Protein AF-A0A7S1IQ34-F1 (afdb_monomer_lite)

Radius of gyration: 84.0 Å; chains: 1; bounding box: 164×59×249 Å

Sequence (430 aa):
CLPSKAGFVGRQLGGQEPTAVAGSNTDDSAEMSLSSDTAEVLIQLRETVADKDMELQEQEVIMDKLKETLELRESQIRTLEAQAAKSEARVKEGQESARKTMETMRADYDQRLADLENYVGGSPRSDVPSARLDGQLREQKAEVDRLQETLSKCHAELTAALEWREKYEAAVEEGIAKSQELSALHKVLLMKEEELNEADGARNQLKQQKDELHRLQDLVDRQAAELQEARSAASATQELQQKYEELEHEGTVKMAEVWALQALLQSREKELADTQEQCDRLKLEICQIQEAAEMSNRAQSFAETRSHVLEAELNSVKQRLVDAQTGPLVDAQTGQALQAAEAERDHLAAELHRVQNSHQSQMQESMMWAMDSEKQLSMVREELVETREQLQTYSEAQRVSEAQVKRLEREARALRQRALDLKCPKCSGT

pLDDT: mean 77.47, std 14.47, range [33.38, 95.56]

Secondary structure (DSSP, 8-state):
---------------------------S-------HHHHHHHHHHHHHHHHHHHHHHHHHHHHHHHHHHHHHHHHHHHHHHHHHHHHHHHHHHHHHHHHHHHHHHHHHHHHHHHHHHHHHHT-------GGGHHHHHHHHHHHHHHHHHHHHHHHHHHHHHHHHHHHHHHHHHHHHHHHHHHHHHHHHHHHHHHHHHHHHHHHHHHHHHHHHHHHHHHHHHHHHHHHHHHHHHHHHHHHHHHHHHHHHHHHHHHHHHHHHHHHHHHHHHHHHHHHHHHHHHHHHHHHHHHHHHHHHHHHHHHHHHHHHHHHHHHHHHHHHHHHHHHSS---HHHHHHHHHHHHHHHHHHHHHHHHHHHHHHHHHHHHHHHHHHHHHHHHHHHHHHHHHHHHHHHHHHHHHHHHHHHHHHHHHHHHHHHHHHHS-TTTTT-

Foldseek 3Di:
DDDDDDDDDDDDDDDDDDDDDDDDDPPVPCPPCPPPVLVVVLVVLVVVLVVLVVVLVVLVVVLVVLVVVLVVLVVVLVVLVVVLVVLVVVLVVLVVVLVVLVVVVVVVVVVVVVVVVCVVVPDDDDDDDDVCVVVVVVVVVVVVVVVVVVVVVVVVSVVVSVVSVVVSVVSVVVSVVSVVVSVVSVVVSVVSVVVSVVSVVVSVVSVVVSVVSVVVSVVSVVVSVVVVVVVVVVVVVVVLVVLLVVLVVVLVVLVVVLVVLVVVLVVLVVVLVVLVVLLVVLVVVLVVLVVVLVVLVVVLVVLVVVLVVLVVVLVVLVVVLVVLVPDPDDDPVSVVVNVVSVVVNVVSVVVSVVSVVVSVVSVVVSVVSVVVSVVVSVVSVVVSVVSVVVSVVSVVVSVVSVVVSVVSVVVSVVSVVVSVVSPPPVPVPD

Structure (mmCIF, N/CA/C/O backbone):
data_AF-A0A7S1IQ34-F1
#
_entry.id   AF-A0A7S1IQ34-F1
#
loop_
_atom_site.group_PDB
_atom_site.id
_atom_site.type_symbol
_atom_site.label_atom_id
_atom_site.label_alt_id
_atom_site.label_comp_id
_atom_site.label_asym_id
_atom_site.label_entity_id
_atom_site.label_seq_id
_atom_site.pdbx_PDB_ins_code
_atom_site.Cartn_x
_atom_site.Cartn_y
_atom_site.Cartn_z
_atom_site.occupancy
_atom_site.B_iso_or_equiv
_atom_site.auth_seq_id
_atom_site.auth_comp_id
_atom_site.auth_asym_id
_atom_site.auth_atom_id
_atom_site.pdbx_PDB_model_num
ATOM 1 N N . CYS A 1 1 ? -4.927 -37.389 -20.212 1.00 34.34 1 CYS A N 1
ATOM 2 C CA . CYS A 1 1 ? -5.295 -37.663 -21.617 1.00 34.34 1 CYS A CA 1
ATOM 3 C C . CYS A 1 1 ? -6.601 -36.940 -21.941 1.00 34.34 1 CYS A C 1
ATOM 5 O O . CYS A 1 1 ? -7.520 -37.032 -21.144 1.00 34.34 1 CYS A O 1
ATOM 7 N N . LEU A 1 2 ? -6.588 -36.173 -23.039 1.00 33.38 2 LEU A N 1
ATOM 8 C CA . LEU A 1 2 ? -7.613 -35.287 -23.645 1.00 33.38 2 LEU A CA 1
ATOM 9 C C . LEU A 1 2 ? -9.061 -35.865 -23.708 1.00 33.38 2 LEU A C 1
ATOM 11 O O . LEU A 1 2 ? -9.212 -37.068 -23.524 1.00 33.38 2 LEU A O 1
ATOM 15 N N . PRO A 1 3 ? -10.072 -35.155 -24.271 1.00 58.69 3 PRO A N 1
ATOM 16 C CA . PRO A 1 3 ? -10.633 -33.810 -24.003 1.00 58.69 3 PRO A CA 1
ATOM 17 C C . PRO A 1 3 ? -12.198 -33.831 -24.037 1.00 58.69 3 PRO A C 1
ATOM 19 O O . PRO A 1 3 ? -12.789 -34.835 -24.420 1.00 58.69 3 PRO A O 1
ATOM 22 N N . SER A 1 4 ? -12.913 -32.722 -23.783 1.00 39.97 4 SER A N 1
ATOM 23 C CA . SER A 1 4 ? -14.134 -32.408 -24.571 1.00 39.97 4 SER A CA 1
ATOM 24 C C . SER A 1 4 ? -14.602 -30.950 -24.451 1.00 39.97 4 SER A C 1
ATOM 26 O O . SER A 1 4 ? -14.407 -30.274 -23.449 1.00 39.97 4 SER A O 1
ATOM 28 N N . LYS A 1 5 ? -15.154 -30.486 -25.575 1.00 51.12 5 LYS A N 1
ATOM 29 C CA . LYS A 1 5 ? -15.553 -29.134 -25.977 1.00 51.12 5 LYS A CA 1
ATOM 30 C C . LYS A 1 5 ? -16.831 -28.602 -25.300 1.00 51.12 5 LYS A C 1
ATOM 32 O O . LYS A 1 5 ? -17.751 -29.362 -25.035 1.00 51.12 5 LYS A O 1
ATOM 37 N N . ALA A 1 6 ? -16.915 -27.268 -25.352 1.00 45.22 6 ALA A N 1
ATOM 38 C CA . ALA A 1 6 ? -18.085 -26.427 -25.649 1.00 45.22 6 ALA A CA 1
ATOM 39 C C . ALA A 1 6 ? -19.073 -26.072 -24.523 1.00 45.22 6 ALA A C 1
ATOM 41 O O . ALA A 1 6 ? -19.665 -26.922 -23.873 1.00 45.22 6 ALA A O 1
ATOM 42 N N . GLY A 1 7 ? -19.322 -24.762 -24.416 1.00 36.59 7 GLY A N 1
ATOM 43 C CA . GLY A 1 7 ? -20.381 -24.172 -23.600 1.00 36.59 7 GLY A CA 1
ATOM 44 C C . GLY A 1 7 ? -20.408 -22.646 -23.696 1.00 36.59 7 GLY A C 1
ATOM 45 O O . GLY A 1 7 ? -20.184 -21.957 -22.713 1.00 36.59 7 GLY A O 1
ATOM 46 N N . PHE A 1 8 ? -20.629 -22.124 -24.901 1.00 50.50 8 PHE A N 1
ATOM 47 C CA . PHE A 1 8 ? -20.924 -20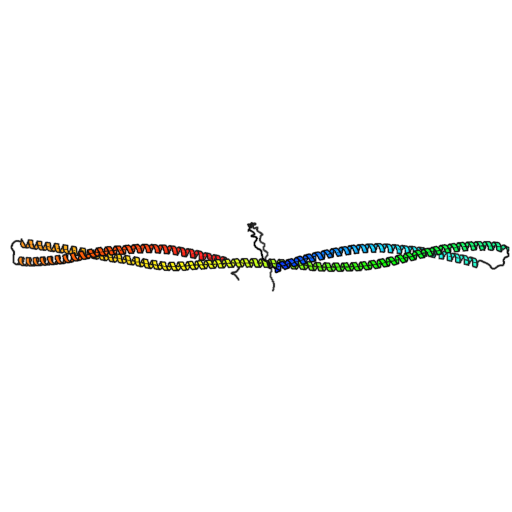.717 -25.183 1.00 50.50 8 PHE A CA 1
ATOM 48 C C . PHE A 1 8 ? -22.261 -20.311 -24.539 1.00 50.50 8 PHE A C 1
ATOM 50 O O . PHE A 1 8 ? -23.279 -20.888 -24.906 1.00 50.50 8 PHE A O 1
ATOM 57 N N . VAL A 1 9 ? -22.280 -19.305 -23.654 1.00 42.84 9 VAL A N 1
ATOM 58 C CA . VAL A 1 9 ? -23.475 -18.492 -23.348 1.00 42.84 9 VAL A CA 1
ATOM 59 C C . VAL A 1 9 ? -23.028 -17.075 -22.984 1.00 42.84 9 VAL A C 1
ATOM 61 O O . VAL A 1 9 ? -22.327 -16.865 -21.998 1.00 42.84 9 VAL A O 1
ATOM 64 N N . GLY A 1 10 ? -23.437 -16.099 -23.795 1.00 45.00 10 GLY A N 1
ATOM 65 C CA . GLY A 1 10 ? -23.259 -14.681 -23.509 1.00 45.00 10 GLY A CA 1
ATOM 66 C C . GLY A 1 10 ? -24.191 -14.181 -22.404 1.00 45.00 10 GLY A C 1
ATOM 67 O O . GLY A 1 10 ? -25.312 -14.667 -22.245 1.00 45.00 10 GLY A O 1
ATOM 68 N N . ARG A 1 11 ? -23.751 -13.148 -21.679 1.00 55.03 11 ARG A N 1
ATOM 69 C CA . ARG A 1 11 ? -24.645 -12.286 -20.903 1.00 55.03 11 ARG A CA 1
ATOM 70 C C . ARG A 1 11 ? -24.119 -10.852 -20.852 1.00 55.03 11 ARG A C 1
ATOM 72 O O . ARG A 1 11 ? -23.067 -10.579 -20.294 1.00 55.03 11 ARG A O 1
ATOM 79 N N . GLN A 1 12 ? -24.892 -10.005 -21.527 1.00 41.06 12 GLN A N 1
ATOM 80 C CA . GLN A 1 12 ? -25.133 -8.572 -21.354 1.00 41.06 12 GLN A CA 1
ATOM 81 C C . GLN A 1 12 ? -24.189 -7.783 -20.433 1.00 41.06 12 GLN A C 1
ATOM 83 O O . GLN A 1 12 ? -24.256 -7.875 -19.210 1.00 41.06 12 GLN A O 1
ATOM 88 N N . LEU A 1 13 ? -23.440 -6.878 -21.070 1.00 43.88 13 LEU A N 1
ATOM 89 C CA . LEU A 1 13 ? -22.986 -5.611 -20.504 1.00 43.88 13 LEU A CA 1
ATOM 90 C C . LEU A 1 13 ? -24.220 -4.764 -20.147 1.00 43.88 13 LEU A C 1
ATOM 92 O O . LEU A 1 13 ? -24.803 -4.102 -21.003 1.00 43.88 13 LEU A O 1
ATOM 96 N N . GLY A 1 14 ? -24.652 -4.850 -18.891 1.00 41.75 14 GLY A N 1
ATOM 97 C CA . GLY A 1 14 ? -25.543 -3.880 -18.262 1.00 41.75 14 GLY A CA 1
ATOM 98 C C . GLY A 1 14 ? -24.691 -2.830 -17.560 1.00 41.75 14 GLY A C 1
ATOM 99 O O . GLY A 1 14 ? -23.840 -3.181 -16.747 1.00 41.75 14 GLY A O 1
ATOM 100 N N . GLY A 1 15 ? -24.890 -1.564 -17.919 1.00 53.34 15 GLY A N 1
ATOM 101 C CA . GLY A 1 15 ? -24.191 -0.433 -17.324 1.00 53.34 15 GLY A CA 1
ATOM 102 C C . GLY A 1 15 ? -24.434 -0.312 -15.820 1.00 53.34 15 GLY A C 1
ATOM 103 O O . GLY A 1 15 ? -25.549 -0.505 -15.338 1.00 53.34 15 GLY A O 1
ATOM 104 N N . GLN A 1 16 ? -23.372 0.050 -15.106 1.00 38.31 16 GLN A N 1
ATOM 105 C CA . GLN A 1 16 ? -23.441 0.713 -13.812 1.00 38.31 16 GLN A CA 1
ATOM 106 C C . GLN A 1 16 ? -22.820 2.103 -13.952 1.00 38.31 16 GLN A C 1
ATOM 108 O O . GLN A 1 16 ? -21.819 2.295 -14.642 1.00 38.31 16 GLN A O 1
ATOM 113 N N . GLU A 1 17 ? -23.508 3.060 -13.345 1.00 37.50 17 GLU A N 1
ATOM 114 C CA . GLU A 1 17 ? -23.240 4.492 -13.315 1.00 37.50 17 GLU A CA 1
ATOM 115 C C . GLU A 1 17 ? -21.901 4.828 -12.632 1.00 37.50 17 GLU A C 1
ATOM 117 O O . GLU A 1 17 ? -21.409 4.051 -11.810 1.00 37.50 17 GLU A O 1
ATOM 122 N N . PRO A 1 18 ? -21.308 5.999 -12.928 1.00 43.62 18 PRO A N 1
ATOM 123 C CA . PRO A 1 18 ? -20.081 6.438 -12.283 1.00 43.62 18 PRO A CA 1
ATOM 124 C C . PRO A 1 18 ? -20.372 6.879 -10.843 1.00 43.62 18 PRO A C 1
ATOM 126 O O . PRO A 1 18 ? -20.932 7.949 -10.604 1.00 43.62 18 PRO A O 1
ATOM 129 N N . THR A 1 19 ? -19.938 6.093 -9.859 1.00 41.91 19 THR A N 1
ATOM 130 C CA . THR A 1 19 ? -19.693 6.618 -8.512 1.00 41.91 19 THR A CA 1
ATOM 131 C C . THR A 1 19 ? -18.572 7.645 -8.599 1.00 41.91 19 THR A C 1
ATOM 133 O O . THR A 1 19 ? -17.402 7.300 -8.761 1.00 41.91 19 THR A O 1
ATOM 136 N N . ALA A 1 20 ? -18.955 8.917 -8.507 1.00 42.78 20 ALA A N 1
ATOM 137 C CA . ALA A 1 20 ? -18.059 10.019 -8.215 1.00 42.78 20 ALA A CA 1
ATOM 138 C C . ALA A 1 20 ? -17.318 9.712 -6.906 1.00 42.78 20 ALA A C 1
ATOM 140 O O . ALA A 1 20 ? -17.902 9.747 -5.822 1.00 42.78 20 ALA A O 1
ATOM 141 N N . VAL A 1 21 ? -16.036 9.370 -7.022 1.00 41.16 21 VAL A N 1
ATOM 142 C CA . VAL A 1 21 ? -15.135 9.271 -5.877 1.00 41.16 21 VAL A CA 1
ATOM 143 C C . VAL A 1 21 ? -14.855 10.695 -5.422 1.00 41.16 21 VAL A C 1
ATOM 145 O O . VAL A 1 21 ? -14.198 11.477 -6.107 1.00 41.16 21 VAL A O 1
ATOM 148 N N . ALA A 1 22 ? -15.454 11.032 -4.282 1.00 36.44 22 ALA A N 1
ATOM 149 C CA . ALA A 1 22 ? -15.176 12.228 -3.517 1.00 36.44 22 ALA A CA 1
ATOM 150 C C . ALA A 1 22 ? -13.667 12.354 -3.272 1.00 36.44 22 ALA A C 1
ATOM 152 O O . ALA A 1 22 ? -12.998 11.371 -2.955 1.00 36.44 22 ALA A O 1
ATOM 153 N N . GLY A 1 23 ? -13.156 13.577 -3.424 1.00 43.62 23 GLY A N 1
ATOM 154 C CA . GLY A 1 23 ? -11.764 13.907 -3.167 1.00 43.62 23 GLY A CA 1
ATOM 155 C C . GLY A 1 23 ? -11.367 13.531 -1.745 1.00 43.62 23 GLY A C 1
ATOM 156 O O . GLY A 1 23 ? -11.850 14.123 -0.780 1.00 43.62 23 GLY A O 1
ATOM 157 N N . SER A 1 24 ? -10.480 12.548 -1.628 1.00 39.53 24 SER A N 1
ATOM 158 C CA . SER A 1 24 ? -9.660 12.370 -0.442 1.00 39.53 24 SER A CA 1
ATOM 159 C C . SER A 1 24 ? -8.414 13.222 -0.621 1.00 39.53 24 SER A C 1
ATOM 161 O O . SER A 1 24 ? -7.683 13.059 -1.599 1.00 39.53 24 SER A O 1
ATOM 163 N N . ASN A 1 25 ? -8.212 14.132 0.324 1.00 40.03 25 ASN A N 1
ATOM 164 C CA . ASN A 1 25 ? -7.005 14.921 0.491 1.00 40.03 25 ASN A CA 1
ATOM 165 C C . ASN A 1 25 ? -5.755 14.065 0.254 1.00 40.03 25 ASN A C 1
ATOM 167 O O . ASN A 1 25 ? -5.515 13.086 0.959 1.00 40.03 25 ASN A O 1
ATOM 171 N N . THR A 1 26 ? -4.966 14.461 -0.737 1.00 41.56 26 THR A N 1
ATOM 172 C CA . THR A 1 26 ? -3.541 14.166 -0.792 1.00 41.56 26 THR A CA 1
ATOM 173 C C . THR A 1 26 ? -2.888 14.965 0.330 1.00 41.56 26 THR A C 1
ATOM 175 O O . THR A 1 26 ? -2.621 16.154 0.173 1.00 41.56 26 THR A O 1
ATOM 178 N N . ASP A 1 27 ? -2.719 14.334 1.489 1.00 38.91 27 ASP A N 1
ATOM 179 C CA . ASP A 1 27 ? -1.724 14.779 2.459 1.00 38.91 27 ASP A CA 1
ATOM 180 C C . ASP A 1 27 ? -0.345 14.438 1.875 1.00 38.91 27 ASP A C 1
ATOM 182 O O . ASP A 1 27 ? -0.007 13.268 1.668 1.00 38.91 27 ASP A O 1
ATOM 186 N N . ASP A 1 28 ? 0.419 15.486 1.571 1.00 43.75 28 ASP A N 1
ATOM 187 C CA . ASP A 1 28 ? 1.773 15.512 0.999 1.00 43.75 28 ASP A CA 1
ATOM 188 C C . ASP A 1 28 ? 2.847 14.946 1.957 1.00 43.75 28 ASP A C 1
ATOM 190 O O . ASP A 1 28 ? 3.873 15.573 2.207 1.00 43.75 28 ASP A O 1
ATOM 194 N N . SER A 1 29 ? 2.639 13.764 2.542 1.00 45.12 29 SER A N 1
ATOM 195 C CA . SER A 1 29 ? 3.597 13.203 3.513 1.00 45.12 29 SER A CA 1
ATOM 196 C C . SER A 1 29 ? 3.865 11.709 3.352 1.00 45.12 29 SER A C 1
ATOM 198 O O . SER A 1 29 ? 4.217 11.005 4.295 1.00 45.12 29 SER A O 1
ATOM 200 N N . ALA A 1 30 ? 3.746 11.216 2.120 1.00 41.50 30 ALA A N 1
ATOM 201 C CA . ALA A 1 30 ? 4.402 9.984 1.712 1.00 41.50 30 ALA A CA 1
ATOM 202 C C . ALA A 1 30 ? 5.710 10.337 0.992 1.00 41.50 30 ALA A C 1
ATOM 204 O O . ALA A 1 30 ? 5.855 10.105 -0.208 1.00 41.50 30 ALA A O 1
ATOM 205 N N . GLU A 1 31 ? 6.684 10.872 1.735 1.00 40.84 31 GLU A N 1
ATOM 206 C CA . GLU A 1 31 ? 8.095 10.701 1.378 1.00 40.84 31 GLU A CA 1
ATOM 207 C C . GLU A 1 31 ? 8.403 9.196 1.461 1.00 40.84 31 GLU A C 1
ATOM 209 O O . GLU A 1 31 ? 8.923 8.668 2.444 1.00 40.84 31 GLU A O 1
ATOM 214 N N . MET A 1 32 ? 7.972 8.458 0.437 1.00 43.91 32 MET A N 1
ATOM 215 C CA . MET A 1 32 ? 8.293 7.054 0.281 1.00 43.91 32 MET A CA 1
ATOM 216 C C . MET A 1 32 ? 9.773 6.967 -0.053 1.00 43.91 32 MET A C 1
ATOM 218 O O . MET A 1 32 ? 10.200 7.269 -1.166 1.00 43.91 32 MET A O 1
ATOM 222 N N . SER A 1 33 ? 10.546 6.496 0.919 1.00 40.94 33 SER A N 1
ATOM 223 C CA . SER A 1 33 ? 11.865 5.933 0.683 1.00 40.94 33 SER A CA 1
ATOM 224 C C . SER A 1 33 ? 11.699 4.683 -0.197 1.00 40.94 33 SER A C 1
ATOM 226 O O . SER A 1 33 ? 11.614 3.542 0.271 1.00 40.94 33 SER A O 1
ATOM 228 N N . LEU A 1 34 ? 11.601 4.902 -1.515 1.00 46.41 34 LEU A N 1
ATOM 229 C CA . LEU A 1 34 ? 12.168 3.975 -2.489 1.00 46.41 34 LEU A CA 1
ATOM 230 C C . LEU A 1 34 ? 13.558 3.646 -1.947 1.00 46.41 34 LEU A C 1
ATOM 232 O O . LEU A 1 34 ? 14.312 4.568 -1.631 1.00 46.41 34 LEU A O 1
ATOM 236 N N . SER A 1 35 ? 13.866 2.364 -1.736 1.00 56.62 35 SER A N 1
ATOM 237 C CA . SER A 1 35 ? 15.204 1.973 -1.285 1.00 56.62 35 SER A CA 1
ATOM 238 C C . SER A 1 35 ? 16.210 2.670 -2.192 1.00 56.62 35 SER A C 1
ATOM 240 O O . SER A 1 35 ? 16.110 2.515 -3.412 1.00 56.62 35 SER A O 1
ATOM 242 N N . SER A 1 36 ? 17.078 3.490 -1.591 1.00 60.78 36 SER A N 1
ATOM 243 C CA . SER A 1 36 ? 18.048 4.377 -2.251 1.00 60.78 36 SER A CA 1
ATOM 244 C C . SER A 1 36 ? 18.669 3.728 -3.495 1.00 60.78 36 SER A C 1
ATOM 246 O O . SER A 1 36 ? 18.716 4.330 -4.562 1.00 60.78 36 SER A O 1
ATOM 248 N N . ASP A 1 37 ? 18.988 2.441 -3.377 1.00 62.81 37 ASP A N 1
ATOM 249 C CA . ASP A 1 37 ? 19.623 1.600 -4.385 1.00 62.81 37 ASP A CA 1
ATOM 250 C C . ASP A 1 37 ? 18.806 1.441 -5.688 1.00 62.81 37 ASP A C 1
ATOM 252 O O . ASP A 1 37 ? 19.359 1.48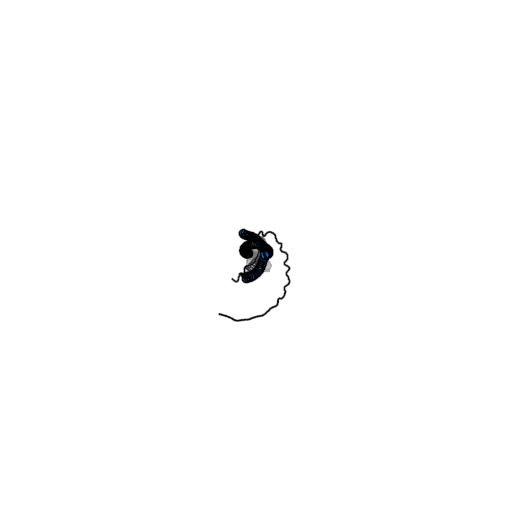8 -6.781 1.00 62.81 37 ASP A O 1
ATOM 256 N N . THR A 1 38 ? 17.478 1.286 -5.622 1.00 71.50 38 THR A N 1
ATOM 257 C CA . THR A 1 38 ? 16.621 1.123 -6.823 1.00 71.50 38 THR A CA 1
ATOM 258 C C . THR A 1 38 ? 16.416 2.428 -7.591 1.00 71.50 38 THR A C 1
ATOM 260 O O . THR A 1 38 ? 16.350 2.420 -8.820 1.00 71.50 38 THR A O 1
ATOM 263 N N . ALA A 1 39 ? 16.324 3.553 -6.878 1.00 71.44 39 ALA A N 1
ATOM 264 C CA . ALA A 1 39 ? 16.211 4.866 -7.505 1.00 71.44 39 ALA A CA 1
ATOM 265 C C . ALA A 1 39 ? 17.535 5.270 -8.173 1.00 71.44 39 ALA A C 1
ATOM 267 O O . ALA A 1 39 ? 17.530 5.796 -9.284 1.00 71.44 39 ALA A O 1
ATOM 268 N N . GLU A 1 40 ? 18.662 4.955 -7.533 1.00 80.00 40 GLU A N 1
ATOM 269 C CA . GLU A 1 40 ? 20.002 5.188 -8.071 1.00 80.00 40 GLU A CA 1
ATOM 270 C C . GLU A 1 40 ? 20.262 4.370 -9.348 1.00 80.00 40 GLU A C 1
ATOM 272 O O . GLU A 1 40 ? 20.740 4.921 -10.339 1.00 80.00 40 GLU A O 1
ATOM 277 N N . VAL A 1 41 ? 19.844 3.098 -9.389 1.00 80.44 41 VAL A N 1
ATOM 278 C CA . VAL A 1 41 ? 19.938 2.256 -10.598 1.00 80.44 41 VAL A CA 1
ATOM 279 C C . VAL A 1 41 ? 19.117 2.822 -11.763 1.00 80.44 41 VAL A C 1
ATOM 281 O O . VAL A 1 41 ? 19.598 2.838 -12.896 1.00 80.44 41 VAL A O 1
ATOM 284 N N . LEU A 1 42 ? 17.901 3.324 -11.515 1.00 77.56 42 LEU A N 1
ATOM 285 C CA . LEU A 1 42 ? 17.074 3.939 -12.563 1.00 77.56 42 LEU A CA 1
ATOM 286 C C . LEU A 1 42 ? 17.684 5.234 -13.111 1.00 77.56 42 LEU A C 1
ATOM 288 O O . LEU A 1 42 ? 17.576 5.500 -14.308 1.00 77.56 42 LEU A O 1
ATOM 292 N N . ILE A 1 43 ? 18.326 6.032 -12.256 1.00 82.62 43 ILE A N 1
ATOM 293 C CA . ILE A 1 43 ? 19.035 7.246 -12.679 1.00 82.62 43 ILE A CA 1
ATOM 294 C C . ILE A 1 43 ? 20.235 6.870 -13.558 1.00 82.62 43 ILE A C 1
ATOM 296 O O . ILE A 1 43 ? 20.335 7.372 -14.675 1.00 82.62 43 ILE A O 1
ATOM 300 N N . GLN A 1 44 ? 21.065 5.916 -13.122 1.00 85.12 44 GLN A N 1
ATOM 301 C CA . GLN A 1 44 ? 22.223 5.445 -13.893 1.00 85.12 44 GLN A CA 1
ATOM 302 C C . GLN A 1 44 ? 21.825 4.853 -15.255 1.00 85.12 44 GLN A C 1
ATOM 304 O O . GLN A 1 44 ? 22.481 5.112 -16.266 1.00 85.12 44 GLN A O 1
ATOM 309 N N . LEU A 1 45 ? 20.727 4.090 -15.315 1.00 81.44 45 LEU A N 1
ATOM 310 C CA . LEU A 1 45 ? 20.184 3.566 -16.574 1.00 81.44 45 LEU A CA 1
ATOM 311 C C . LEU A 1 45 ? 19.760 4.692 -17.524 1.00 81.44 45 LEU A C 1
ATOM 313 O O . LEU A 1 45 ? 20.076 4.630 -18.709 1.00 81.44 45 LEU A O 1
ATOM 317 N N . ARG A 1 46 ? 19.088 5.735 -17.019 1.00 82.69 46 ARG A N 1
ATOM 318 C CA . ARG A 1 46 ? 18.652 6.882 -17.836 1.00 82.69 46 ARG A CA 1
ATOM 319 C C . ARG A 1 46 ? 19.824 7.696 -18.375 1.00 82.69 46 ARG A C 1
ATOM 321 O O . ARG A 1 46 ? 19.790 8.077 -19.541 1.00 82.69 46 ARG A O 1
ATOM 328 N N . GLU A 1 47 ? 20.843 7.935 -17.554 1.00 86.75 47 GLU A N 1
ATOM 329 C CA . GLU A 1 47 ? 22.076 8.607 -17.984 1.00 86.75 47 GLU A CA 1
ATOM 330 C C . GLU A 1 47 ? 22.781 7.793 -19.074 1.00 86.75 47 GLU A C 1
ATOM 332 O O . GLU A 1 47 ? 23.067 8.316 -20.147 1.00 86.75 47 GLU A O 1
ATOM 337 N N . THR A 1 48 ? 22.925 6.480 -18.871 1.00 86.38 48 THR A N 1
ATOM 338 C CA . THR A 1 48 ? 23.551 5.589 -19.862 1.00 86.38 48 THR A CA 1
ATOM 339 C C . THR A 1 48 ? 22.771 5.551 -21.183 1.00 86.38 48 THR A C 1
ATOM 341 O O . THR A 1 48 ? 23.369 5.512 -22.257 1.00 86.38 48 THR A O 1
ATOM 344 N N . VAL A 1 49 ? 21.433 5.563 -21.139 1.00 83.12 49 VAL A N 1
ATOM 345 C CA . VAL A 1 49 ? 20.594 5.632 -22.349 1.00 83.12 49 VAL A CA 1
ATOM 346 C C . VAL A 1 49 ? 20.795 6.961 -23.082 1.00 83.12 49 VAL A C 1
ATOM 348 O O . VAL A 1 49 ? 20.930 6.957 -24.304 1.00 83.12 49 VAL A O 1
ATOM 351 N N . ALA A 1 50 ? 20.858 8.081 -22.357 1.00 82.88 50 ALA A N 1
ATOM 352 C CA . ALA A 1 50 ? 21.104 9.394 -22.951 1.00 82.88 50 ALA A CA 1
ATOM 353 C C . ALA A 1 50 ? 22.491 9.477 -23.616 1.00 82.88 50 ALA A C 1
ATOM 355 O O . ALA A 1 50 ? 22.603 9.991 -24.730 1.00 82.88 50 ALA A O 1
ATOM 356 N N . ASP A 1 51 ? 23.519 8.902 -22.988 1.00 87.69 51 ASP A N 1
ATOM 357 C CA . ASP A 1 51 ? 24.864 8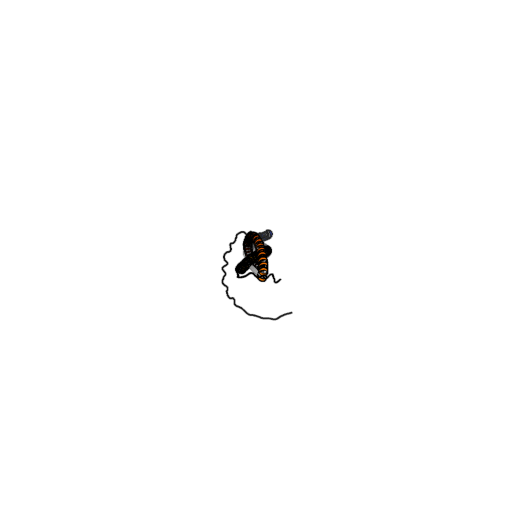.813 -23.565 1.00 87.69 51 ASP A CA 1
ATOM 358 C C . ASP A 1 51 ? 24.860 8.000 -24.871 1.00 87.69 51 ASP A C 1
ATOM 360 O O . ASP A 1 51 ? 25.437 8.415 -25.879 1.00 87.69 51 ASP A O 1
ATOM 364 N N . LYS A 1 52 ? 24.145 6.866 -24.900 1.00 81.62 52 LYS A N 1
ATOM 365 C CA . LYS A 1 52 ? 24.019 6.036 -26.111 1.00 81.62 52 LYS A CA 1
ATOM 366 C C . LYS A 1 52 ? 23.240 6.726 -27.231 1.00 81.62 52 LYS A C 1
ATOM 368 O O . LYS A 1 52 ? 23.539 6.495 -28.404 1.00 81.62 52 LYS A O 1
ATOM 373 N N . ASP A 1 53 ? 22.285 7.587 -26.893 1.00 81.31 53 ASP A N 1
ATOM 374 C CA . ASP A 1 53 ? 21.562 8.409 -27.868 1.00 81.31 53 ASP A CA 1
ATOM 375 C C . ASP A 1 53 ? 22.456 9.454 -28.521 1.00 81.31 53 ASP A C 1
ATOM 377 O O . ASP A 1 53 ? 22.403 9.632 -29.741 1.00 81.31 53 ASP A O 1
ATOM 381 N N . MET A 1 54 ? 23.324 10.090 -27.737 1.00 87.50 54 MET A N 1
ATOM 382 C CA . MET A 1 54 ? 24.331 10.995 -28.278 1.00 87.50 54 MET A CA 1
ATOM 383 C C . MET A 1 54 ? 25.318 10.265 -29.196 1.00 87.50 54 MET A C 1
ATOM 385 O O . MET A 1 54 ? 25.556 10.728 -30.310 1.00 87.50 54 MET A O 1
ATOM 389 N N . GLU A 1 55 ? 25.837 9.103 -28.786 1.00 83.50 55 GLU A N 1
ATOM 390 C CA . GLU A 1 55 ? 26.749 8.303 -29.619 1.00 83.50 55 GLU A CA 1
ATOM 391 C C . GLU A 1 55 ? 26.103 7.887 -30.957 1.00 83.50 55 GLU A C 1
ATOM 393 O O . GLU A 1 55 ? 26.750 7.936 -32.006 1.00 83.50 55 GLU A O 1
ATOM 398 N N . LEU A 1 56 ? 24.817 7.505 -30.949 1.00 81.00 56 LEU A N 1
ATOM 399 C CA . LEU A 1 56 ? 24.069 7.195 -32.174 1.00 81.00 56 LEU A CA 1
ATOM 400 C C . LEU A 1 56 ? 23.952 8.413 -33.090 1.00 81.00 56 LEU A C 1
ATOM 402 O O . LEU A 1 56 ? 24.182 8.293 -34.295 1.00 81.00 56 LEU A O 1
ATOM 406 N N . GLN A 1 57 ? 23.634 9.578 -32.526 1.00 81.75 57 GLN A N 1
ATOM 407 C CA . GLN A 1 57 ? 23.509 10.814 -33.291 1.00 81.75 57 GLN A CA 1
ATOM 408 C C . GLN A 1 57 ? 24.851 11.243 -33.905 1.00 81.75 57 GLN A C 1
ATOM 410 O O . GLN A 1 57 ? 24.902 11.666 -35.060 1.00 81.75 57 GLN A O 1
ATOM 415 N N . GLU A 1 58 ? 25.956 11.100 -33.171 1.00 84.19 58 GLU A N 1
ATOM 416 C CA . GLU A 1 58 ? 27.298 11.372 -33.692 1.00 84.19 58 GLU A CA 1
ATOM 417 C C . GLU A 1 58 ? 27.657 10.447 -34.864 1.00 84.19 58 GLU A C 1
ATOM 419 O O . GLU A 1 58 ? 28.178 10.915 -35.882 1.00 84.19 58 GLU A O 1
ATOM 424 N N . GLN A 1 59 ? 27.329 9.153 -34.767 1.00 79.38 59 GLN A N 1
ATOM 425 C CA . GLN A 1 59 ? 27.547 8.192 -35.853 1.00 79.38 59 GLN A CA 1
ATOM 426 C C . GLN A 1 59 ? 26.697 8.494 -37.092 1.00 79.38 59 GLN A C 1
ATOM 428 O O . GLN A 1 59 ? 27.203 8.406 -38.211 1.00 79.38 59 GLN A O 1
ATOM 433 N N . GLU A 1 60 ? 25.437 8.906 -36.922 1.00 79.81 60 GLU A N 1
ATOM 434 C CA . GLU A 1 60 ? 24.582 9.331 -38.040 1.00 79.81 60 GLU A CA 1
ATOM 435 C C . GLU A 1 60 ? 25.198 10.513 -38.802 1.00 79.81 60 GLU A C 1
ATOM 437 O O . GLU A 1 60 ? 25.305 10.476 -40.029 1.00 79.81 60 GLU A O 1
ATOM 442 N N . VAL A 1 61 ? 25.718 11.511 -38.081 1.00 87.81 61 VAL A N 1
ATOM 443 C CA . VAL A 1 61 ? 26.405 12.661 -38.691 1.00 87.81 61 VAL A CA 1
ATOM 444 C C . VAL A 1 61 ? 27.675 12.241 -39.443 1.00 87.81 61 VAL A C 1
ATOM 446 O O . VAL A 1 61 ? 27.977 12.796 -40.503 1.00 87.81 61 VAL A O 1
ATOM 449 N N . ILE A 1 62 ? 28.448 11.285 -38.916 1.00 84.00 62 ILE A N 1
ATOM 450 C CA . ILE A 1 62 ? 29.648 10.762 -39.593 1.00 84.00 62 ILE A CA 1
ATOM 451 C C . ILE A 1 62 ? 29.260 10.038 -40.883 1.00 84.00 62 ILE A C 1
ATOM 453 O O . ILE A 1 62 ? 29.864 10.285 -41.930 1.00 84.00 62 ILE A O 1
ATOM 457 N N . MET A 1 63 ? 28.242 9.181 -40.825 1.00 78.50 63 MET A N 1
ATOM 458 C CA . MET A 1 63 ? 27.753 8.458 -41.993 1.00 78.50 63 MET A CA 1
ATOM 459 C C . MET A 1 63 ? 27.270 9.395 -43.099 1.00 78.50 63 MET A C 1
ATOM 461 O O . MET A 1 63 ? 27.588 9.170 -44.266 1.00 78.50 63 MET A O 1
ATOM 465 N N . ASP A 1 64 ? 26.526 10.446 -42.755 1.00 84.56 64 ASP A N 1
ATOM 466 C CA . ASP A 1 64 ? 26.032 11.405 -43.743 1.00 84.56 64 ASP A CA 1
ATOM 467 C C . ASP A 1 64 ? 27.191 12.140 -44.429 1.00 84.56 64 ASP A C 1
ATOM 469 O O . ASP A 1 64 ? 27.233 12.218 -45.657 1.00 84.56 64 ASP A O 1
ATOM 473 N N . LYS A 1 65 ? 28.218 12.551 -43.672 1.00 87.38 65 LYS A N 1
ATOM 474 C CA . LYS A 1 65 ? 29.448 13.131 -44.245 1.00 87.38 65 LYS A CA 1
ATOM 475 C C . LYS A 1 65 ? 30.196 12.159 -45.161 1.00 87.38 65 LYS A C 1
ATOM 477 O O . LYS A 1 65 ? 30.766 12.580 -46.173 1.00 87.38 65 LYS A O 1
ATOM 482 N N . LEU A 1 66 ? 30.236 10.871 -44.814 1.00 79.56 66 LEU A N 1
ATOM 483 C CA . LEU A 1 66 ? 30.858 9.845 -45.655 1.00 79.56 66 LEU A CA 1
ATOM 484 C C . LEU A 1 66 ? 30.082 9.656 -46.962 1.00 79.56 66 LEU A C 1
ATOM 486 O O . LEU A 1 66 ? 30.713 9.610 -48.017 1.00 79.56 66 LEU A O 1
ATOM 490 N N . LYS A 1 67 ? 28.743 9.637 -46.920 1.00 84.69 67 LYS A N 1
ATOM 491 C CA . LYS A 1 67 ? 27.891 9.572 -48.121 1.00 84.69 67 LYS A CA 1
ATOM 492 C C . LYS A 1 67 ? 28.087 10.778 -49.027 1.00 84.69 67 LYS A C 1
ATOM 494 O O . LYS A 1 67 ? 28.346 10.596 -50.211 1.00 84.69 67 LYS A O 1
ATOM 499 N N . GLU A 1 68 ? 28.050 11.990 -48.475 1.00 85.81 68 GLU A N 1
ATOM 500 C CA . GLU A 1 68 ? 28.310 13.219 -49.237 1.00 85.81 68 GLU A CA 1
ATOM 501 C C . GLU A 1 68 ? 29.689 13.175 -49.913 1.00 85.81 68 GLU A C 1
ATOM 503 O O . GLU A 1 68 ? 29.850 13.534 -51.082 1.00 85.81 68 GLU A O 1
ATOM 508 N N . THR A 1 69 ? 30.701 12.687 -49.188 1.00 82.94 69 THR A N 1
ATOM 509 C CA . THR A 1 69 ? 32.050 12.516 -49.737 1.00 82.94 69 THR A CA 1
ATOM 510 C C . THR A 1 69 ? 32.063 11.482 -50.863 1.00 82.94 69 THR A C 1
ATOM 512 O O . THR A 1 69 ? 32.717 11.704 -51.882 1.00 82.94 69 THR A O 1
ATOM 515 N N . LEU A 1 70 ? 31.352 10.367 -50.704 1.00 77.31 70 LEU A N 1
ATOM 516 C CA . LEU A 1 70 ? 31.270 9.291 -51.688 1.00 77.31 70 LEU A CA 1
ATOM 517 C C . LEU A 1 70 ? 30.581 9.770 -52.974 1.00 77.31 70 LEU A C 1
ATOM 519 O O . LEU A 1 70 ? 31.154 9.626 -54.053 1.00 77.31 70 LEU A O 1
ATOM 523 N N . GLU A 1 71 ? 29.445 10.461 -52.865 1.00 81.06 71 GLU A N 1
ATOM 524 C CA . GLU A 1 71 ? 28.741 11.077 -53.998 1.00 81.06 71 GLU A CA 1
ATOM 525 C C . GLU A 1 71 ? 29.627 12.083 -54.751 1.00 81.06 71 GLU A C 1
ATOM 527 O O . GLU A 1 71 ? 29.680 12.093 -55.989 1.00 81.06 71 GLU A O 1
ATOM 532 N N . LEU A 1 72 ? 30.388 12.906 -54.017 1.00 86.81 72 LEU A N 1
ATOM 533 C CA . LEU A 1 72 ? 31.340 13.841 -54.615 1.00 86.81 72 LEU A CA 1
ATOM 534 C C . LEU A 1 72 ? 32.431 13.105 -55.408 1.00 86.81 72 LEU A C 1
ATOM 536 O O . LEU A 1 72 ? 32.786 13.531 -56.511 1.00 86.81 72 LEU A O 1
ATOM 540 N N . ARG A 1 73 ? 32.967 12.001 -54.872 1.00 78.94 73 ARG A N 1
ATOM 541 C CA . ARG A 1 73 ? 34.002 11.200 -55.544 1.00 78.94 73 ARG A CA 1
ATOM 542 C C . ARG A 1 73 ? 33.461 10.458 -56.759 1.00 78.94 73 ARG A C 1
ATOM 544 O O . ARG A 1 73 ? 34.116 10.483 -57.799 1.00 78.94 73 ARG A O 1
ATOM 551 N N . GLU A 1 74 ? 32.266 9.883 -56.685 1.00 81.19 74 GLU A N 1
ATOM 552 C CA . GLU A 1 74 ? 31.606 9.282 -57.848 1.00 81.19 74 GLU A CA 1
ATOM 553 C C . GLU A 1 74 ? 31.403 10.290 -58.982 1.00 81.19 74 GLU A C 1
ATOM 555 O O . GLU A 1 74 ? 31.619 9.976 -60.152 1.00 81.19 74 GLU A O 1
ATOM 560 N N . SER A 1 75 ? 30.997 11.517 -58.649 1.00 86.50 75 SER A N 1
ATOM 561 C CA . SER A 1 75 ? 30.828 12.596 -59.626 1.00 86.50 75 SER A CA 1
ATOM 562 C C . SER A 1 75 ? 32.159 12.986 -60.290 1.00 86.50 75 SER A C 1
ATOM 564 O O . SER A 1 75 ? 32.232 13.173 -61.513 1.00 86.50 75 SER A O 1
ATOM 566 N N . GLN A 1 76 ? 33.246 13.039 -59.509 1.00 81.25 76 GLN A N 1
ATOM 567 C CA . GLN A 1 76 ? 34.602 13.260 -60.027 1.00 81.25 76 GLN A CA 1
ATOM 568 C C . GLN A 1 76 ? 35.048 12.131 -60.964 1.00 81.25 76 GLN A C 1
ATOM 570 O O . GLN A 1 76 ? 35.567 12.418 -62.044 1.00 81.25 76 GLN A O 1
ATOM 575 N N . ILE A 1 77 ? 34.796 10.869 -60.598 1.00 78.50 77 ILE A N 1
ATOM 576 C CA . ILE A 1 77 ? 35.108 9.699 -61.433 1.00 78.50 77 ILE A CA 1
ATOM 577 C C . ILE A 1 77 ? 34.343 9.772 -62.754 1.00 78.50 77 ILE A C 1
ATOM 579 O O . ILE A 1 77 ? 34.973 9.725 -63.806 1.00 78.50 77 ILE A O 1
ATOM 583 N N . ARG A 1 78 ? 33.024 10.005 -62.726 1.00 78.56 78 ARG A N 1
ATOM 584 C CA . ARG A 1 78 ? 32.204 10.144 -63.946 1.00 78.56 78 ARG A CA 1
ATOM 585 C C . ARG A 1 78 ? 32.724 11.243 -64.875 1.00 78.56 78 ARG A C 1
ATOM 587 O O . ARG A 1 78 ? 32.733 11.093 -66.097 1.00 78.56 78 ARG A O 1
ATOM 594 N N . THR A 1 79 ? 33.186 12.354 -64.303 1.00 82.88 79 THR A N 1
ATOM 595 C CA . THR A 1 79 ? 33.774 13.456 -65.075 1.00 82.88 79 THR A CA 1
ATOM 596 C C . THR A 1 79 ? 35.098 13.044 -65.723 1.00 82.88 79 THR A C 1
ATOM 598 O O . THR A 1 79 ? 35.316 13.331 -66.902 1.00 82.88 79 THR A O 1
ATOM 601 N N . LEU A 1 80 ? 35.976 12.357 -64.987 1.00 76.44 80 LEU A N 1
ATOM 602 C CA . LEU A 1 80 ? 37.256 11.868 -65.508 1.00 76.44 80 LEU A CA 1
ATOM 603 C C . LEU A 1 80 ? 37.081 10.752 -66.541 1.00 76.44 80 LEU A C 1
ATOM 605 O O . LEU A 1 80 ? 37.771 10.775 -67.555 1.00 76.44 80 LEU A O 1
ATOM 609 N N . GLU A 1 81 ? 36.124 9.843 -66.357 1.00 77.94 81 GLU A N 1
ATOM 610 C CA . GLU A 1 81 ? 35.739 8.826 -67.344 1.00 77.94 81 GLU A CA 1
ATOM 611 C C . GLU A 1 81 ? 35.310 9.469 -68.663 1.00 77.94 81 GLU A C 1
ATOM 613 O O . GLU A 1 81 ? 35.799 9.099 -69.732 1.00 77.94 81 GLU A O 1
ATOM 618 N N . ALA A 1 82 ? 34.457 10.496 -68.600 1.00 82.00 82 ALA A N 1
ATOM 619 C CA . ALA A 1 82 ? 34.040 11.238 -69.784 1.00 82.00 82 ALA A CA 1
ATOM 620 C C . ALA A 1 82 ? 35.225 11.945 -70.471 1.00 82.00 82 ALA A C 1
ATOM 622 O O . ALA A 1 82 ? 35.303 11.988 -71.703 1.00 82.00 82 ALA A O 1
ATOM 623 N N . GLN A 1 83 ? 36.173 12.485 -69.696 1.00 77.88 83 GLN A N 1
ATOM 624 C CA . GLN A 1 83 ? 37.393 13.082 -70.243 1.00 77.88 83 GLN A CA 1
ATOM 625 C C . GLN A 1 83 ? 38.320 12.041 -70.879 1.00 77.88 83 GLN A C 1
ATOM 627 O O . GLN A 1 83 ? 38.847 12.309 -71.959 1.00 77.88 83 GLN A O 1
ATOM 632 N N . ALA A 1 84 ? 38.491 10.878 -70.245 1.00 72.94 84 ALA A N 1
ATOM 633 C CA . ALA A 1 84 ? 39.298 9.769 -70.741 1.00 72.94 84 ALA A CA 1
ATOM 634 C C . ALA A 1 84 ? 38.719 9.204 -72.049 1.00 72.94 84 ALA A C 1
ATOM 636 O O . ALA A 1 84 ? 39.444 9.055 -73.034 1.00 72.94 84 ALA A O 1
ATOM 637 N N . ALA A 1 85 ? 37.398 9.010 -72.112 1.00 76.75 85 ALA A N 1
ATOM 638 C CA . ALA A 1 85 ? 36.700 8.600 -73.330 1.00 76.75 85 ALA A CA 1
ATOM 639 C C . ALA A 1 85 ? 36.863 9.634 -74.459 1.00 76.75 85 ALA A C 1
ATOM 641 O O . ALA A 1 85 ? 37.086 9.277 -75.617 1.00 76.75 85 ALA A O 1
ATOM 642 N N . LYS A 1 86 ? 36.816 10.935 -74.132 1.00 81.25 86 LYS A N 1
ATOM 643 C CA . LYS A 1 86 ? 37.050 12.009 -75.109 1.00 81.25 86 LYS A CA 1
ATOM 644 C C . LYS A 1 86 ? 38.491 12.018 -75.625 1.00 81.25 86 LYS A C 1
ATOM 646 O O . LYS A 1 86 ? 38.684 12.266 -76.814 1.00 81.25 86 LYS A O 1
ATOM 651 N N . SER A 1 87 ? 39.495 11.777 -74.778 1.00 73.75 87 SER A N 1
ATOM 652 C CA . SER A 1 87 ? 40.887 11.642 -75.236 1.00 73.75 87 SER A CA 1
ATOM 653 C C . SER A 1 87 ? 41.079 10.391 -76.088 1.00 73.75 87 SER A C 1
ATOM 655 O O . SER A 1 87 ? 41.675 10.488 -77.155 1.00 73.75 87 SER A O 1
ATOM 657 N N . GLU A 1 88 ? 40.506 9.250 -75.695 1.00 75.94 88 GLU A N 1
ATOM 658 C CA . GLU A 1 88 ? 40.589 8.007 -76.469 1.00 75.94 88 GLU A CA 1
ATOM 659 C C . GLU A 1 88 ? 39.972 8.174 -77.866 1.00 75.94 88 GLU A C 1
ATOM 661 O O . GLU A 1 88 ? 40.553 7.747 -78.864 1.00 75.94 88 GLU A O 1
ATOM 666 N N . ALA A 1 89 ? 38.832 8.865 -77.962 1.00 78.25 89 ALA A N 1
ATOM 667 C CA . ALA A 1 89 ? 38.209 9.190 -79.240 1.00 78.25 89 ALA A CA 1
ATOM 668 C C . ALA A 1 89 ? 39.122 10.050 -80.134 1.00 78.25 89 ALA A C 1
ATOM 670 O O . ALA A 1 89 ? 39.275 9.735 -81.313 1.00 78.25 89 ALA A O 1
ATOM 671 N N . ARG A 1 90 ? 39.789 11.078 -79.581 1.00 76.25 90 ARG A N 1
ATOM 672 C CA . ARG A 1 90 ? 40.759 11.903 -80.334 1.00 76.25 90 ARG A CA 1
ATOM 673 C C . ARG A 1 90 ? 41.970 11.097 -80.794 1.00 76.25 90 ARG A C 1
ATOM 675 O O . ARG A 1 90 ? 42.453 11.306 -81.902 1.00 76.25 90 ARG A O 1
ATOM 682 N N . VAL A 1 91 ? 42.459 10.185 -79.955 1.00 73.75 91 VAL A N 1
ATOM 683 C CA . VAL A 1 91 ? 43.570 9.282 -80.287 1.00 73.75 91 VAL A CA 1
ATOM 684 C C . VAL A 1 91 ? 43.177 8.383 -81.463 1.00 73.75 91 VAL A C 1
ATOM 686 O O . VAL A 1 91 ? 43.936 8.295 -82.426 1.00 73.75 91 VAL A O 1
ATOM 689 N N . LYS A 1 92 ? 41.978 7.783 -81.445 1.00 77.69 92 LYS A N 1
ATOM 690 C CA . LYS A 1 92 ? 41.459 6.960 -82.555 1.00 77.69 92 LYS A CA 1
ATOM 691 C C . LYS A 1 92 ? 41.262 7.764 -83.841 1.00 77.69 92 LYS A C 1
ATOM 693 O O . LYS A 1 92 ? 41.705 7.324 -84.897 1.00 77.69 92 LYS A O 1
ATOM 698 N N . GLU A 1 93 ? 40.650 8.944 -83.750 1.00 76.81 93 GLU A N 1
ATOM 699 C CA . GLU A 1 93 ? 40.462 9.849 -84.892 1.00 76.81 93 GLU A CA 1
ATOM 700 C C . GLU A 1 93 ? 41.809 10.256 -85.503 1.00 76.81 93 GLU A C 1
ATOM 702 O O . GLU A 1 93 ? 42.000 10.200 -86.720 1.00 76.81 93 GLU A O 1
ATOM 707 N N . GLY A 1 94 ? 42.779 10.588 -84.649 1.00 75.50 94 GLY A N 1
ATOM 708 C CA . GLY A 1 94 ? 44.145 10.851 -85.063 1.00 75.50 94 GLY A CA 1
ATOM 709 C C . GLY A 1 94 ? 44.756 9.653 -85.791 1.00 75.50 94 GLY A C 1
ATOM 710 O O . GLY A 1 94 ? 45.274 9.823 -86.892 1.00 75.50 94 GLY A O 1
ATOM 711 N N . GLN A 1 95 ? 44.716 8.457 -85.192 1.00 71.94 95 GLN A N 1
ATOM 712 C CA . GLN A 1 95 ? 45.287 7.241 -85.788 1.00 71.94 95 GLN A CA 1
ATOM 713 C C . GLN A 1 95 ? 44.677 6.942 -87.157 1.00 71.94 95 GLN A C 1
ATOM 715 O O . GLN A 1 95 ? 45.397 6.585 -88.089 1.00 71.94 95 GLN A O 1
ATOM 720 N N . GLU A 1 96 ? 43.360 7.099 -87.295 1.00 79.44 96 GLU A N 1
ATOM 721 C CA . GLU A 1 96 ? 42.668 6.891 -88.563 1.00 79.44 96 GLU A CA 1
ATOM 722 C C . GLU A 1 96 ? 43.092 7.927 -89.615 1.00 79.44 96 GLU A C 1
ATOM 724 O O . GLU A 1 96 ? 43.320 7.572 -90.772 1.00 79.44 96 GLU A O 1
ATOM 729 N N . SER A 1 97 ? 43.260 9.191 -89.214 1.00 77.19 97 SER A N 1
ATOM 730 C CA . SER A 1 97 ? 43.773 10.256 -90.082 1.00 77.19 97 SER A CA 1
ATOM 731 C C . SER A 1 97 ? 45.207 9.974 -90.546 1.00 77.19 97 SER A C 1
ATOM 733 O O . SER A 1 97 ? 45.478 9.966 -91.746 1.00 77.19 97 SER A O 1
ATOM 735 N N . ALA A 1 98 ? 46.113 9.633 -89.624 1.00 69.69 98 ALA A N 1
ATOM 736 C CA . ALA A 1 98 ? 47.498 9.289 -89.948 1.00 69.69 98 ALA A CA 1
ATOM 737 C C . ALA A 1 98 ? 47.597 8.062 -90.859 1.00 69.69 98 ALA A C 1
ATOM 739 O O . ALA A 1 98 ? 48.408 8.036 -91.786 1.00 69.69 98 ALA A O 1
ATOM 740 N N . ARG A 1 99 ? 46.743 7.058 -90.632 1.00 77.38 99 ARG A N 1
ATOM 741 C CA . ARG A 1 99 ? 46.637 5.885 -91.498 1.00 77.38 99 ARG A CA 1
ATOM 742 C C . ARG A 1 99 ? 46.228 6.273 -92.918 1.00 77.38 99 ARG A C 1
ATOM 744 O O . ARG A 1 99 ? 46.888 5.830 -93.851 1.00 77.38 99 ARG A O 1
ATOM 751 N N . LYS A 1 100 ? 45.201 7.115 -93.082 1.00 80.88 100 LYS A N 1
ATOM 752 C CA . LYS A 1 100 ? 44.774 7.611 -94.403 1.00 80.88 100 LYS A CA 1
ATOM 753 C C . LYS A 1 100 ? 45.903 8.364 -95.105 1.00 80.88 100 LYS A C 1
ATOM 755 O O . LYS A 1 100 ? 46.173 8.076 -96.264 1.00 80.88 100 LYS A O 1
ATOM 760 N N . THR A 1 101 ? 46.610 9.247 -94.398 1.00 75.56 101 THR A N 1
ATOM 761 C CA . THR A 1 101 ? 47.759 9.985 -94.952 1.00 75.56 101 THR A CA 1
ATOM 762 C C . THR A 1 101 ? 48.904 9.052 -95.363 1.00 75.56 101 THR A C 1
ATOM 764 O O . THR A 1 101 ? 49.515 9.241 -96.410 1.00 75.56 101 THR A O 1
ATOM 767 N N . MET A 1 102 ? 49.201 8.011 -94.577 1.00 72.06 102 MET A N 1
ATOM 768 C CA . MET A 1 102 ? 50.204 7.007 -94.955 1.00 72.06 102 MET A CA 1
ATOM 769 C C . MET A 1 102 ? 49.766 6.156 -96.150 1.00 72.06 102 MET A C 1
ATOM 771 O O . MET A 1 102 ? 50.589 5.856 -97.010 1.00 72.06 102 MET A O 1
ATOM 775 N N . GLU A 1 103 ? 48.487 5.782 -96.231 1.00 77.56 103 GLU A N 1
ATOM 776 C CA . GLU A 1 103 ? 47.925 5.070 -97.383 1.00 77.56 103 GLU A CA 1
ATOM 777 C C . GLU A 1 103 ? 48.006 5.926 -98.660 1.00 77.56 103 GLU A C 1
ATOM 779 O O . GLU A 1 103 ? 48.402 5.402 -99.701 1.00 77.56 103 GLU A O 1
ATOM 784 N N . THR A 1 104 ? 47.740 7.238 -98.583 1.00 78.75 104 THR A N 1
ATOM 785 C CA . THR A 1 104 ? 47.913 8.157 -99.724 1.00 78.75 104 THR A CA 1
ATOM 786 C C . THR A 1 104 ? 49.379 8.345 -100.102 1.00 78.75 104 THR A C 1
ATOM 788 O O . THR A 1 104 ? 49.708 8.220 -101.276 1.00 78.75 104 THR A O 1
ATOM 791 N N . MET A 1 105 ? 50.278 8.556 -99.129 1.00 71.31 105 MET A N 1
ATOM 792 C CA . MET A 1 105 ? 51.721 8.664 -99.399 1.00 71.31 105 MET A CA 1
ATOM 793 C C . MET A 1 105 ? 52.267 7.393 -100.055 1.00 71.31 105 MET A C 1
ATOM 795 O O . MET A 1 105 ? 53.091 7.461 -100.964 1.00 71.31 105 MET A O 1
ATOM 799 N N . ARG A 1 106 ? 51.800 6.220 -99.612 1.00 78.75 106 ARG A N 1
ATOM 800 C CA . ARG A 1 106 ? 52.188 4.936 -100.195 1.00 78.75 106 ARG A CA 1
ATOM 801 C C . ARG A 1 106 ? 51.682 4.791 -101.626 1.00 78.75 106 ARG A C 1
ATOM 803 O O . ARG A 1 106 ? 52.460 4.397 -102.485 1.00 78.75 106 ARG A O 1
ATOM 810 N N . ALA A 1 107 ? 50.419 5.127 -101.883 1.00 78.69 107 ALA A N 1
ATOM 811 C CA . ALA A 1 107 ? 49.862 5.098 -103.232 1.00 78.69 107 ALA A CA 1
ATOM 812 C C . ALA A 1 107 ? 50.627 6.041 -104.179 1.00 78.69 107 ALA A C 1
ATOM 814 O O . ALA A 1 107 ? 51.007 5.627 -105.272 1.00 78.69 107 ALA A O 1
ATOM 815 N N . ASP A 1 108 ? 50.931 7.263 -103.734 1.00 77.56 108 ASP A N 1
ATOM 816 C CA . ASP A 1 108 ? 51.724 8.229 -104.500 1.00 77.56 108 ASP A CA 1
ATOM 817 C C . ASP A 1 108 ? 53.156 7.734 -104.747 1.00 77.56 108 ASP A C 1
ATOM 819 O O . ASP A 1 108 ? 53.709 7.938 -105.829 1.00 77.56 108 ASP A O 1
ATOM 823 N N . TYR A 1 109 ? 53.772 7.071 -103.766 1.00 77.06 109 TYR A N 1
ATOM 824 C CA . TYR A 1 109 ? 55.102 6.481 -103.906 1.00 77.06 109 TYR A CA 1
ATOM 825 C C . TYR A 1 109 ? 55.118 5.315 -104.902 1.00 77.06 109 TYR A C 1
ATOM 827 O O . TYR A 1 109 ? 55.967 5.291 -105.793 1.00 77.06 109 TYR A O 1
ATOM 835 N N . ASP A 1 110 ? 54.161 4.390 -104.796 1.00 78.19 110 ASP A N 1
ATOM 836 C CA . ASP A 1 110 ? 54.022 3.244 -105.701 1.00 78.19 110 ASP A CA 1
ATOM 837 C C . ASP A 1 110 ? 53.752 3.716 -107.147 1.00 78.19 110 ASP A C 1
ATOM 839 O O . ASP A 1 110 ? 54.345 3.196 -108.095 1.00 78.19 110 ASP A O 1
ATOM 843 N N . GLN A 1 111 ? 52.938 4.766 -107.323 1.00 77.69 111 GLN A N 1
ATOM 844 C CA . GLN A 1 111 ? 52.700 5.430 -108.611 1.00 77.69 111 GLN A CA 1
ATOM 845 C C . GLN A 1 111 ? 54.000 6.001 -109.204 1.00 77.69 111 GLN A C 1
ATOM 847 O O . GLN A 1 111 ? 54.317 5.765 -110.369 1.00 77.69 111 GLN A O 1
ATOM 852 N N . ARG A 1 112 ? 54.791 6.718 -108.397 1.00 71.50 112 ARG A N 1
ATOM 853 C CA . ARG A 1 112 ? 56.068 7.314 -108.831 1.00 71.50 112 ARG A CA 1
ATOM 854 C C . ARG A 1 112 ? 57.124 6.263 -109.165 1.00 71.50 112 ARG A C 1
ATOM 856 O O . ARG A 1 112 ? 57.903 6.469 -110.092 1.00 71.50 112 ARG A O 1
ATOM 863 N N . LEU A 1 113 ? 57.164 5.155 -108.423 1.00 73.50 113 LEU A N 1
ATOM 864 C CA . LEU A 1 113 ? 58.020 4.013 -108.743 1.00 73.50 113 LEU A CA 1
ATOM 865 C C . LEU A 1 113 ? 57.663 3.437 -110.113 1.00 73.50 113 LEU A C 1
ATOM 867 O O . LEU A 1 113 ? 58.559 3.245 -110.930 1.00 73.50 113 LEU A O 1
ATOM 871 N N . ALA A 1 114 ? 56.373 3.246 -110.396 1.00 74.44 114 ALA A N 1
ATOM 872 C CA . ALA A 1 114 ? 55.915 2.775 -111.701 1.00 74.44 114 ALA A CA 1
ATOM 873 C C . ALA A 1 114 ? 56.266 3.760 -112.836 1.00 74.44 114 ALA A C 1
ATOM 875 O O . ALA A 1 114 ? 56.711 3.339 -113.905 1.00 74.44 114 ALA A O 1
ATOM 876 N N . ASP A 1 115 ? 56.124 5.070 -112.608 1.00 74.81 115 ASP A N 1
ATOM 877 C CA . ASP A 1 115 ? 56.520 6.102 -113.576 1.00 74.81 115 ASP A CA 1
ATOM 878 C C . ASP A 1 115 ? 58.037 6.081 -113.853 1.00 74.81 115 ASP A C 1
ATOM 880 O O . ASP A 1 115 ? 58.462 6.158 -115.010 1.00 74.81 115 ASP A O 1
ATOM 884 N N . LEU A 1 116 ? 58.862 5.913 -112.813 1.00 68.75 116 LEU A N 1
ATOM 885 C CA . LEU A 1 116 ? 60.319 5.786 -112.935 1.00 68.75 116 LEU A CA 1
ATOM 886 C C . LEU A 1 116 ? 60.738 4.485 -113.631 1.00 68.75 116 LEU A C 1
ATOM 888 O O . LEU A 1 116 ? 61.620 4.516 -114.490 1.00 68.75 116 LEU A O 1
ATOM 892 N N . GLU A 1 117 ? 60.113 3.353 -113.306 1.00 71.06 117 GLU A N 1
ATOM 893 C CA . GLU A 1 117 ? 60.361 2.067 -113.970 1.00 71.06 117 GLU A CA 1
ATOM 894 C C . GLU A 1 117 ? 60.024 2.137 -115.465 1.00 71.06 117 GLU A C 1
ATOM 896 O O . GLU A 1 117 ? 60.811 1.675 -116.296 1.00 71.06 117 GLU A O 1
ATOM 901 N N . ASN A 1 118 ? 58.921 2.799 -115.828 1.00 70.12 118 ASN A N 1
ATOM 902 C CA . ASN A 1 118 ? 58.563 3.064 -117.223 1.00 70.12 118 ASN A CA 1
ATOM 903 C C . ASN A 1 118 ? 59.595 3.957 -117.931 1.00 70.12 118 ASN A C 1
ATOM 905 O O . ASN A 1 118 ? 59.929 3.719 -119.094 1.00 70.12 118 ASN A O 1
ATOM 909 N N . TYR A 1 119 ? 60.131 4.967 -117.245 1.00 64.12 119 TYR A N 1
ATOM 910 C CA . TYR A 1 119 ? 61.116 5.888 -117.815 1.00 64.12 119 TYR A CA 1
ATOM 911 C C . TYR A 1 119 ? 62.497 5.233 -118.007 1.00 64.12 119 TYR A C 1
ATOM 913 O O . TYR A 1 119 ? 63.135 5.404 -119.048 1.00 64.12 119 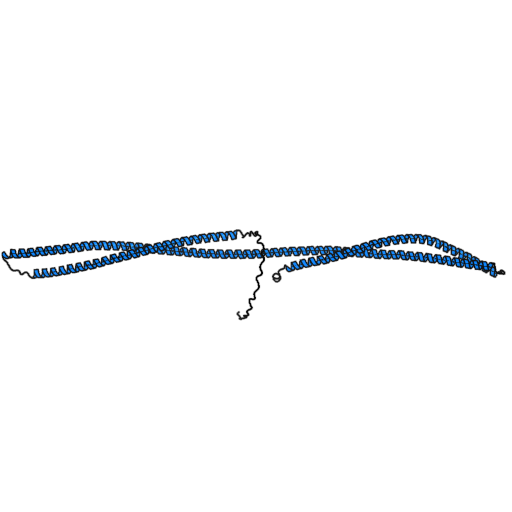TYR A O 1
ATOM 921 N N . VAL A 1 120 ? 62.944 4.420 -117.043 1.00 59.97 120 VAL A N 1
ATOM 922 C CA . VAL A 1 120 ? 64.213 3.670 -117.119 1.00 59.97 120 VAL A CA 1
ATOM 923 C C . VAL A 1 120 ? 64.118 2.517 -118.123 1.00 59.97 120 VAL A C 1
ATOM 925 O O . VAL A 1 120 ? 65.062 2.286 -118.880 1.00 59.97 120 VAL A O 1
ATOM 928 N N . GLY A 1 121 ? 62.971 1.834 -118.194 1.00 57.25 121 GLY A N 1
ATOM 929 C CA . GLY A 1 121 ? 62.695 0.806 -119.202 1.00 57.25 121 GLY A CA 1
ATOM 930 C C . GLY A 1 121 ? 62.523 1.357 -120.626 1.00 57.25 121 GLY A C 1
ATOM 931 O O . GLY A 1 121 ? 62.652 0.606 -121.592 1.00 57.25 121 GLY A O 1
ATOM 932 N N . GLY A 1 122 ? 62.269 2.663 -120.763 1.00 51.91 122 GLY A N 1
ATOM 933 C CA . GLY A 1 122 ? 61.990 3.351 -122.024 1.00 51.91 122 GLY A CA 1
ATOM 934 C C . GLY A 1 122 ? 63.175 4.054 -122.694 1.00 51.91 122 GLY A C 1
ATOM 935 O O . GLY A 1 122 ? 62.967 4.662 -123.743 1.00 51.91 122 GLY A O 1
ATOM 936 N N . SER A 1 123 ? 64.401 3.994 -122.152 1.00 41.00 123 SER A N 1
ATOM 937 C CA . SER A 1 123 ? 65.540 4.715 -122.746 1.00 41.00 123 SER A CA 1
ATOM 938 C C . SER A 1 123 ? 66.495 3.802 -123.544 1.00 41.00 123 SER A C 1
ATOM 940 O O . SER A 1 123 ? 67.258 3.025 -122.961 1.00 41.00 123 SER A O 1
ATOM 942 N N . PRO A 1 124 ? 66.474 3.870 -124.893 1.00 44.56 124 PRO A N 1
ATOM 943 C CA . PRO A 1 124 ? 67.319 3.075 -125.774 1.00 44.56 124 PRO A CA 1
ATOM 944 C C . PRO A 1 124 ? 68.777 3.554 -125.743 1.00 44.56 124 PRO A C 1
ATOM 946 O O . PRO A 1 124 ? 69.080 4.738 -125.888 1.00 44.56 124 PRO A O 1
ATOM 949 N N . ARG A 1 125 ? 69.707 2.600 -125.640 1.00 42.22 125 ARG A N 1
ATOM 950 C CA . ARG A 1 125 ? 71.124 2.799 -125.970 1.00 42.22 125 ARG A CA 1
ATOM 951 C C . ARG A 1 125 ? 71.254 3.173 -127.455 1.00 42.22 125 ARG A C 1
ATOM 953 O O . ARG A 1 125 ? 71.153 2.291 -128.302 1.00 42.22 125 ARG A O 1
ATOM 960 N N . SER A 1 126 ? 71.512 4.439 -127.782 1.00 44.53 126 SER A N 1
ATOM 961 C CA . SER A 1 126 ? 72.064 4.823 -129.092 1.00 44.53 126 SER A CA 1
ATOM 962 C C . SER A 1 126 ? 72.737 6.196 -129.038 1.00 44.53 126 SER A C 1
ATOM 964 O O . SER A 1 126 ? 72.143 7.141 -128.522 1.00 44.53 126 SER A O 1
ATOM 966 N N . ASP A 1 127 ? 73.944 6.287 -129.594 1.00 50.03 127 ASP A N 1
ATOM 967 C CA . ASP A 1 127 ? 74.800 7.471 -129.751 1.00 50.03 127 ASP A CA 1
ATOM 968 C C . ASP A 1 127 ? 74.065 8.746 -130.195 1.00 50.03 127 ASP A C 1
ATOM 970 O O . ASP A 1 127 ? 73.246 8.695 -131.117 1.00 50.03 127 ASP A O 1
ATOM 974 N N . VAL A 1 128 ? 74.379 9.916 -129.603 1.00 43.00 128 VAL A N 1
ATOM 975 C CA . VAL A 1 128 ? 73.827 11.195 -130.096 1.00 43.00 128 VAL A CA 1
ATOM 976 C C . VAL A 1 128 ? 74.758 12.419 -129.926 1.00 43.00 128 VAL A C 1
ATOM 978 O O . VAL A 1 128 ? 75.382 12.551 -128.875 1.00 43.00 128 VAL A O 1
ATOM 981 N N . PRO A 1 129 ? 74.830 13.342 -130.920 1.00 44.69 129 PRO A N 1
ATOM 982 C CA . PRO A 1 129 ? 75.752 14.491 -130.983 1.00 44.69 129 PRO A CA 1
ATOM 983 C C . PRO A 1 129 ? 75.346 15.722 -130.144 1.00 44.69 129 PRO A C 1
ATOM 985 O O . PRO A 1 129 ? 74.206 15.864 -129.702 1.00 44.69 129 PRO A O 1
ATOM 988 N N . SER A 1 130 ? 76.275 16.679 -130.021 1.00 51.31 130 SER A N 1
ATOM 989 C CA . SER A 1 130 ? 76.277 17.832 -129.097 1.00 51.31 130 SER A CA 1
ATOM 990 C C . SER A 1 130 ? 75.114 18.840 -129.174 1.00 51.31 130 SER A C 1
ATOM 992 O O . SER A 1 130 ? 74.945 19.605 -128.233 1.00 51.31 130 SER A O 1
ATOM 994 N N . ALA A 1 131 ? 74.258 18.834 -130.202 1.00 46.84 131 ALA A N 1
ATOM 995 C CA . ALA A 1 131 ? 73.046 19.674 -130.245 1.00 46.84 131 ALA A CA 1
ATOM 996 C C . ALA A 1 131 ? 71.869 19.100 -129.421 1.00 46.84 131 ALA A C 1
ATOM 998 O O . ALA A 1 131 ? 70.903 19.809 -129.142 1.00 46.84 131 ALA A O 1
ATOM 999 N N . ARG A 1 132 ? 71.955 17.829 -128.986 1.00 52.31 132 ARG A N 1
ATOM 1000 C CA . ARG A 1 132 ? 71.048 17.249 -127.980 1.00 52.31 132 ARG A CA 1
ATOM 1001 C C . ARG A 1 132 ? 71.431 17.604 -126.543 1.00 52.31 132 ARG A C 1
ATOM 1003 O O . ARG A 1 132 ? 70.554 17.503 -125.694 1.00 52.31 132 ARG A O 1
ATOM 1010 N N . LEU A 1 133 ? 72.660 18.061 -126.267 1.00 53.12 133 LEU A N 1
ATOM 1011 C CA . LEU A 1 133 ? 73.069 18.436 -124.905 1.00 53.12 133 LEU A CA 1
ATOM 1012 C C . LEU A 1 133 ? 72.216 19.582 -124.352 1.00 53.12 133 LEU A C 1
ATOM 1014 O O . LEU A 1 133 ? 71.815 19.504 -123.202 1.00 53.12 133 LEU A O 1
ATOM 1018 N N . ASP A 1 134 ? 71.844 20.580 -125.159 1.00 56.22 134 ASP A N 1
ATOM 1019 C CA . ASP A 1 134 ? 70.994 21.692 -124.698 1.00 56.22 134 ASP A CA 1
ATOM 1020 C C . ASP A 1 134 ? 69.526 21.288 -124.478 1.00 56.22 134 ASP A C 1
ATOM 1022 O O . ASP A 1 134 ? 68.858 21.826 -123.593 1.00 56.22 134 ASP A O 1
ATOM 1026 N N . GLY A 1 135 ? 69.012 20.330 -125.258 1.00 60.62 135 GLY A N 1
ATOM 1027 C CA . GLY A 1 135 ? 67.686 19.738 -125.040 1.00 60.62 135 GLY A CA 1
ATOM 1028 C C . GLY A 1 135 ? 67.663 18.850 -123.795 1.00 60.62 135 GLY A C 1
ATOM 1029 O O . GLY A 1 135 ? 66.796 19.011 -122.942 1.00 60.62 135 GLY A O 1
ATOM 1030 N N . GLN A 1 136 ? 68.682 18.001 -123.644 1.00 61.12 136 GLN A N 1
ATOM 1031 C CA . GLN A 1 136 ? 68.880 17.135 -122.482 1.00 61.12 136 GLN A CA 1
ATOM 1032 C C . GLN A 1 136 ? 69.175 17.930 -121.209 1.00 61.12 136 GLN A C 1
ATOM 1034 O O . GLN A 1 136 ? 68.703 17.539 -120.156 1.00 61.12 136 GLN A O 1
ATOM 1039 N N . LEU A 1 137 ? 69.891 19.057 -121.272 1.00 63.00 137 LEU A N 1
ATOM 1040 C CA . LEU A 1 137 ? 70.125 19.939 -120.121 1.00 63.00 137 LEU A CA 1
ATOM 1041 C C . LEU A 1 137 ? 68.842 20.640 -119.668 1.00 63.00 137 LEU A C 1
ATOM 1043 O O . LEU A 1 137 ? 68.644 20.809 -118.469 1.00 63.00 137 LEU A O 1
ATOM 1047 N N . ARG A 1 138 ? 67.950 21.032 -120.590 1.00 67.25 138 ARG A N 1
ATOM 1048 C CA . ARG A 1 138 ? 66.633 21.584 -120.222 1.00 67.25 138 ARG A CA 1
ATOM 1049 C C . ARG A 1 138 ? 65.703 20.519 -119.654 1.00 67.25 138 ARG A C 1
ATOM 1051 O O . ARG A 1 138 ? 64.983 20.811 -118.708 1.00 67.25 138 ARG A O 1
ATOM 1058 N N . GLU A 1 139 ? 65.741 19.310 -120.200 1.00 69.44 139 GLU A N 1
ATOM 1059 C CA . GLU A 1 139 ? 64.963 18.167 -119.714 1.00 69.44 139 GLU A CA 1
ATOM 1060 C C . GLU A 1 139 ? 65.472 17.690 -118.343 1.00 69.44 139 GLU A C 1
ATOM 1062 O O . GLU A 1 139 ? 64.684 17.546 -117.418 1.00 69.44 139 GLU A O 1
ATOM 1067 N N . GLN A 1 140 ? 66.792 17.600 -118.154 1.00 72.44 140 GLN A N 1
ATOM 1068 C CA . GLN A 1 140 ? 67.437 17.352 -116.858 1.00 72.44 140 GLN A CA 1
ATOM 1069 C C . GLN A 1 140 ? 67.137 18.464 -115.850 1.00 72.44 140 GLN A C 1
ATOM 1071 O O . GLN A 1 140 ? 66.898 18.173 -114.687 1.00 72.44 140 GLN A O 1
ATOM 1076 N N . LYS A 1 141 ? 67.113 19.737 -116.267 1.00 78.44 141 LYS A N 1
ATOM 1077 C CA . LYS A 1 141 ? 66.745 20.846 -115.378 1.00 78.44 141 LYS A CA 1
ATOM 1078 C C . LYS A 1 141 ? 65.273 20.785 -114.968 1.00 78.44 141 LYS A C 1
ATOM 1080 O O . LYS A 1 141 ? 64.983 20.946 -113.792 1.00 78.44 141 LYS A O 1
ATOM 1085 N N . ALA A 1 142 ? 64.364 20.514 -115.905 1.00 77.50 142 ALA A N 1
ATOM 1086 C CA . ALA A 1 142 ? 62.950 20.309 -115.595 1.00 77.50 142 ALA A CA 1
ATOM 1087 C C . ALA A 1 142 ? 62.746 19.107 -114.658 1.00 77.50 142 ALA A C 1
ATOM 1089 O O . ALA A 1 142 ? 61.885 19.148 -113.783 1.00 77.50 142 ALA A O 1
ATOM 1090 N N . GLU A 1 143 ? 63.563 18.065 -114.803 1.00 77.88 143 GLU A N 1
ATOM 1091 C CA . GLU A 1 143 ? 63.562 16.909 -113.911 1.00 77.88 143 GLU A CA 1
ATOM 1092 C C . GLU A 1 143 ? 64.114 17.250 -112.523 1.00 77.88 143 GLU A C 1
ATOM 1094 O O . GLU A 1 143 ? 63.524 16.868 -111.519 1.00 77.88 143 GLU A O 1
ATOM 1099 N N . VAL A 1 144 ? 65.188 18.041 -112.439 1.00 77.81 144 VAL A N 1
ATOM 1100 C CA . VAL A 1 144 ? 65.707 18.563 -111.166 1.00 77.81 144 VAL A CA 1
ATOM 1101 C C . VAL A 1 144 ? 64.661 19.436 -110.472 1.00 77.81 144 VAL A C 1
ATOM 1103 O O . VAL A 1 144 ? 64.429 19.244 -109.283 1.00 77.81 144 VAL A O 1
ATOM 1106 N N . ASP A 1 145 ? 63.973 20.321 -111.196 1.00 77.50 145 ASP A N 1
ATOM 1107 C CA . ASP A 1 145 ? 62.907 21.162 -110.640 1.00 77.50 145 ASP A CA 1
ATOM 1108 C C . ASP A 1 145 ? 61.721 20.303 -110.139 1.00 77.50 145 ASP A C 1
ATOM 1110 O O . ASP A 1 145 ? 61.194 20.543 -109.051 1.00 77.50 145 ASP A O 1
ATOM 1114 N N . ARG A 1 146 ? 61.347 19.235 -110.864 1.00 78.06 146 ARG A N 1
ATOM 1115 C CA . ARG A 1 146 ? 60.316 18.262 -110.437 1.00 78.06 146 ARG A CA 1
ATOM 1116 C C . ARG A 1 146 ? 60.734 17.429 -109.230 1.00 78.06 146 ARG A C 1
ATOM 1118 O O . ARG A 1 146 ? 59.917 17.175 -108.340 1.00 78.06 146 ARG A O 1
ATOM 1125 N N . LEU A 1 147 ? 61.989 16.991 -109.184 1.00 77.50 147 LEU A N 1
ATOM 1126 C CA . LEU A 1 147 ? 62.553 16.281 -108.040 1.00 77.50 147 LEU A CA 1
ATOM 1127 C C . LEU A 1 147 ? 62.644 17.206 -106.827 1.00 77.50 147 LEU A C 1
ATOM 1129 O O . LEU A 1 147 ? 62.379 16.763 -105.715 1.00 77.50 147 LEU A O 1
ATOM 1133 N N . GLN A 1 148 ? 62.933 18.491 -107.025 1.00 80.38 148 GLN A N 1
ATOM 1134 C CA . GLN A 1 148 ? 62.966 19.489 -105.961 1.00 80.38 148 GLN A CA 1
ATOM 1135 C C . GLN A 1 148 ? 61.559 19.811 -105.431 1.00 80.38 148 GLN A C 1
ATOM 1137 O O . GLN A 1 148 ? 61.370 19.888 -104.217 1.00 80.38 148 GLN A O 1
ATOM 1142 N N . GLU A 1 149 ? 60.551 19.906 -106.303 1.00 79.25 149 GLU A N 1
ATOM 1143 C CA . GLU A 1 149 ? 59.143 20.031 -105.897 1.00 79.25 149 GLU A CA 1
ATOM 1144 C C . GLU A 1 149 ? 58.664 18.783 -105.139 1.00 79.25 149 GLU A C 1
ATOM 1146 O O . GLU A 1 149 ? 57.999 18.877 -104.107 1.00 79.25 149 GLU A O 1
ATOM 1151 N N . THR A 1 150 ? 59.059 17.601 -105.611 1.00 79.06 150 THR A N 1
ATOM 1152 C CA . THR A 1 150 ? 58.801 16.320 -104.945 1.00 79.06 150 THR A CA 1
ATOM 1153 C C . THR A 1 150 ? 59.440 16.265 -103.566 1.00 79.06 150 THR A C 1
ATOM 1155 O O . THR A 1 150 ? 58.767 15.935 -102.595 1.00 79.06 150 THR A O 1
ATOM 1158 N N . LEU A 1 151 ? 60.718 16.628 -103.466 1.00 78.06 151 LEU A N 1
ATOM 1159 C CA . LEU A 1 151 ? 61.449 16.657 -102.207 1.00 78.06 151 LEU A CA 1
ATOM 1160 C C . LEU A 1 151 ? 60.787 17.628 -101.224 1.00 78.06 151 LEU A C 1
ATOM 1162 O O . LEU A 1 151 ? 60.637 17.305 -100.051 1.00 78.06 151 LEU A O 1
ATOM 1166 N N . SER A 1 152 ? 60.330 18.787 -101.709 1.00 81.88 152 SER A N 1
ATOM 1167 C CA . SER A 1 152 ? 59.591 19.754 -100.898 1.00 81.88 152 SER A CA 1
ATOM 1168 C C . SER A 1 152 ? 58.251 19.201 -100.401 1.00 81.88 152 SER A C 1
ATOM 1170 O O . SER A 1 152 ? 57.896 19.447 -99.250 1.00 81.88 152 SER A O 1
ATOM 1172 N N . LYS A 1 153 ? 57.514 18.449 -101.230 1.00 81.06 153 LYS A N 1
ATOM 1173 C CA . LYS A 1 153 ? 56.254 17.789 -100.840 1.00 81.06 153 LYS A CA 1
ATOM 1174 C C . LYS A 1 153 ? 56.492 16.698 -99.798 1.00 81.06 153 LYS A C 1
ATOM 1176 O O . LYS A 1 153 ? 55.879 16.741 -98.738 1.00 81.06 153 LYS A O 1
ATOM 1181 N N . CYS A 1 154 ? 57.465 15.817 -100.026 1.00 76.00 154 CYS A N 1
ATOM 1182 C CA . CYS A 1 154 ? 57.836 14.786 -99.057 1.00 76.00 154 CYS A CA 1
ATOM 1183 C C . CYS A 1 154 ? 58.351 15.388 -97.741 1.00 76.00 154 CYS A C 1
ATOM 1185 O O . CYS A 1 154 ? 58.073 14.853 -96.673 1.00 76.00 154 CYS A O 1
ATOM 1187 N N . HIS A 1 155 ? 59.080 16.508 -97.787 1.00 79.25 155 HIS A N 1
ATOM 1188 C CA . HIS A 1 155 ? 59.533 17.189 -96.575 1.00 79.25 155 HIS A CA 1
ATOM 1189 C C . HIS A 1 155 ? 58.365 17.807 -95.797 1.00 79.25 155 HIS A C 1
ATOM 1191 O O . HIS A 1 155 ? 58.319 17.681 -94.578 1.00 79.25 155 HIS A O 1
ATOM 1197 N N . ALA A 1 156 ? 57.397 18.419 -96.486 1.00 77.56 156 ALA A N 1
ATOM 1198 C CA . ALA A 1 156 ? 56.189 18.945 -95.854 1.00 77.56 156 ALA A CA 1
ATOM 1199 C C . ALA A 1 156 ? 55.331 17.831 -95.227 1.00 77.56 156 ALA A C 1
ATOM 1201 O O . ALA A 1 156 ? 54.874 17.978 -94.095 1.00 77.56 156 ALA A O 1
ATOM 1202 N N . GLU A 1 157 ? 55.163 16.702 -95.918 1.00 78.88 157 GLU A N 1
ATOM 1203 C CA . GLU A 1 157 ? 54.447 15.527 -95.406 1.00 78.88 157 GLU A CA 1
ATOM 1204 C C . GLU A 1 157 ? 55.164 14.887 -94.212 1.00 78.88 157 GLU A C 1
ATOM 1206 O O . GLU A 1 157 ? 54.521 14.543 -93.221 1.00 78.88 157 GLU A O 1
ATOM 1211 N N . LEU A 1 158 ? 56.498 14.789 -94.257 1.00 79.62 158 LEU A N 1
ATOM 1212 C CA . LEU A 1 158 ? 57.302 14.294 -93.141 1.00 79.62 158 LEU A CA 1
ATOM 1213 C C . LEU A 1 158 ? 57.190 15.210 -91.918 1.00 79.62 158 LEU A C 1
ATOM 1215 O O . LEU A 1 158 ? 56.996 14.717 -90.810 1.00 79.62 158 LEU A O 1
ATOM 1219 N N . THR A 1 159 ? 57.276 16.529 -92.101 1.00 81.50 159 THR A N 1
ATOM 1220 C CA . THR A 1 159 ? 57.092 17.491 -91.005 1.00 81.50 159 THR A CA 1
ATOM 1221 C C . THR A 1 159 ? 55.684 17.395 -90.422 1.00 81.50 159 THR A C 1
ATOM 1223 O O . THR A 1 159 ? 55.540 17.307 -89.205 1.00 81.50 159 THR A O 1
ATOM 1226 N N . ALA A 1 160 ? 54.649 17.302 -91.263 1.00 76.69 160 ALA A N 1
ATOM 1227 C CA . ALA A 1 160 ? 53.273 17.112 -90.806 1.00 76.69 160 ALA A CA 1
ATOM 1228 C C . ALA A 1 160 ? 53.087 15.786 -90.041 1.00 76.69 160 ALA A C 1
ATOM 1230 O O . ALA A 1 160 ? 52.392 15.750 -89.026 1.00 76.69 160 ALA A O 1
ATOM 1231 N N . ALA A 1 161 ? 53.737 14.705 -90.482 1.00 75.00 161 ALA A N 1
ATOM 1232 C CA . ALA A 1 161 ? 53.716 13.418 -89.791 1.00 75.00 161 ALA A CA 1
ATOM 1233 C C . ALA A 1 161 ? 54.447 13.463 -88.436 1.00 75.00 161 ALA A C 1
ATOM 1235 O O . ALA A 1 161 ? 53.990 12.842 -87.475 1.00 75.00 161 ALA A O 1
ATOM 1236 N N . LEU A 1 162 ? 55.551 14.212 -88.331 1.00 81.06 162 LEU A N 1
ATOM 1237 C CA . LEU A 1 162 ? 56.282 14.412 -87.075 1.00 81.06 162 LEU A CA 1
ATOM 1238 C C . LEU A 1 162 ? 55.490 15.269 -86.078 1.00 81.06 162 LEU A C 1
ATOM 1240 O O . LEU A 1 162 ? 55.355 14.866 -84.925 1.00 81.06 162 LEU A O 1
ATOM 1244 N N . GLU A 1 163 ? 54.898 16.383 -86.519 1.00 79.50 163 GLU A N 1
ATOM 1245 C CA . GLU A 1 163 ? 53.998 17.193 -85.682 1.00 79.50 163 GLU A CA 1
ATOM 1246 C C . GLU A 1 163 ? 52.789 16.381 -85.204 1.00 79.50 163 GLU A C 1
ATOM 1248 O O . GLU A 1 163 ? 52.305 16.545 -84.081 1.00 79.50 163 GLU A O 1
ATOM 1253 N N . TRP A 1 164 ? 52.275 15.500 -86.064 1.00 78.88 164 TRP A N 1
ATOM 1254 C CA . TRP A 1 164 ? 51.179 14.615 -85.705 1.00 78.88 164 TRP A CA 1
ATOM 1255 C C . TRP A 1 164 ? 51.606 13.580 -84.656 1.00 78.88 164 TRP A C 1
ATOM 1257 O O . TRP A 1 164 ? 50.883 13.371 -83.682 1.00 78.88 164 TRP A O 1
ATOM 1267 N N . ARG A 1 165 ? 52.798 12.987 -84.801 1.00 79.50 165 ARG A N 1
ATOM 1268 C CA . ARG A 1 165 ? 53.371 12.067 -83.810 1.00 79.50 165 ARG A CA 1
ATOM 1269 C C . ARG A 1 165 ? 53.557 12.739 -82.448 1.00 79.50 165 ARG A C 1
ATOM 1271 O O . ARG A 1 165 ? 53.180 12.141 -81.448 1.00 79.50 165 ARG A O 1
ATOM 1278 N N . GLU A 1 166 ? 54.076 13.963 -82.404 1.00 81.75 166 GLU A N 1
ATOM 1279 C CA . GLU A 1 166 ? 54.264 14.712 -81.152 1.00 81.75 166 GLU A CA 1
ATOM 1280 C C . GLU A 1 166 ? 52.920 14.980 -80.448 1.00 81.75 166 GLU A C 1
ATOM 1282 O O . GLU A 1 166 ? 52.769 14.727 -79.253 1.00 81.75 166 GLU A O 1
ATOM 1287 N N . LYS A 1 167 ? 51.890 15.393 -81.202 1.00 81.00 167 LYS A N 1
ATOM 1288 C CA . LYS A 1 167 ? 50.524 15.569 -80.670 1.00 81.00 167 LYS A CA 1
ATOM 1289 C C . LYS A 1 167 ? 49.910 14.254 -80.185 1.00 81.00 167 LYS A C 1
ATOM 1291 O O . LYS A 1 167 ? 49.167 14.250 -79.205 1.00 81.00 167 LYS A O 1
ATOM 1296 N N . TYR A 1 168 ? 50.195 13.151 -80.874 1.00 77.75 168 TYR A N 1
ATOM 1297 C CA . TYR A 1 168 ? 49.739 11.819 -80.490 1.00 77.75 168 TYR A CA 1
ATOM 1298 C C . TYR A 1 168 ? 50.418 11.336 -79.202 1.00 77.75 168 TYR A C 1
ATOM 1300 O O . TYR A 1 168 ? 49.724 10.877 -78.299 1.00 77.75 168 TYR A O 1
ATOM 1308 N N . GLU A 1 169 ? 51.742 11.476 -79.089 1.00 80.12 169 GLU A N 1
ATOM 1309 C CA . GLU A 1 169 ? 52.502 11.121 -77.882 1.00 80.12 169 GLU A CA 1
ATOM 1310 C C . GLU A 1 169 ? 51.983 11.905 -76.665 1.00 80.12 169 GLU A C 1
ATOM 1312 O O . GLU A 1 169 ? 51.636 11.290 -75.657 1.00 80.12 169 GLU A O 1
ATOM 1317 N N . ALA A 1 170 ? 51.763 13.220 -76.798 1.00 79.44 170 ALA A N 1
ATOM 1318 C CA . ALA A 1 170 ? 51.181 14.040 -75.731 1.00 79.44 170 ALA A CA 1
ATOM 1319 C C . ALA A 1 170 ? 49.757 13.596 -75.324 1.00 79.44 170 ALA A C 1
ATOM 1321 O O . ALA A 1 170 ? 49.432 13.550 -74.138 1.00 79.44 170 ALA A O 1
ATOM 1322 N N . ALA A 1 171 ? 48.899 13.234 -76.287 1.00 75.44 171 ALA A N 1
ATOM 1323 C CA . ALA A 1 171 ? 47.543 12.755 -76.000 1.00 75.44 171 ALA A CA 1
ATOM 1324 C C . ALA A 1 171 ? 47.530 11.372 -75.322 1.00 75.44 171 ALA A C 1
ATOM 1326 O O . ALA A 1 171 ? 46.661 11.098 -74.490 1.00 75.44 171 ALA A O 1
ATOM 1327 N N . VAL A 1 172 ? 48.484 10.499 -75.664 1.00 77.56 172 VAL A N 1
ATOM 1328 C CA . VAL A 1 172 ? 48.662 9.194 -75.011 1.00 77.56 172 VAL A CA 1
ATOM 1329 C C . VAL A 1 172 ? 49.166 9.371 -73.580 1.00 77.56 172 VAL A C 1
ATOM 1331 O O . VAL A 1 172 ? 48.621 8.741 -72.676 1.00 77.56 172 VAL A O 1
ATOM 1334 N N . GLU A 1 173 ? 50.143 10.249 -73.349 1.00 82.88 173 GLU A N 1
ATOM 1335 C CA . GLU A 1 173 ? 50.630 10.571 -72.001 1.00 82.88 173 GLU A CA 1
ATOM 1336 C C . GLU A 1 173 ? 49.518 11.158 -71.119 1.00 82.88 173 GLU A C 1
ATOM 1338 O O . GLU A 1 173 ? 49.333 10.708 -69.986 1.00 82.88 173 GLU A O 1
ATOM 1343 N N . GLU A 1 174 ? 48.709 12.082 -71.653 1.00 80.56 174 GLU A N 1
ATOM 1344 C CA . GLU A 1 174 ? 47.528 12.620 -70.963 1.00 80.56 174 GLU A CA 1
ATOM 1345 C C . GLU A 1 174 ? 46.513 11.511 -70.628 1.00 80.56 174 GLU A C 1
ATOM 1347 O O . GLU A 1 174 ? 45.970 11.468 -69.521 1.00 80.56 174 GLU A O 1
ATOM 1352 N N . GLY A 1 175 ? 46.274 10.584 -71.562 1.00 77.69 175 GLY A N 1
ATOM 1353 C CA . GLY A 1 175 ? 45.389 9.436 -71.355 1.00 77.69 175 GLY A CA 1
ATOM 1354 C C . GLY A 1 175 ? 45.889 8.483 -70.263 1.00 77.69 175 GLY A C 1
ATOM 1355 O O . GLY A 1 175 ? 45.103 8.050 -69.418 1.00 77.69 175 GLY A O 1
ATOM 1356 N N . ILE A 1 176 ? 47.194 8.192 -70.235 1.00 79.50 176 ILE A N 1
ATOM 1357 C CA . ILE A 1 176 ? 47.821 7.356 -69.200 1.00 79.50 176 ILE A CA 1
ATOM 1358 C C . ILE A 1 176 ? 47.721 8.036 -67.831 1.00 79.50 176 ILE A C 1
ATOM 1360 O O . ILE A 1 176 ? 47.317 7.383 -66.867 1.00 79.50 176 ILE A O 1
ATOM 1364 N N . ALA A 1 177 ? 48.026 9.334 -67.741 1.00 81.06 177 ALA A N 1
ATOM 1365 C CA . ALA A 1 177 ? 47.922 10.094 -66.495 1.00 81.06 177 ALA A CA 1
ATOM 1366 C C . ALA A 1 177 ? 46.486 10.073 -65.941 1.00 81.06 177 ALA A C 1
ATOM 1368 O O . ALA A 1 177 ? 46.270 9.701 -64.788 1.00 81.06 177 ALA A O 1
ATOM 1369 N N . LYS A 1 178 ? 45.486 10.345 -66.791 1.00 80.62 178 LYS A N 1
ATOM 1370 C CA . LYS A 1 178 ? 44.065 10.275 -66.410 1.00 80.62 178 LYS A CA 1
ATOM 1371 C C . LYS A 1 178 ? 43.628 8.874 -65.990 1.00 80.62 178 LYS A C 1
ATOM 1373 O O . LYS A 1 178 ? 42.858 8.732 -65.044 1.00 80.62 178 LYS A O 1
ATOM 1378 N N . SER A 1 179 ? 44.129 7.828 -66.648 1.00 77.00 179 SER A N 1
ATOM 1379 C CA . SER A 1 179 ? 43.849 6.442 -66.253 1.00 77.00 179 SER A CA 1
ATOM 1380 C C . SER A 1 179 ? 44.429 6.105 -64.875 1.00 77.00 179 SER A C 1
ATOM 1382 O O . SER A 1 179 ? 43.795 5.372 -64.114 1.00 77.00 179 SER A O 1
ATOM 1384 N N . GLN A 1 180 ? 45.617 6.618 -64.542 1.00 82.56 180 GLN A N 1
ATOM 1385 C CA . GLN A 1 180 ? 46.222 6.432 -63.221 1.00 82.56 180 GLN A CA 1
ATOM 1386 C C . GLN A 1 180 ? 45.454 7.202 -62.138 1.00 82.56 180 GLN A C 1
ATOM 1388 O O . GLN A 1 180 ? 45.185 6.642 -61.075 1.00 82.56 180 GLN A O 1
ATOM 1393 N N . GLU A 1 181 ? 45.033 8.439 -62.419 1.00 81.12 181 GLU A N 1
ATOM 1394 C CA . GLU A 1 181 ? 44.177 9.233 -61.524 1.00 81.12 181 GLU A CA 1
ATOM 1395 C C . GLU A 1 181 ? 42.838 8.538 -61.246 1.00 81.12 181 GLU A C 1
ATOM 1397 O O . GLU A 1 181 ? 42.417 8.438 -60.093 1.00 81.12 181 GLU A O 1
ATOM 1402 N N . LEU A 1 182 ? 42.198 7.991 -62.283 1.00 77.56 182 LEU A N 1
ATOM 1403 C CA . LEU A 1 182 ? 40.945 7.248 -62.160 1.00 77.56 182 LEU A CA 1
ATOM 1404 C C . LEU A 1 182 ? 41.129 5.988 -61.305 1.00 77.56 182 LEU A C 1
ATOM 1406 O O . LEU A 1 182 ? 40.341 5.743 -60.394 1.00 77.56 182 LEU A O 1
ATOM 1410 N N . SER A 1 183 ? 42.210 5.232 -61.523 1.00 81.81 183 SER A N 1
ATOM 1411 C CA . SER A 1 183 ? 42.530 4.064 -60.694 1.00 81.81 183 SER A CA 1
ATOM 1412 C C . SER A 1 183 ? 42.775 4.437 -59.227 1.00 81.81 183 SER A C 1
ATOM 1414 O O . SER A 1 183 ? 42.354 3.695 -58.336 1.00 81.81 183 SER A O 1
ATOM 1416 N N . ALA A 1 184 ? 43.431 5.569 -58.959 1.00 84.38 184 ALA A N 1
ATOM 1417 C CA . ALA A 1 184 ? 43.661 6.054 -57.602 1.00 84.38 184 ALA A CA 1
ATOM 1418 C C . ALA A 1 184 ? 42.349 6.476 -56.921 1.00 84.38 184 ALA A C 1
ATOM 1420 O O . ALA A 1 184 ? 42.105 6.097 -55.775 1.00 84.38 184 ALA A O 1
ATOM 1421 N N . LEU A 1 185 ? 41.477 7.198 -57.631 1.00 82.81 185 LEU A N 1
ATOM 1422 C CA . LEU A 1 185 ? 40.162 7.594 -57.121 1.00 82.81 185 LEU A CA 1
ATOM 1423 C C . LEU A 1 185 ? 39.255 6.392 -56.859 1.00 82.81 185 LEU A C 1
ATOM 1425 O O . LEU A 1 185 ? 38.590 6.361 -55.828 1.00 82.81 185 LEU A O 1
ATOM 1429 N N . HIS A 1 186 ? 39.266 5.384 -57.733 1.00 83.62 186 HIS A N 1
ATOM 1430 C CA . HIS A 1 186 ? 38.482 4.167 -57.533 1.00 83.62 186 HIS A CA 1
ATOM 1431 C C . HIS A 1 186 ? 38.934 3.394 -56.283 1.00 83.62 186 HIS A C 1
ATOM 1433 O O . HIS A 1 186 ? 38.106 2.927 -55.508 1.00 83.62 186 HIS A O 1
ATOM 1439 N N . LYS A 1 187 ? 40.247 3.336 -56.015 1.00 87.88 187 LYS A N 1
ATOM 1440 C CA . LYS A 1 187 ? 40.771 2.748 -54.773 1.00 87.88 187 LYS A CA 1
ATOM 1441 C C . LYS A 1 187 ? 40.312 3.519 -53.530 1.00 87.88 187 LYS A C 1
ATOM 1443 O O . LYS A 1 187 ? 39.969 2.903 -52.528 1.00 87.88 187 LYS A O 1
ATOM 1448 N N . VAL A 1 188 ? 40.295 4.852 -53.593 1.00 85.44 188 VAL A N 1
ATOM 1449 C CA . VAL A 1 188 ? 39.773 5.692 -52.501 1.00 85.44 188 VAL A CA 1
ATOM 1450 C C . VAL A 1 188 ? 38.277 5.456 -52.294 1.00 85.44 188 VAL A C 1
ATOM 1452 O O . VAL A 1 188 ? 37.841 5.400 -51.150 1.00 85.44 188 VAL A O 1
ATOM 1455 N N . LEU A 1 189 ? 37.504 5.291 -53.370 1.00 81.31 189 LEU A N 1
ATOM 1456 C CA . LEU A 1 189 ? 36.071 5.008 -53.294 1.00 81.31 189 LEU A CA 1
ATOM 1457 C C . LEU A 1 189 ? 35.799 3.687 -52.564 1.00 81.31 189 LEU A C 1
ATOM 1459 O O . LEU A 1 189 ? 35.037 3.692 -51.605 1.00 81.31 189 LEU A O 1
ATOM 1463 N N . LEU A 1 190 ? 36.508 2.611 -52.923 1.00 83.81 190 LEU A N 1
ATOM 1464 C CA . LEU A 1 190 ? 36.399 1.320 -52.230 1.00 83.81 190 LEU A CA 1
ATOM 1465 C C . LEU A 1 190 ? 36.738 1.430 -50.736 1.00 83.81 190 LEU A C 1
ATOM 1467 O O . LEU A 1 190 ? 35.996 0.929 -49.898 1.00 83.81 190 LEU A O 1
ATOM 1471 N N . MET A 1 191 ? 37.812 2.147 -50.382 1.00 86.69 191 MET A N 1
ATOM 1472 C CA . MET A 1 191 ? 38.158 2.370 -48.971 1.00 86.69 191 MET A CA 1
ATOM 1473 C C . MET A 1 191 ? 37.063 3.142 -48.218 1.00 86.69 191 MET A C 1
ATOM 1475 O O . MET A 1 191 ? 36.809 2.870 -47.050 1.00 86.69 191 MET A O 1
ATOM 1479 N N . LYS A 1 192 ? 36.400 4.108 -48.869 1.00 81.56 192 LYS A N 1
ATOM 1480 C CA . LYS A 1 192 ? 35.297 4.860 -48.252 1.00 81.56 192 LYS A CA 1
ATOM 1481 C C . LYS A 1 192 ? 34.006 4.054 -48.144 1.00 81.56 192 LYS A C 1
ATOM 1483 O O . LYS A 1 192 ? 33.283 4.239 -47.171 1.00 81.56 192 LYS A O 1
ATOM 1488 N N . GLU A 1 193 ? 33.734 3.153 -49.083 1.00 82.19 193 GLU A N 1
ATOM 1489 C CA . GLU A 1 193 ? 32.640 2.181 -48.964 1.00 82.19 193 GLU A CA 1
ATOM 1490 C C . GLU A 1 193 ? 32.862 1.223 -47.787 1.00 82.19 193 GLU A C 1
ATOM 1492 O O . GLU A 1 193 ? 31.927 0.940 -47.040 1.00 82.19 193 GLU A O 1
ATOM 1497 N N . GLU A 1 194 ? 34.096 0.756 -47.580 1.00 88.25 194 GLU A N 1
ATOM 1498 C CA . GLU A 1 194 ? 34.460 -0.063 -46.417 1.00 88.25 194 GLU A CA 1
ATOM 1499 C C . GLU A 1 194 ? 34.264 0.704 -45.099 1.00 88.25 194 GLU A C 1
ATOM 1501 O O . GLU A 1 194 ? 33.558 0.211 -44.220 1.00 88.25 194 GLU A O 1
ATOM 1506 N N . GLU A 1 195 ? 34.781 1.935 -44.986 1.00 83.00 195 GLU A N 1
ATOM 1507 C CA . GLU A 1 195 ? 34.575 2.794 -43.805 1.00 83.00 195 GLU A CA 1
ATOM 1508 C C . GLU A 1 195 ? 33.080 3.036 -43.510 1.00 83.00 195 GLU A C 1
ATOM 1510 O O . GLU A 1 195 ? 32.661 3.043 -42.351 1.00 83.00 195 GLU A O 1
ATOM 1515 N N . LEU A 1 196 ? 32.258 3.214 -44.551 1.00 81.12 196 LEU A N 1
ATOM 1516 C CA . LEU A 1 196 ? 30.814 3.406 -44.406 1.00 81.12 196 LEU A CA 1
ATOM 1517 C C . LEU A 1 196 ? 30.122 2.138 -43.888 1.00 81.12 196 LEU A C 1
ATOM 1519 O O . LEU A 1 196 ? 29.283 2.226 -42.992 1.00 81.12 196 LEU A O 1
ATOM 1523 N N . ASN A 1 197 ? 30.511 0.964 -44.388 1.00 84.38 197 ASN A N 1
ATOM 1524 C CA . ASN A 1 197 ? 29.990 -0.317 -43.908 1.00 84.38 197 ASN A CA 1
ATOM 1525 C C . ASN A 1 197 ? 30.391 -0.600 -42.450 1.00 84.38 197 ASN A C 1
ATOM 1527 O O . ASN A 1 197 ? 29.584 -1.127 -41.680 1.00 84.38 197 ASN A O 1
ATOM 1531 N N . GLU A 1 198 ? 31.614 -0.245 -42.049 1.00 86.50 198 GLU A N 1
ATOM 1532 C CA . GLU A 1 198 ? 32.070 -0.360 -40.659 1.00 86.50 198 GLU A CA 1
ATOM 1533 C C . GLU A 1 198 ? 31.278 0.566 -39.724 1.00 86.50 198 GLU A C 1
ATOM 1535 O O . GLU A 1 198 ? 30.818 0.125 -38.664 1.00 86.50 198 GLU A O 1
ATOM 1540 N N . ALA A 1 199 ? 31.047 1.818 -40.137 1.00 81.12 199 ALA A N 1
ATOM 1541 C CA . ALA A 1 199 ? 30.225 2.774 -39.395 1.00 81.12 199 ALA A CA 1
ATOM 1542 C C . ALA A 1 199 ? 28.764 2.301 -39.262 1.00 81.12 199 ALA A C 1
ATOM 1544 O O . ALA A 1 199 ? 28.192 2.349 -38.171 1.00 81.12 199 ALA A O 1
ATOM 1545 N N . ASP A 1 200 ? 28.177 1.755 -40.333 1.00 82.56 200 ASP A N 1
ATOM 1546 C CA . ASP A 1 200 ? 26.842 1.141 -40.300 1.00 82.56 200 ASP A CA 1
ATOM 1547 C C . ASP A 1 200 ? 26.784 -0.061 -39.338 1.00 82.56 200 ASP A C 1
ATOM 1549 O O . ASP A 1 200 ? 25.810 -0.241 -38.595 1.00 82.56 200 ASP A O 1
ATOM 1553 N N . GLY A 1 201 ? 27.842 -0.878 -39.306 1.00 88.81 201 GLY A N 1
ATOM 1554 C CA . GLY A 1 201 ? 27.997 -1.975 -38.352 1.00 88.81 201 GLY A CA 1
ATOM 1555 C C . GLY A 1 201 ? 27.998 -1.492 -36.899 1.00 88.81 201 GLY A C 1
ATOM 1556 O O . GLY A 1 201 ? 27.239 -2.012 -36.075 1.00 88.81 201 GLY A O 1
ATOM 1557 N N . ALA A 1 202 ? 28.791 -0.461 -36.598 1.00 83.75 202 ALA A N 1
ATOM 1558 C CA . ALA A 1 202 ? 28.852 0.159 -35.276 1.00 83.75 202 ALA A CA 1
ATOM 1559 C C . ALA A 1 202 ? 27.503 0.773 -34.863 1.00 83.75 202 ALA A C 1
ATOM 1561 O O . ALA A 1 202 ? 27.037 0.539 -33.745 1.00 83.75 202 ALA A O 1
ATOM 1562 N N . ARG A 1 203 ? 26.812 1.473 -35.777 1.00 85.44 203 ARG A N 1
ATOM 1563 C CA . ARG A 1 203 ? 25.478 2.042 -35.515 1.00 85.44 203 ARG A CA 1
ATOM 1564 C C . ARG A 1 203 ? 24.462 0.964 -35.150 1.00 85.44 203 ARG A C 1
ATOM 1566 O O . ARG A 1 203 ? 23.680 1.134 -34.217 1.00 85.44 203 ARG A O 1
ATOM 1573 N N . ASN A 1 204 ? 24.465 -0.160 -35.864 1.00 85.94 204 ASN A N 1
ATOM 1574 C CA . ASN A 1 204 ? 23.546 -1.260 -35.577 1.00 85.94 204 ASN A CA 1
ATOM 1575 C C . ASN A 1 204 ? 23.825 -1.911 -34.215 1.00 85.94 204 ASN A C 1
ATOM 1577 O O . ASN A 1 204 ? 22.876 -2.252 -33.508 1.00 85.94 204 ASN A O 1
ATOM 1581 N N . GLN A 1 205 ? 25.095 -2.043 -33.819 1.00 85.56 205 GLN A N 1
ATOM 1582 C CA . GLN A 1 205 ? 25.458 -2.526 -32.482 1.00 85.56 205 GLN A CA 1
ATOM 1583 C C . GLN A 1 205 ? 25.000 -1.558 -31.386 1.00 85.56 205 GLN A C 1
ATOM 1585 O O . GLN A 1 205 ? 24.375 -1.993 -30.419 1.00 85.56 205 GLN A O 1
ATOM 1590 N N . LEU A 1 206 ? 25.235 -0.253 -31.557 1.00 83.19 206 LEU A N 1
ATOM 1591 C CA . LEU A 1 206 ? 24.768 0.773 -30.618 1.00 83.19 206 LEU A CA 1
ATOM 1592 C C . LEU A 1 206 ? 23.244 0.772 -30.486 1.00 83.19 206 LEU A C 1
ATOM 1594 O O . LEU A 1 206 ? 22.716 0.823 -29.377 1.00 83.19 206 LEU A O 1
ATOM 1598 N N . LYS A 1 207 ? 22.525 0.620 -31.602 1.00 86.38 207 LYS A N 1
ATOM 1599 C CA . LYS A 1 207 ? 21.064 0.515 -31.596 1.00 86.38 207 LYS A CA 1
ATOM 1600 C C . LYS A 1 207 ? 20.575 -0.707 -30.814 1.00 86.38 207 LYS A C 1
ATOM 1602 O O . LYS A 1 207 ? 19.655 -0.584 -30.015 1.00 86.38 207 LYS A O 1
ATOM 1607 N N . GLN A 1 208 ? 21.207 -1.868 -30.997 1.00 87.50 208 GLN A N 1
ATOM 1608 C CA . GLN A 1 208 ? 20.873 -3.072 -30.229 1.00 87.50 208 GLN A CA 1
ATOM 1609 C C . GLN A 1 208 ? 21.139 -2.893 -28.729 1.00 87.50 208 GLN A C 1
ATOM 1611 O O . GLN A 1 208 ? 20.317 -3.307 -27.915 1.00 87.50 208 GLN A O 1
ATOM 1616 N N . GLN A 1 209 ? 22.257 -2.257 -28.361 1.00 83.88 209 GLN A N 1
ATOM 1617 C CA . GLN A 1 209 ? 22.571 -1.947 -26.963 1.00 83.88 209 GLN A CA 1
ATOM 1618 C C . GLN A 1 209 ? 21.541 -0.992 -26.352 1.00 83.88 209 GLN A C 1
ATOM 1620 O O . GLN A 1 209 ? 21.077 -1.233 -25.241 1.00 83.88 209 GLN A O 1
ATOM 1625 N N . LYS A 1 210 ? 21.135 0.049 -27.088 1.00 84.12 210 LYS A N 1
ATOM 1626 C CA . LYS A 1 210 ? 20.078 0.975 -26.667 1.00 84.12 210 LYS A CA 1
ATOM 1627 C C . LYS A 1 210 ? 18.747 0.255 -26.437 1.00 84.12 210 LYS A C 1
ATOM 1629 O O . LYS A 1 210 ? 18.125 0.436 -25.393 1.00 84.12 210 LYS A O 1
ATOM 1634 N N . ASP A 1 211 ? 18.314 -0.565 -27.394 1.00 87.50 211 ASP A N 1
ATOM 1635 C CA . ASP A 1 211 ? 17.052 -1.306 -27.289 1.00 87.50 211 ASP A CA 1
ATOM 1636 C C . ASP A 1 211 ? 17.055 -2.248 -26.070 1.00 87.50 211 ASP A C 1
ATOM 1638 O O . ASP A 1 211 ? 16.040 -2.390 -25.385 1.00 87.50 211 ASP A O 1
ATOM 1642 N N . GLU A 1 212 ? 18.199 -2.865 -25.761 1.00 89.81 212 GLU A N 1
ATOM 1643 C CA . GLU A 1 212 ? 18.353 -3.713 -24.578 1.00 89.81 212 GLU A CA 1
ATOM 1644 C C . GLU A 1 212 ? 18.333 -2.905 -23.270 1.00 89.81 212 GLU A C 1
ATOM 1646 O O . GLU A 1 212 ? 17.674 -3.312 -22.314 1.00 89.81 212 GLU A O 1
ATOM 1651 N N . LEU A 1 213 ? 18.969 -1.728 -23.227 1.00 84.38 213 LEU A N 1
ATOM 1652 C CA . LEU A 1 213 ? 18.900 -0.833 -22.065 1.00 84.38 213 LEU A CA 1
ATOM 1653 C C . LEU A 1 213 ? 17.466 -0.362 -21.787 1.00 84.38 213 LEU A C 1
ATOM 1655 O O . LEU A 1 213 ? 17.042 -0.372 -20.633 1.00 84.38 213 LEU A O 1
ATOM 1659 N N . HIS A 1 214 ? 16.686 -0.030 -22.820 1.00 82.88 214 HIS A N 1
ATOM 1660 C CA . HIS A 1 214 ? 15.266 0.301 -22.651 1.00 82.88 214 HIS A CA 1
ATOM 1661 C C . HIS A 1 214 ? 14.449 -0.878 -22.110 1.00 82.88 214 HIS A C 1
ATOM 1663 O O . HIS A 1 214 ? 13.611 -0.690 -21.232 1.00 82.88 214 HIS A O 1
ATOM 1669 N N . ARG A 1 215 ? 14.714 -2.110 -22.568 1.00 87.25 215 ARG A N 1
ATOM 1670 C CA . ARG A 1 215 ? 14.062 -3.305 -22.003 1.00 87.25 215 ARG A CA 1
ATOM 1671 C C . ARG A 1 215 ? 14.405 -3.518 -20.533 1.00 87.25 215 ARG A C 1
ATOM 1673 O O . ARG A 1 215 ? 13.528 -3.898 -19.760 1.00 87.25 215 ARG A O 1
ATOM 1680 N N . LEU A 1 216 ? 15.665 -3.302 -20.150 1.00 84.44 216 LEU A N 1
ATOM 1681 C CA . LEU A 1 216 ? 16.092 -3.389 -18.753 1.00 84.44 216 LEU A CA 1
ATOM 1682 C C . LEU A 1 216 ? 15.421 -2.307 -17.904 1.00 84.44 216 LEU A C 1
ATOM 1684 O O . LEU A 1 216 ? 14.947 -2.612 -16.813 1.00 84.44 216 LEU A O 1
ATOM 1688 N N . GLN A 1 217 ? 15.311 -1.083 -18.422 1.00 81.69 217 GLN A N 1
ATOM 1689 C CA . GLN A 1 217 ? 14.584 -0.002 -17.763 1.00 81.69 217 GLN A CA 1
ATOM 1690 C C . GLN A 1 217 ? 13.111 -0.378 -17.525 1.00 81.69 217 GLN A C 1
ATOM 1692 O O . GLN A 1 217 ? 12.644 -0.309 -16.390 1.00 81.69 217 GLN A O 1
ATOM 1697 N N . ASP A 1 218 ? 12.413 -0.871 -18.553 1.00 85.25 218 ASP A N 1
ATOM 1698 C CA . ASP A 1 218 ? 11.018 -1.319 -18.440 1.00 85.25 218 ASP A CA 1
ATOM 1699 C C . ASP A 1 218 ? 10.845 -2.447 -17.405 1.00 85.25 218 ASP A C 1
ATOM 1701 O O . ASP A 1 218 ? 9.835 -2.508 -16.699 1.00 85.25 218 ASP A O 1
ATOM 1705 N N . LEU A 1 219 ? 11.810 -3.370 -17.317 1.00 87.44 219 LEU A N 1
ATOM 1706 C CA . LEU A 1 219 ? 11.785 -4.461 -16.341 1.00 87.44 219 LEU A CA 1
ATOM 1707 C C . LEU A 1 219 ? 11.922 -3.933 -14.907 1.00 87.44 219 LEU A C 1
ATOM 1709 O O . LEU A 1 219 ? 11.181 -4.372 -14.026 1.00 87.44 219 LEU A O 1
ATOM 1713 N N . VAL A 1 220 ? 12.846 -2.996 -14.680 1.00 81.12 220 VAL A N 1
ATOM 1714 C CA . VAL A 1 220 ? 13.061 -2.379 -13.364 1.00 81.12 220 VAL A CA 1
ATOM 1715 C C . VAL A 1 220 ? 11.833 -1.572 -12.943 1.00 81.12 220 VAL A C 1
ATOM 1717 O O . VAL A 1 220 ? 11.376 -1.727 -11.812 1.00 81.12 220 VAL A O 1
ATOM 1720 N N . ASP A 1 221 ? 11.241 -0.789 -13.849 1.00 78.44 221 ASP A N 1
ATOM 1721 C CA . ASP A 1 221 ? 10.023 -0.019 -13.568 1.00 78.44 221 ASP A CA 1
ATOM 1722 C C . ASP A 1 221 ? 8.846 -0.941 -13.184 1.00 78.44 221 ASP A C 1
ATOM 1724 O O . ASP A 1 221 ? 8.117 -0.661 -12.228 1.00 78.44 221 ASP A O 1
ATOM 1728 N N . ARG A 1 222 ? 8.690 -2.095 -13.857 1.00 80.75 222 ARG A N 1
ATOM 1729 C CA . ARG A 1 222 ? 7.683 -3.108 -13.482 1.00 80.75 222 ARG A CA 1
ATOM 1730 C C . ARG A 1 222 ? 7.941 -3.710 -12.104 1.00 80.75 222 ARG A C 1
ATOM 1732 O O . ARG A 1 222 ? 7.014 -3.791 -11.304 1.00 80.75 222 ARG A O 1
ATOM 1739 N N . GLN A 1 223 ? 9.179 -4.100 -11.803 1.00 81.88 223 GLN A N 1
ATOM 1740 C CA . GLN A 1 223 ? 9.525 -4.664 -10.493 1.00 81.88 223 GLN A CA 1
ATOM 1741 C C . GLN A 1 223 ? 9.345 -3.649 -9.360 1.00 81.88 223 GLN A C 1
ATOM 1743 O O . GLN A 1 223 ? 8.906 -4.018 -8.271 1.00 81.88 223 GLN A O 1
ATOM 1748 N N . ALA A 1 224 ? 9.641 -2.370 -9.606 1.00 74.31 224 ALA A N 1
ATOM 1749 C CA . ALA A 1 224 ? 9.400 -1.298 -8.646 1.00 74.31 224 ALA A CA 1
ATOM 1750 C C . ALA A 1 224 ? 7.900 -1.131 -8.357 1.00 74.31 224 ALA A C 1
ATOM 1752 O O . ALA A 1 224 ? 7.511 -1.043 -7.190 1.00 74.31 224 ALA A O 1
ATOM 1753 N N . ALA A 1 225 ? 7.057 -1.162 -9.396 1.00 74.12 225 ALA A N 1
ATOM 1754 C CA . ALA A 1 225 ? 5.605 -1.116 -9.243 1.00 74.12 225 ALA A CA 1
ATOM 1755 C C . ALA A 1 225 ? 5.069 -2.332 -8.463 1.00 74.12 225 ALA A C 1
ATOM 1757 O O . ALA A 1 225 ? 4.310 -2.158 -7.510 1.00 74.12 225 ALA A O 1
ATOM 1758 N N . GLU A 1 226 ? 5.517 -3.547 -8.798 1.00 74.44 226 GLU A N 1
ATOM 1759 C CA . GLU A 1 226 ? 5.138 -4.781 -8.093 1.00 74.44 226 GLU A CA 1
ATOM 1760 C C . GLU A 1 226 ? 5.564 -4.758 -6.612 1.00 74.44 226 GLU A C 1
ATOM 1762 O O . GLU A 1 226 ? 4.789 -5.127 -5.727 1.00 74.44 226 GLU A O 1
ATOM 1767 N N . LEU A 1 227 ? 6.777 -4.277 -6.309 1.00 73.94 227 LEU A N 1
ATOM 1768 C CA . LEU A 1 227 ? 7.261 -4.112 -4.934 1.00 73.94 227 LEU A CA 1
ATOM 1769 C C . LEU A 1 227 ? 6.455 -3.068 -4.158 1.00 73.94 227 LEU A C 1
ATOM 1771 O O . LEU A 1 227 ? 6.188 -3.264 -2.970 1.00 73.94 227 LEU A O 1
ATOM 1775 N N . GLN A 1 228 ? 6.071 -1.964 -4.797 1.00 74.50 228 GLN A N 1
ATOM 1776 C CA . GLN A 1 228 ? 5.252 -0.930 -4.172 1.00 74.50 228 GLN A CA 1
ATOM 1777 C C . GLN A 1 228 ? 3.836 -1.440 -3.881 1.00 74.50 228 GLN A C 1
ATOM 1779 O O . GLN A 1 228 ? 3.322 -1.216 -2.783 1.00 74.50 228 GLN A O 1
ATOM 1784 N N . GLU A 1 229 ? 3.239 -2.193 -4.806 1.00 69.25 229 GLU A N 1
ATOM 1785 C CA . GLU A 1 229 ? 1.945 -2.844 -4.604 1.00 69.25 229 GLU A CA 1
ATOM 1786 C C . GLU A 1 229 ? 2.018 -3.861 -3.452 1.00 69.25 229 GLU A C 1
ATOM 1788 O O . GLU A 1 229 ? 1.217 -3.789 -2.517 1.00 69.25 229 GLU A O 1
ATOM 1793 N N . ALA A 1 230 ? 3.048 -4.715 -3.423 1.00 67.06 230 ALA A N 1
ATOM 1794 C CA . ALA A 1 230 ? 3.278 -5.665 -2.334 1.00 67.06 230 ALA A CA 1
ATOM 1795 C C . ALA A 1 230 ? 3.485 -4.976 -0.970 1.00 67.06 230 ALA A C 1
ATOM 1797 O O . ALA A 1 230 ? 2.930 -5.424 0.036 1.00 67.06 230 ALA A O 1
ATOM 1798 N N . ARG A 1 231 ? 4.234 -3.863 -0.918 1.00 72.69 231 ARG A N 1
ATOM 1799 C CA . ARG A 1 231 ? 4.411 -3.058 0.306 1.00 72.69 231 ARG A CA 1
ATOM 1800 C C . ARG A 1 231 ? 3.098 -2.428 0.767 1.00 72.69 231 ARG A C 1
ATOM 1802 O O . ARG A 1 231 ? 2.802 -2.470 1.959 1.00 72.69 231 ARG A O 1
ATOM 1809 N N . SER A 1 232 ? 2.300 -1.883 -0.152 1.00 70.81 232 SER A N 1
ATOM 1810 C CA . SER A 1 232 ? 0.992 -1.300 0.178 1.00 70.81 232 SER A CA 1
ATOM 1811 C C . SER A 1 232 ? 0.023 -2.353 0.733 1.00 70.81 232 SER A C 1
ATOM 1813 O O . SER A 1 232 ? -0.633 -2.117 1.747 1.00 70.81 232 SER A O 1
ATOM 1815 N N . ALA A 1 233 ? 0.019 -3.560 0.154 1.00 67.19 233 ALA A N 1
ATOM 1816 C CA . ALA A 1 233 ? -0.762 -4.691 0.641 1.00 67.19 233 ALA A CA 1
ATOM 1817 C C . ALA A 1 233 ? -0.282 -5.175 2.022 1.00 67.19 233 ALA A C 1
ATOM 1819 O O . ALA A 1 233 ? -1.101 -5.457 2.900 1.00 67.19 233 ALA A O 1
ATOM 1820 N N . ALA A 1 234 ? 1.035 -5.226 2.249 1.00 66.69 234 ALA A N 1
ATOM 1821 C CA . ALA A 1 234 ? 1.610 -5.581 3.546 1.00 66.69 234 ALA A CA 1
ATOM 1822 C C . ALA A 1 234 ? 1.257 -4.549 4.632 1.00 66.69 234 ALA A C 1
ATOM 1824 O O . ALA A 1 234 ? 0.849 -4.930 5.727 1.00 66.69 234 ALA A O 1
ATOM 1825 N N . SER A 1 235 ? 1.333 -3.253 4.316 1.00 70.88 235 SER A N 1
ATOM 1826 C CA . SER A 1 235 ? 0.965 -2.170 5.237 1.00 70.88 235 SER A CA 1
ATOM 1827 C C . SER A 1 235 ? -0.526 -2.193 5.591 1.00 70.88 235 SER A C 1
ATOM 1829 O O . SER A 1 235 ? -0.863 -2.128 6.772 1.00 70.88 235 SER A O 1
ATOM 1831 N N . ALA A 1 236 ? -1.417 -2.395 4.612 1.00 67.81 236 ALA A N 1
ATOM 1832 C CA . ALA A 1 236 ? -2.851 -2.559 4.866 1.00 67.81 236 ALA A CA 1
ATOM 1833 C C . ALA A 1 236 ? -3.155 -3.798 5.733 1.00 67.81 236 ALA A C 1
ATOM 1835 O O . ALA A 1 236 ? -4.052 -3.773 6.577 1.00 67.81 236 ALA A O 1
ATOM 1836 N N . THR A 1 237 ? -2.381 -4.876 5.562 1.00 74.88 237 THR A N 1
ATOM 1837 C CA . THR A 1 237 ? -2.492 -6.089 6.390 1.00 74.88 237 THR A CA 1
ATOM 1838 C C . THR A 1 237 ? -2.050 -5.822 7.830 1.00 74.88 237 THR A C 1
ATOM 1840 O O . THR A 1 237 ? -2.720 -6.260 8.764 1.00 74.88 237 THR A O 1
ATOM 1843 N N . GLN A 1 238 ? -0.968 -5.062 8.024 1.00 74.44 238 GLN A N 1
ATOM 1844 C CA . GLN A 1 238 ? -0.472 -4.688 9.349 1.00 74.44 238 GLN A CA 1
ATOM 1845 C C . GLN A 1 238 ? -1.442 -3.750 10.086 1.00 74.44 238 GLN A C 1
ATOM 1847 O O . GLN A 1 238 ? -1.698 -3.954 11.270 1.00 74.44 238 GLN A O 1
ATOM 1852 N N . GLU A 1 239 ? -2.044 -2.778 9.393 1.00 74.44 239 GLU A N 1
ATOM 1853 C CA . GLU A 1 239 ? -3.058 -1.887 9.978 1.00 74.44 239 GLU A CA 1
ATOM 1854 C C . GLU A 1 239 ? -4.324 -2.658 10.396 1.00 74.44 239 GLU A C 1
ATOM 1856 O O . GLU A 1 239 ? -4.873 -2.432 11.477 1.00 74.44 239 GLU A O 1
ATOM 1861 N N . LEU A 1 240 ? -4.779 -3.610 9.570 1.00 74.50 240 LEU A N 1
ATOM 1862 C CA . LEU A 1 240 ? -5.901 -4.493 9.913 1.00 74.50 240 LEU A CA 1
ATOM 1863 C C . LEU A 1 240 ? -5.587 -5.379 11.121 1.00 74.50 240 LEU A C 1
ATOM 1865 O O . LEU A 1 240 ? -6.453 -5.565 11.978 1.00 74.50 240 LEU A O 1
ATOM 1869 N N . GLN A 1 241 ? -4.362 -5.904 11.207 1.00 77.56 241 GLN A N 1
ATOM 1870 C CA . GLN A 1 241 ? -3.928 -6.712 12.342 1.00 77.56 241 GLN A CA 1
ATOM 1871 C C . GLN A 1 241 ? -3.876 -5.887 13.635 1.00 77.56 241 GLN A C 1
ATOM 1873 O O . GLN A 1 241 ? -4.392 -6.337 14.656 1.00 77.56 241 GLN A O 1
ATOM 1878 N N . GLN A 1 242 ? -3.352 -4.660 13.586 1.00 80.00 242 GLN A N 1
ATOM 1879 C CA . GLN A 1 242 ? -3.313 -3.774 14.749 1.00 80.00 242 GLN A CA 1
ATOM 1880 C C . GLN A 1 242 ? -4.725 -3.419 15.245 1.00 80.00 242 GLN A C 1
ATOM 1882 O O . GLN A 1 242 ? -5.009 -3.547 16.434 1.00 80.00 242 GLN A O 1
ATOM 1887 N N . LYS A 1 243 ? -5.653 -3.075 14.339 1.00 83.62 243 LYS A N 1
ATOM 1888 C CA . LYS A 1 243 ? -7.065 -2.826 14.697 1.00 83.62 243 LYS A CA 1
ATOM 1889 C C . LYS A 1 243 ? -7.746 -4.051 15.307 1.00 83.62 243 LYS A C 1
ATOM 1891 O O . LYS A 1 243 ? -8.586 -3.916 16.195 1.00 83.62 243 LYS A O 1
ATOM 1896 N N . TYR A 1 244 ? -7.416 -5.245 14.817 1.00 83.69 244 TYR A N 1
ATOM 1897 C CA . TYR A 1 244 ? -7.924 -6.491 15.383 1.00 83.69 244 TYR A CA 1
ATOM 1898 C C . TYR A 1 244 ? -7.423 -6.695 16.823 1.00 83.69 244 TYR A C 1
ATOM 1900 O O . TYR A 1 244 ? -8.233 -6.969 17.708 1.00 83.69 244 TYR A O 1
ATOM 1908 N N . GLU A 1 245 ? -6.121 -6.517 17.067 1.00 83.00 245 GLU A N 1
ATOM 1909 C CA . GLU A 1 245 ? -5.512 -6.656 18.398 1.00 83.00 245 GLU A CA 1
ATOM 1910 C C . GLU A 1 245 ? -6.073 -5.626 19.394 1.00 83.00 245 GLU A C 1
ATOM 1912 O O . GLU A 1 245 ? -6.384 -5.979 20.533 1.00 83.00 245 GLU A O 1
ATOM 1917 N N . GLU A 1 246 ? -6.290 -4.382 18.956 1.00 86.38 246 GLU A N 1
ATOM 1918 C CA . GLU A 1 246 ? -6.930 -3.331 19.758 1.00 86.38 246 GLU A CA 1
ATOM 1919 C C . GLU A 1 246 ? -8.358 -3.717 20.170 1.00 86.38 246 GLU A C 1
ATOM 1921 O O . GLU A 1 246 ? -8.701 -3.660 21.352 1.00 86.38 246 GLU A O 1
ATOM 1926 N N . LEU A 1 247 ? -9.184 -4.186 19.229 1.00 81.00 247 LEU A N 1
ATOM 1927 C CA . LEU A 1 247 ? -10.558 -4.606 19.525 1.00 81.00 247 LEU A CA 1
ATOM 1928 C C . LEU A 1 247 ? -10.624 -5.867 20.394 1.00 81.00 247 LEU A C 1
ATOM 1930 O O . LEU A 1 247 ? -11.530 -5.994 21.225 1.00 81.00 247 LEU A O 1
ATOM 1934 N N . GLU A 1 248 ? -9.687 -6.804 20.224 1.00 80.69 248 GLU A N 1
ATOM 1935 C CA . GLU A 1 248 ? -9.566 -7.967 21.105 1.00 80.69 248 GLU A CA 1
ATOM 1936 C C . GLU A 1 248 ? -9.201 -7.521 22.527 1.00 80.69 248 GLU A C 1
ATOM 1938 O O . GLU A 1 248 ? -9.863 -7.928 23.487 1.00 80.69 248 GLU A O 1
ATOM 1943 N N . HIS A 1 249 ? -8.22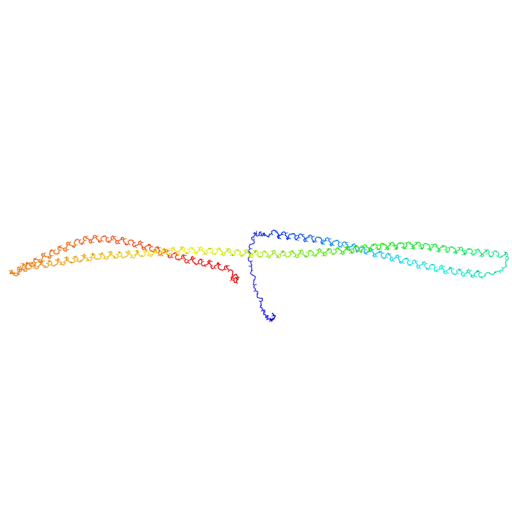7 -6.616 22.665 1.00 87.31 249 HIS A N 1
ATOM 1944 C CA . HIS A 1 249 ? -7.833 -6.065 23.955 1.00 87.31 249 HIS A CA 1
ATOM 1945 C C . HIS A 1 249 ? -8.993 -5.330 24.640 1.00 87.31 249 HIS A C 1
ATOM 1947 O O . HIS A 1 249 ? -9.340 -5.667 25.774 1.00 87.31 249 HIS A O 1
ATOM 1953 N N . GLU A 1 250 ? -9.669 -4.410 23.948 1.00 85.62 250 GLU A N 1
ATOM 1954 C CA . GLU A 1 250 ? -10.862 -3.729 24.466 1.00 85.62 250 GLU A CA 1
ATOM 1955 C C . GLU A 1 250 ? -11.945 -4.726 24.905 1.00 85.62 250 GLU A C 1
ATOM 1957 O O . GLU A 1 250 ? -12.541 -4.583 25.978 1.00 85.62 250 GLU A O 1
ATOM 1962 N N . GLY A 1 251 ? -12.172 -5.779 24.112 1.00 82.38 251 GLY A N 1
ATOM 1963 C CA . GLY A 1 251 ? -13.097 -6.856 24.453 1.00 82.38 251 GLY A CA 1
ATOM 1964 C C . GLY A 1 251 ? -12.717 -7.577 25.750 1.00 82.38 251 GLY A C 1
ATOM 1965 O O . GLY A 1 251 ? -13.582 -7.814 26.598 1.00 82.38 251 GLY A O 1
ATOM 1966 N N . THR A 1 252 ? -11.433 -7.894 25.943 1.00 85.56 252 THR A N 1
ATOM 1967 C CA . THR A 1 252 ? -10.943 -8.536 27.176 1.00 85.56 252 THR A CA 1
ATOM 1968 C C . THR A 1 252 ? -11.076 -7.636 28.402 1.00 85.56 252 THR A C 1
ATOM 1970 O O . THR A 1 252 ? -11.523 -8.108 29.449 1.00 85.56 252 THR A O 1
ATOM 1973 N N . VAL A 1 253 ? -10.782 -6.339 28.271 1.00 87.44 253 VAL A N 1
ATOM 1974 C CA . VAL A 1 253 ? -10.936 -5.359 29.358 1.00 87.44 253 VAL A CA 1
ATOM 1975 C C . VAL A 1 253 ? -12.402 -5.265 29.781 1.00 87.44 253 VAL A C 1
ATOM 1977 O O . VAL A 1 253 ? -12.715 -5.370 30.967 1.00 87.44 253 VAL A O 1
ATOM 1980 N N . LYS A 1 254 ? -13.326 -5.173 28.817 1.00 84.50 254 LYS A N 1
ATOM 1981 C CA . LYS A 1 254 ? -14.768 -5.129 29.105 1.00 84.50 254 LYS A CA 1
ATOM 1982 C C . LYS A 1 254 ? -15.276 -6.411 29.766 1.00 84.50 254 LYS A C 1
ATOM 1984 O O . LYS A 1 254 ? -16.117 -6.344 30.658 1.00 84.50 254 LYS A O 1
ATOM 1989 N N . MET A 1 255 ? -14.752 -7.577 29.387 1.00 83.56 255 MET A N 1
ATOM 1990 C CA . MET A 1 255 ? -15.072 -8.839 30.067 1.00 83.56 255 MET A CA 1
ATOM 1991 C C . MET A 1 255 ? -14.544 -8.885 31.507 1.00 83.56 255 MET A C 1
ATOM 1993 O O . MET A 1 255 ? -15.230 -9.404 32.387 1.00 83.56 255 MET A O 1
ATOM 1997 N N . ALA A 1 256 ? -13.368 -8.315 31.773 1.00 84.88 256 ALA A N 1
ATOM 1998 C CA . ALA A 1 256 ? -12.842 -8.206 33.131 1.00 84.88 256 ALA A CA 1
ATOM 1999 C C . ALA A 1 256 ? -13.703 -7.274 34.005 1.00 84.88 256 ALA A C 1
ATOM 2001 O O . ALA A 1 256 ? -14.000 -7.614 35.151 1.00 84.88 256 ALA A O 1
ATOM 2002 N N . GLU A 1 257 ? -14.174 -6.147 33.454 1.00 88.75 257 GLU A N 1
ATOM 2003 C CA . GLU A 1 257 ? -15.142 -5.262 34.123 1.00 88.75 257 GLU A CA 1
ATOM 2004 C C . GLU A 1 257 ? -16.439 -6.012 34.480 1.00 88.75 257 GLU A C 1
ATOM 2006 O O . GLU A 1 257 ? -16.950 -5.871 35.593 1.00 88.75 257 GLU A O 1
ATOM 2011 N N . VAL A 1 258 ? -16.947 -6.859 33.573 1.00 88.12 258 VAL A N 1
ATOM 2012 C CA . VAL A 1 258 ? -18.114 -7.721 33.835 1.00 88.12 258 VAL A CA 1
ATOM 2013 C C . VAL A 1 258 ? -17.854 -8.670 35.003 1.00 88.12 258 VAL A C 1
ATOM 2015 O O . VAL A 1 258 ? -18.689 -8.750 35.901 1.00 88.12 258 VAL A O 1
ATOM 2018 N N . TRP A 1 259 ? -16.713 -9.365 35.034 1.00 90.12 259 TRP A N 1
ATOM 2019 C CA . TRP A 1 259 ? -16.388 -10.281 36.133 1.00 90.12 259 TRP A CA 1
ATOM 2020 C C . TRP A 1 259 ? -16.255 -9.567 37.480 1.00 90.12 259 TRP A C 1
ATOM 2022 O O . TRP A 1 259 ? -16.764 -10.065 38.484 1.00 90.12 259 TRP A O 1
ATOM 2032 N N . ALA A 1 260 ? -15.642 -8.382 37.506 1.00 84.69 260 ALA A N 1
ATOM 2033 C CA . ALA A 1 260 ? -15.552 -7.573 38.719 1.00 84.69 260 ALA A CA 1
ATOM 2034 C C . ALA A 1 260 ? -16.944 -7.161 39.232 1.00 84.69 260 ALA A C 1
ATOM 2036 O O . ALA A 1 260 ? -17.232 -7.275 40.426 1.00 84.69 260 ALA A O 1
ATOM 2037 N N . LEU A 1 261 ? -17.839 -6.737 38.334 1.00 87.88 261 LEU A N 1
ATOM 2038 C CA . LEU A 1 261 ? -19.209 -6.377 38.698 1.00 87.88 261 LEU A CA 1
ATOM 2039 C C . LEU A 1 261 ? -20.054 -7.584 39.111 1.00 87.88 261 LEU A C 1
ATOM 2041 O O . LEU A 1 261 ? -20.850 -7.457 40.036 1.00 87.88 261 LEU A O 1
ATOM 2045 N N . GLN A 1 262 ? -19.878 -8.748 38.481 1.00 88.50 262 GLN A N 1
ATOM 2046 C CA . GLN A 1 262 ? -20.551 -9.987 38.885 1.00 88.50 262 GLN A CA 1
ATOM 2047 C C . GLN A 1 262 ? -20.127 -10.425 40.294 1.00 88.50 262 GLN A C 1
ATOM 2049 O O . GLN A 1 262 ? -20.981 -10.812 41.088 1.00 88.50 262 GLN A O 1
ATOM 2054 N N . ALA A 1 263 ? -18.842 -10.301 40.643 1.00 84.56 263 ALA A N 1
ATOM 2055 C CA . ALA A 1 263 ? -18.363 -10.580 41.997 1.00 84.56 263 ALA A CA 1
ATOM 2056 C C . ALA A 1 263 ? -18.964 -9.613 43.037 1.00 84.56 263 ALA A C 1
ATOM 2058 O O . ALA A 1 263 ? -19.413 -10.041 44.100 1.00 84.56 263 ALA A O 1
ATOM 2059 N N . LEU A 1 264 ? -19.041 -8.315 42.714 1.00 87.81 264 LEU A N 1
ATOM 2060 C CA . LEU A 1 264 ? -19.728 -7.326 43.556 1.00 87.81 264 LEU A CA 1
ATOM 2061 C C . LEU A 1 264 ? -21.220 -7.644 43.713 1.00 87.81 264 LEU A C 1
ATOM 2063 O O . LEU A 1 264 ? -21.772 -7.478 44.799 1.00 87.81 264 LEU A O 1
ATOM 2067 N N . LEU A 1 265 ? -21.869 -8.114 42.645 1.00 88.06 265 LEU A N 1
ATOM 2068 C CA . LEU A 1 265 ? -23.278 -8.493 42.661 1.00 88.06 265 LEU A CA 1
ATOM 2069 C C . LEU A 1 265 ? -23.533 -9.669 43.605 1.00 88.06 265 LEU A C 1
ATOM 2071 O O . LEU A 1 265 ? -24.434 -9.590 44.431 1.00 88.06 265 LEU A O 1
ATOM 2075 N N . GLN A 1 266 ? -22.688 -10.701 43.545 1.00 89.81 266 GLN A N 1
ATOM 2076 C CA . GLN A 1 266 ? -22.753 -11.847 44.456 1.00 89.81 266 GLN A CA 1
ATOM 2077 C C . GLN A 1 266 ? -22.539 -11.438 45.918 1.00 89.81 266 GLN A C 1
ATOM 2079 O O . GLN A 1 266 ? -23.230 -11.934 46.806 1.00 89.81 266 GLN A O 1
ATOM 2084 N N . SER A 1 267 ? -21.613 -10.508 46.183 1.00 89.88 267 SER A N 1
ATOM 2085 C CA . SER A 1 267 ? -21.422 -9.965 47.535 1.00 89.88 267 SER A CA 1
ATOM 2086 C C . SER A 1 267 ? -22.688 -9.270 48.042 1.00 89.88 267 SER A C 1
ATOM 2088 O O . SER A 1 267 ? -23.108 -9.502 49.172 1.00 89.88 267 SER A O 1
ATOM 2090 N N . ARG A 1 268 ? -23.340 -8.469 47.191 1.00 86.88 268 ARG A N 1
ATOM 2091 C CA . ARG A 1 268 ? -24.575 -7.750 47.541 1.00 86.88 268 ARG A CA 1
ATOM 2092 C C . ARG A 1 268 ? -25.786 -8.662 47.689 1.00 86.88 268 ARG A C 1
ATOM 2094 O O . ARG A 1 268 ? -26.623 -8.407 48.542 1.00 86.88 268 ARG A O 1
ATOM 2101 N N . GLU A 1 269 ? -25.888 -9.717 46.885 1.00 88.94 269 GLU A N 1
ATOM 2102 C CA . GLU A 1 269 ? -26.920 -10.751 47.041 1.00 88.94 269 GLU A CA 1
ATOM 2103 C C . GLU A 1 269 ? -26.833 -11.416 48.413 1.00 88.94 269 GLU A C 1
ATOM 2105 O O . GLU A 1 269 ? -27.857 -11.649 49.056 1.00 88.94 269 GLU A O 1
ATOM 2110 N N . LYS A 1 270 ? -25.608 -11.664 48.885 1.00 92.44 270 LYS A N 1
ATOM 2111 C CA . LYS A 1 270 ? -25.379 -12.173 50.232 1.00 92.44 270 LYS A CA 1
ATOM 2112 C C . LYS A 1 270 ? -25.773 -11.148 51.301 1.00 92.44 270 LYS A C 1
ATOM 2114 O O . LYS A 1 270 ? -26.537 -11.490 52.192 1.00 92.44 270 LYS A O 1
ATOM 2119 N N . GLU A 1 271 ? -25.322 -9.896 51.182 1.00 90.31 271 GLU A N 1
ATOM 2120 C CA . GLU A 1 271 ? -25.689 -8.814 52.117 1.00 90.31 271 GLU A CA 1
ATOM 2121 C C . GLU A 1 271 ? -27.213 -8.606 52.197 1.00 90.31 271 GLU A C 1
ATOM 2123 O O . GLU A 1 271 ? -27.761 -8.409 53.281 1.00 90.31 271 GLU A O 1
ATOM 2128 N N . LEU A 1 272 ? -27.920 -8.715 51.068 1.00 88.88 272 LEU A N 1
ATOM 2129 C CA . LEU A 1 272 ? -29.382 -8.681 51.012 1.00 88.88 272 LEU A CA 1
ATOM 2130 C C . LEU A 1 272 ? -30.030 -9.840 51.759 1.00 88.88 272 LEU A C 1
ATOM 2132 O O . LEU A 1 272 ? -30.988 -9.616 52.498 1.00 88.88 272 LEU A O 1
ATOM 2136 N N . ALA A 1 273 ? -29.530 -11.061 51.561 1.00 90.06 273 ALA A N 1
ATOM 2137 C CA . ALA A 1 273 ? -30.040 -12.237 52.254 1.00 90.06 273 ALA A CA 1
ATOM 2138 C C . ALA A 1 273 ? -29.835 -12.117 53.773 1.00 90.06 273 ALA A C 1
ATOM 2140 O O . ALA A 1 273 ? -30.785 -12.319 54.528 1.00 90.06 273 ALA A O 1
ATOM 2141 N N . ASP A 1 274 ? -28.642 -11.695 54.201 1.00 92.81 274 ASP A N 1
ATOM 2142 C CA . ASP A 1 274 ? -28.298 -11.505 55.613 1.00 92.81 274 ASP A CA 1
ATOM 2143 C C . ASP A 1 274 ? -29.184 -10.406 56.257 1.00 92.81 274 ASP A C 1
ATOM 2145 O O . ASP A 1 274 ? -29.730 -10.588 57.348 1.00 92.81 274 ASP A O 1
ATOM 2149 N N . THR A 1 275 ? -29.420 -9.290 55.551 1.00 90.56 275 THR A N 1
ATOM 2150 C CA . THR A 1 275 ? -30.295 -8.189 56.020 1.00 90.56 275 THR A CA 1
ATOM 2151 C C . THR A 1 275 ? -31.770 -8.613 56.077 1.00 90.56 275 THR A C 1
ATOM 2153 O O . THR A 1 275 ? -32.512 -8.225 56.985 1.00 90.56 275 THR A O 1
ATOM 2156 N N . GLN A 1 276 ? -32.221 -9.436 55.124 1.00 91.94 276 GLN A N 1
ATOM 2157 C CA . GLN A 1 276 ? -33.576 -9.989 55.116 1.00 91.94 276 GLN A CA 1
ATOM 2158 C C . GLN A 1 276 ? -33.798 -10.920 56.313 1.00 91.94 276 GLN A C 1
ATOM 2160 O O . GLN A 1 276 ? -34.833 -10.825 56.974 1.00 91.94 276 GLN A O 1
ATOM 2165 N N . GLU A 1 277 ? -32.816 -11.766 56.630 1.00 93.06 277 GLU A N 1
ATOM 2166 C CA . GLU A 1 277 ? -32.859 -12.643 57.800 1.00 93.06 277 GLU A CA 1
ATOM 2167 C C . GLU A 1 277 ? -32.924 -11.836 59.108 1.00 93.06 277 GLU A C 1
ATOM 2169 O O . GLU A 1 277 ? -33.743 -12.144 59.978 1.00 93.06 277 GLU A O 1
ATOM 2174 N N . GLN A 1 278 ? -32.151 -10.747 59.230 1.00 93.06 278 GLN A N 1
ATOM 2175 C CA . GLN A 1 278 ? -32.235 -9.838 60.382 1.00 93.06 278 GLN A CA 1
ATOM 2176 C C . GLN A 1 278 ? -33.631 -9.208 60.514 1.00 93.06 278 GLN A C 1
ATOM 2178 O O . GLN A 1 278 ? -34.204 -9.188 61.604 1.00 93.06 278 GLN A O 1
ATOM 2183 N N . CYS A 1 279 ? -34.221 -8.753 59.406 1.00 93.12 279 CYS A N 1
ATOM 2184 C CA . CYS A 1 279 ? -35.573 -8.193 59.384 1.00 93.12 279 CYS A CA 1
ATOM 2185 C C . CYS A 1 279 ? -36.622 -9.214 59.857 1.00 93.12 279 CYS A C 1
ATOM 2187 O O . CYS A 1 279 ? -37.522 -8.877 60.630 1.00 93.12 279 CYS A O 1
ATOM 2189 N N . ASP A 1 280 ? -36.512 -10.469 59.420 1.00 94.06 280 ASP A N 1
ATOM 2190 C CA . ASP A 1 280 ? -37.436 -11.531 59.821 1.00 94.06 280 ASP A CA 1
ATOM 2191 C C . ASP A 1 280 ? -37.246 -11.941 61.289 1.00 94.06 280 ASP A C 1
ATOM 2193 O O . ASP A 1 280 ? -38.233 -12.163 61.996 1.00 94.06 280 ASP A O 1
ATOM 2197 N N . ARG A 1 281 ? -36.008 -11.920 61.795 1.00 95.56 281 ARG A N 1
ATOM 2198 C CA . ARG A 1 281 ? -35.716 -12.105 63.222 1.00 95.56 281 ARG A CA 1
ATOM 2199 C C . ARG A 1 281 ? -36.337 -11.007 64.091 1.00 95.56 281 ARG A C 1
ATOM 2201 O O . ARG A 1 281 ? -37.016 -11.333 65.062 1.00 95.56 281 ARG A O 1
ATOM 2208 N N . LEU A 1 282 ? -36.166 -9.732 63.732 1.00 92.94 282 LEU A N 1
ATOM 2209 C CA . LEU A 1 282 ? -36.736 -8.600 64.479 1.00 92.94 282 LEU A CA 1
ATOM 2210 C C . LEU A 1 282 ? -38.273 -8.633 64.483 1.00 92.94 282 LEU A C 1
ATOM 2212 O O . LEU A 1 282 ? -38.902 -8.328 65.494 1.00 92.94 282 LEU A O 1
ATOM 2216 N N . LYS A 1 283 ? -38.910 -9.062 63.381 1.00 95.00 283 LYS A N 1
ATOM 2217 C CA . LYS A 1 283 ? -40.371 -9.281 63.348 1.00 95.00 283 LYS A CA 1
ATOM 2218 C C . LYS A 1 283 ? -40.813 -10.348 64.351 1.00 95.00 283 LYS A C 1
ATOM 2220 O O . LYS A 1 283 ? -41.815 -10.145 65.031 1.00 95.00 283 LYS A O 1
ATOM 2225 N N . LEU A 1 284 ? -40.092 -11.467 64.435 1.00 93.69 284 LEU A N 1
ATOM 2226 C CA . LEU A 1 284 ? -40.394 -12.526 65.401 1.00 93.69 284 LEU A CA 1
ATOM 2227 C C . LEU A 1 284 ? -40.217 -12.037 66.842 1.00 93.69 284 LEU A C 1
ATOM 2229 O O . LEU A 1 284 ? -41.064 -12.332 67.679 1.00 93.69 284 LEU A O 1
ATOM 2233 N N . GLU A 1 285 ? -39.170 -11.260 67.120 1.00 93.50 285 GLU A N 1
ATOM 2234 C CA . GLU A 1 285 ? -38.938 -10.658 68.438 1.00 93.50 285 GLU A CA 1
ATOM 2235 C C . GLU A 1 285 ? -40.073 -9.700 68.835 1.00 93.50 285 GLU A C 1
ATOM 2237 O O . GLU A 1 285 ? -40.606 -9.800 69.939 1.00 93.50 285 GLU A O 1
ATOM 2242 N N . ILE A 1 286 ? -40.542 -8.857 67.906 1.00 93.00 286 ILE A N 1
ATOM 2243 C CA . ILE A 1 286 ? -41.738 -8.020 68.108 1.00 93.00 286 ILE A CA 1
ATOM 2244 C C . ILE A 1 286 ? -42.954 -8.878 68.472 1.00 93.00 286 ILE A C 1
ATOM 2246 O O . ILE A 1 286 ? -43.656 -8.552 69.429 1.00 93.00 286 ILE A O 1
ATOM 2250 N N . CYS A 1 287 ? -43.206 -9.968 67.739 1.00 93.06 287 CYS A N 1
ATOM 2251 C CA . CYS A 1 287 ? -44.321 -10.869 68.034 1.00 93.06 287 CYS A CA 1
ATOM 2252 C C . CYS A 1 287 ? -44.188 -11.501 69.427 1.00 93.06 287 CYS A C 1
ATOM 2254 O O . CYS A 1 287 ? -45.159 -11.502 70.176 1.00 93.06 287 CYS A O 1
ATOM 2256 N N . GLN A 1 288 ? -42.996 -11.966 69.810 1.00 92.12 288 GLN A N 1
ATOM 2257 C CA . GLN A 1 288 ? -42.747 -12.560 71.129 1.00 92.12 288 GLN A CA 1
ATOM 2258 C C . GLN A 1 288 ? -42.991 -11.565 72.272 1.00 92.12 288 GLN A C 1
ATOM 2260 O O . GLN A 1 288 ? -43.611 -11.924 73.274 1.00 92.12 288 GLN A O 1
ATOM 2265 N N . ILE A 1 289 ? -42.562 -10.308 72.113 1.00 90.12 289 ILE A N 1
ATOM 2266 C CA . ILE A 1 289 ? -42.811 -9.243 73.097 1.00 90.12 289 ILE A CA 1
ATOM 2267 C C . ILE A 1 289 ? -44.317 -8.960 73.210 1.00 90.12 289 ILE A C 1
ATOM 2269 O O . ILE A 1 289 ? -44.848 -8.859 74.316 1.00 90.12 289 ILE A O 1
ATOM 2273 N N . GLN A 1 290 ? -45.025 -8.871 72.078 1.00 90.00 290 GLN A N 1
ATOM 2274 C CA . GLN A 1 290 ? -46.471 -8.627 72.056 1.00 90.00 290 GLN A CA 1
ATOM 2275 C C . GLN A 1 290 ? -47.269 -9.777 72.678 1.00 90.00 290 GLN A C 1
ATOM 2277 O O . GLN A 1 290 ? -48.155 -9.529 73.494 1.00 90.00 290 GLN A O 1
ATOM 2282 N N . GLU A 1 291 ? -46.941 -11.025 72.345 1.00 90.94 291 GLU A N 1
ATOM 2283 C CA . GLU A 1 291 ? -47.585 -12.208 72.922 1.00 90.94 291 GLU A CA 1
ATOM 2284 C C . GLU A 1 291 ? -47.373 -12.275 74.437 1.00 90.94 291 GLU A C 1
ATOM 2286 O O . GLU A 1 291 ? -48.323 -12.518 75.186 1.00 90.94 291 GLU A O 1
ATOM 2291 N N . ALA A 1 292 ? -46.156 -11.998 74.913 1.00 85.00 292 ALA A N 1
ATOM 2292 C CA . ALA A 1 292 ? -45.877 -11.933 76.342 1.00 85.00 292 ALA A CA 1
ATOM 2293 C C . ALA A 1 292 ? -46.688 -10.815 77.032 1.00 85.00 292 ALA A C 1
ATOM 2295 O O . ALA A 1 292 ? -47.230 -11.032 78.120 1.00 85.00 292 ALA A O 1
ATOM 2296 N N . ALA A 1 293 ? -46.865 -9.666 76.368 1.00 85.19 293 ALA A N 1
ATOM 2297 C CA . ALA A 1 293 ? -47.658 -8.552 76.888 1.00 85.19 293 ALA A CA 1
ATOM 2298 C C . ALA A 1 293 ? -49.145 -8.877 76.970 1.00 85.19 293 ALA A C 1
ATOM 2300 O O . ALA A 1 293 ? -49.796 -8.600 77.980 1.00 85.19 293 ALA A O 1
ATOM 2301 N N . GLU A 1 294 ? -49.686 -9.537 75.949 1.00 87.88 294 GLU A N 1
ATOM 2302 C CA . GLU A 1 294 ? -51.056 -10.032 75.976 1.00 87.88 294 GLU A CA 1
ATOM 2303 C C . GLU A 1 294 ? -51.275 -11.066 77.081 1.00 87.88 294 GLU A C 1
ATOM 2305 O O . GLU A 1 294 ? -52.291 -11.009 77.778 1.00 87.88 294 GLU A O 1
ATOM 2310 N N . MET A 1 295 ? -50.339 -12.000 77.269 1.00 81.44 295 MET A N 1
ATOM 2311 C CA . MET A 1 295 ? -50.429 -13.013 78.322 1.00 81.44 295 MET A CA 1
ATOM 2312 C C . MET A 1 295 ? -50.414 -12.384 79.719 1.00 81.44 295 MET A C 1
ATOM 2314 O O . MET A 1 295 ? -51.212 -12.791 80.568 1.00 81.44 295 MET A O 1
ATOM 2318 N N . SER A 1 296 ? -49.588 -11.355 79.942 1.00 86.62 296 SER A N 1
ATOM 2319 C CA . SER A 1 296 ? -49.580 -10.597 81.200 1.00 86.62 296 SER A CA 1
ATOM 2320 C C . SER A 1 296 ? -50.920 -9.894 81.448 1.00 86.62 296 SER A C 1
ATOM 2322 O O . SER A 1 296 ? -51.529 -10.055 82.509 1.00 86.62 296 SER A O 1
ATOM 2324 N N . ASN A 1 297 ? -51.454 -9.203 80.435 1.00 85.44 297 ASN A N 1
ATOM 2325 C CA . ASN A 1 297 ? -52.744 -8.512 80.525 1.00 85.44 297 ASN A CA 1
ATOM 2326 C C . ASN A 1 297 ? -53.907 -9.479 80.807 1.00 85.44 297 ASN A C 1
ATOM 2328 O O . ASN A 1 297 ? -54.778 -9.198 81.635 1.00 85.44 297 ASN A O 1
ATOM 2332 N N . ARG A 1 298 ? -53.918 -10.651 80.157 1.00 88.69 298 ARG A N 1
ATOM 2333 C CA . ARG A 1 298 ? -54.920 -11.700 80.413 1.00 88.69 298 ARG A CA 1
ATOM 2334 C C . ARG A 1 298 ? -54.825 -12.230 81.845 1.00 88.69 298 ARG A C 1
ATOM 2336 O O . ARG A 1 298 ? -55.859 -12.414 82.486 1.00 88.69 298 ARG A O 1
ATOM 2343 N N . ALA A 1 299 ? -53.614 -12.446 82.361 1.00 81.06 299 ALA A N 1
ATOM 2344 C CA . ALA A 1 299 ? -53.408 -12.890 83.739 1.00 81.06 299 ALA A CA 1
ATOM 2345 C C . ALA A 1 299 ? -53.904 -11.849 84.763 1.00 81.06 299 ALA A C 1
ATOM 2347 O O . ALA A 1 299 ? -54.550 -12.220 85.745 1.00 81.06 299 ALA A O 1
ATOM 2348 N N . GLN A 1 300 ? -53.682 -10.555 84.501 1.00 83.56 300 GLN A N 1
ATOM 2349 C CA . GLN A 1 300 ? -54.191 -9.460 85.332 1.00 83.56 300 GLN A CA 1
ATOM 2350 C C . GLN A 1 300 ? -55.727 -9.419 85.352 1.00 83.56 300 GLN A C 1
ATOM 2352 O O . GLN A 1 300 ? -56.319 -9.384 86.431 1.00 83.56 300 GLN A O 1
ATOM 2357 N N . SER A 1 301 ? -56.368 -9.502 84.182 1.00 86.31 301 SER A N 1
ATOM 2358 C CA . SER A 1 301 ? -57.835 -9.517 84.061 1.00 86.31 301 SER A CA 1
ATOM 2359 C C . SER A 1 301 ? -58.469 -10.727 84.763 1.00 86.31 301 SER A C 1
ATOM 2361 O O . SER A 1 301 ? -59.512 -10.610 85.414 1.00 86.31 301 SER A O 1
ATOM 2363 N N . PHE A 1 302 ? -57.820 -11.895 84.702 1.00 86.88 302 PHE A N 1
ATOM 2364 C CA . PHE A 1 302 ? -58.266 -13.080 85.435 1.00 86.88 302 PHE A CA 1
ATOM 2365 C C . PHE A 1 302 ? -58.188 -12.885 86.959 1.00 86.88 302 PHE A C 1
ATOM 2367 O O . PHE A 1 302 ? -59.135 -13.224 87.672 1.00 86.88 302 PHE A O 1
ATOM 2374 N N . ALA A 1 303 ? -57.086 -12.320 87.464 1.00 82.38 303 ALA A N 1
ATOM 2375 C CA . ALA A 1 303 ? -56.914 -12.039 88.890 1.00 82.38 303 ALA A CA 1
ATOM 2376 C C . ALA A 1 303 ? -57.942 -11.016 89.410 1.00 82.38 303 ALA A C 1
ATOM 2378 O O . ALA A 1 303 ? -58.532 -11.227 90.471 1.00 82.38 303 ALA A O 1
ATOM 2379 N N . GLU A 1 304 ? -58.205 -9.961 88.637 1.00 87.12 304 GLU A N 1
ATOM 2380 C CA . GLU A 1 304 ? -59.240 -8.960 88.922 1.00 87.12 304 GLU A CA 1
ATOM 2381 C C . GLU A 1 304 ? -60.635 -9.603 88.991 1.00 87.12 304 GLU A C 1
ATOM 2383 O O . GLU A 1 304 ? -61.347 -9.464 89.987 1.00 87.12 304 GLU A O 1
ATOM 2388 N N . THR A 1 305 ? -60.989 -10.416 87.988 1.00 90.06 305 THR A N 1
ATOM 2389 C CA . THR A 1 305 ? -62.270 -11.142 87.951 1.00 90.06 305 THR A CA 1
ATOM 2390 C C . THR A 1 305 ? -62.433 -12.059 89.164 1.00 90.06 305 THR A C 1
ATOM 2392 O O . THR A 1 305 ? -63.489 -12.068 89.796 1.00 90.06 305 THR A O 1
ATOM 2395 N N . ARG A 1 306 ? -61.388 -12.812 89.539 1.00 89.69 306 ARG A N 1
ATOM 2396 C CA . ARG A 1 306 ? -61.424 -13.695 90.716 1.00 89.69 306 ARG A CA 1
ATOM 2397 C C . ARG A 1 306 ? -61.618 -12.911 92.013 1.00 89.69 306 ARG A C 1
ATOM 2399 O O . ARG A 1 306 ? -62.368 -13.364 92.873 1.00 89.69 306 ARG A O 1
ATOM 2406 N N . SER A 1 307 ? -60.979 -11.749 92.150 1.00 87.62 307 SER A N 1
ATOM 2407 C CA . SER A 1 307 ? -61.190 -10.865 93.300 1.00 87.62 307 SER A CA 1
ATOM 2408 C C . SER A 1 307 ? -62.649 -10.410 93.386 1.00 87.62 307 SER A C 1
ATOM 2410 O O . SER A 1 307 ? -63.243 -10.496 94.457 1.00 87.62 307 SER A O 1
ATOM 2412 N N . HIS A 1 308 ? -63.251 -9.994 92.268 1.00 87.88 308 HIS A N 1
ATOM 2413 C CA . HIS A 1 308 ? -64.661 -9.593 92.232 1.00 87.88 308 HIS A CA 1
ATOM 2414 C C . HIS A 1 308 ? -65.621 -10.734 92.578 1.00 87.88 308 HIS A C 1
ATOM 2416 O O . HIS A 1 308 ? -66.598 -10.517 93.293 1.00 87.88 308 HIS A O 1
ATOM 2422 N N . VAL A 1 309 ? -65.348 -11.952 92.101 1.00 91.50 309 VAL A N 1
ATOM 2423 C CA . VAL A 1 309 ? -66.157 -13.132 92.441 1.00 91.50 309 VAL A CA 1
ATOM 2424 C C . VAL A 1 309 ? -66.068 -13.433 93.937 1.00 91.50 309 VAL A C 1
ATOM 2426 O O . VAL A 1 309 ? -67.105 -13.537 94.586 1.00 91.50 309 VAL A O 1
ATOM 2429 N N . LEU A 1 310 ? -64.859 -13.488 94.507 1.00 89.88 310 LEU A N 1
ATOM 2430 C CA . LEU A 1 310 ? -64.664 -13.720 95.944 1.00 89.88 310 LEU A CA 1
ATOM 2431 C C . LEU A 1 310 ? -65.302 -12.615 96.800 1.00 89.88 310 LEU A C 1
ATOM 2433 O O . LEU A 1 310 ? -65.862 -12.893 97.857 1.00 89.88 310 LEU A O 1
ATOM 2437 N N . GLU A 1 311 ? -65.262 -11.362 96.345 1.00 88.94 311 GLU A N 1
ATOM 2438 C CA . GLU A 1 311 ? -65.929 -10.239 97.007 1.00 88.94 311 GLU A CA 1
ATOM 2439 C C . GLU A 1 311 ? -67.461 -10.379 96.974 1.00 88.94 311 GLU A C 1
ATOM 2441 O O . GLU A 1 311 ? -68.133 -10.153 97.987 1.00 88.94 311 GLU A O 1
ATOM 2446 N N . ALA A 1 312 ? -68.024 -10.804 95.841 1.00 88.31 312 ALA A N 1
ATOM 2447 C CA . ALA A 1 312 ? -69.451 -11.079 95.708 1.00 88.31 312 ALA A CA 1
ATOM 2448 C C . ALA A 1 312 ? -69.896 -12.265 96.584 1.00 88.31 312 ALA A C 1
ATOM 2450 O O . ALA A 1 312 ? -70.908 -12.161 97.283 1.00 88.31 312 ALA A O 1
ATOM 2451 N N . GLU A 1 313 ? -69.129 -13.359 96.598 1.00 87.88 313 GLU A N 1
ATOM 2452 C CA . GLU A 1 313 ? -69.364 -14.528 97.456 1.00 87.88 313 GLU A CA 1
ATOM 2453 C C . GLU A 1 313 ? -69.318 -14.143 98.939 1.00 87.88 313 GLU A C 1
ATOM 2455 O O . GLU A 1 313 ? -70.247 -14.448 99.691 1.00 87.88 313 GLU A O 1
ATOM 2460 N N . LEU A 1 314 ? -68.302 -13.379 99.351 1.00 88.25 314 LEU A N 1
ATOM 2461 C CA . LEU A 1 314 ? -68.175 -12.855 100.710 1.00 88.25 314 LEU A CA 1
ATOM 2462 C C . LEU A 1 314 ? -69.396 -12.011 101.111 1.00 88.25 314 LEU A C 1
ATOM 2464 O O . LEU A 1 314 ? -69.922 -12.163 102.215 1.00 88.25 314 LEU A O 1
ATOM 2468 N N . ASN A 1 315 ? -69.861 -11.120 100.232 1.00 88.62 315 ASN A N 1
ATOM 2469 C CA . ASN A 1 315 ? -71.036 -10.285 100.490 1.00 88.62 315 ASN A CA 1
ATOM 2470 C C . ASN A 1 315 ? -72.324 -11.116 100.577 1.00 88.62 315 ASN A C 1
ATOM 2472 O O . ASN A 1 315 ? -73.156 -10.856 101.447 1.00 88.62 315 ASN A O 1
ATOM 2476 N N . SER A 1 316 ? -72.456 -12.157 99.753 1.00 90.81 316 SER A N 1
ATOM 2477 C CA . SER A 1 316 ? -73.558 -13.118 99.846 1.00 90.81 316 SER A CA 1
ATOM 2478 C C . SER A 1 316 ? -73.560 -13.855 101.192 1.00 90.81 316 SER A C 1
ATOM 2480 O O . SER A 1 316 ? -74.597 -13.935 101.849 1.00 90.81 316 SER A O 1
ATOM 2482 N N . VAL A 1 317 ? -72.404 -14.340 101.666 1.00 85.44 317 VAL A N 1
ATOM 2483 C CA . VAL A 1 317 ? -72.278 -15.010 102.977 1.00 85.44 317 VAL A CA 1
ATOM 2484 C C . VAL A 1 317 ? -72.576 -14.049 104.128 1.00 85.44 317 VAL A C 1
ATOM 2486 O O . VAL A 1 317 ? -73.294 -14.417 105.054 1.00 85.44 317 VAL A O 1
ATOM 2489 N N . LYS A 1 318 ? -72.092 -12.801 104.062 1.00 86.75 318 LYS A N 1
ATOM 2490 C CA . LYS A 1 318 ? -72.423 -11.757 105.049 1.00 86.75 318 LYS A CA 1
ATOM 2491 C C . LYS A 1 318 ? -73.927 -11.505 105.120 1.00 86.75 318 LYS A C 1
ATOM 2493 O O . LYS A 1 318 ? -74.464 -11.443 106.220 1.00 86.75 318 LYS A O 1
ATOM 2498 N N . GLN A 1 319 ? -74.598 -11.402 103.973 1.00 83.69 319 GLN A N 1
ATOM 2499 C CA . GLN A 1 319 ? -76.048 -11.227 103.925 1.00 83.69 319 GLN A CA 1
ATOM 2500 C C . GLN A 1 319 ? -76.766 -12.433 104.547 1.00 83.69 319 GLN A C 1
ATOM 2502 O O . GLN A 1 319 ? -77.588 -12.249 105.439 1.00 83.69 319 GLN A O 1
ATOM 2507 N N . ARG A 1 320 ? -76.371 -13.665 104.180 1.00 85.62 320 ARG A N 1
ATOM 2508 C CA . ARG A 1 320 ? -76.904 -14.903 104.780 1.00 85.62 320 ARG A CA 1
ATOM 2509 C C . ARG A 1 320 ? -76.718 -14.950 106.303 1.00 85.62 320 ARG A C 1
ATOM 2511 O O . ARG A 1 320 ? -77.628 -15.374 107.006 1.00 85.62 320 ARG A O 1
ATOM 2518 N N . LEU A 1 321 ? -75.565 -14.513 106.820 1.00 81.62 321 LEU A N 1
ATOM 2519 C CA . LEU A 1 321 ? -75.291 -14.433 108.261 1.00 81.62 321 LEU A CA 1
ATOM 2520 C C . LEU A 1 321 ? -76.197 -13.414 108.966 1.00 81.62 321 LEU A C 1
ATOM 2522 O O . LEU A 1 321 ? -76.736 -13.721 110.026 1.00 81.62 321 LEU A O 1
ATOM 2526 N N . VAL A 1 322 ? -76.392 -12.229 108.382 1.00 84.56 322 VAL A N 1
ATOM 2527 C CA . VAL A 1 322 ? -77.301 -11.199 108.919 1.00 84.56 322 VAL A CA 1
ATOM 2528 C C . VAL A 1 322 ? -78.744 -11.704 108.937 1.00 84.56 322 VAL A C 1
ATOM 2530 O O . VAL A 1 322 ? -79.435 -11.574 109.950 1.00 84.56 322 VAL A O 1
ATOM 2533 N N . ASP A 1 323 ? -79.189 -12.330 107.850 1.00 81.50 323 ASP A N 1
ATOM 2534 C CA . ASP A 1 323 ? -80.535 -12.892 107.738 1.00 81.50 323 ASP A CA 1
ATOM 2535 C C . ASP A 1 323 ? -80.746 -14.028 108.765 1.00 81.50 323 ASP A C 1
ATOM 2537 O O . ASP A 1 323 ? -81.777 -14.088 109.435 1.00 81.50 323 ASP A O 1
ATOM 2541 N N . ALA A 1 324 ? -79.738 -14.885 108.979 1.00 72.88 324 ALA A N 1
ATOM 2542 C CA . ALA A 1 324 ? -79.771 -15.948 109.989 1.00 72.88 324 ALA A CA 1
ATOM 2543 C C . ALA A 1 324 ? -79.762 -15.419 111.438 1.00 72.88 324 ALA A C 1
ATOM 2545 O O . ALA A 1 324 ? -80.381 -16.023 112.313 1.00 72.88 324 ALA A O 1
ATOM 2546 N N . GLN A 1 325 ? -79.098 -14.288 111.703 1.00 72.81 325 GLN A N 1
ATOM 2547 C CA . GLN A 1 325 ? -79.079 -13.629 113.019 1.00 72.81 325 GLN A CA 1
ATOM 2548 C C . GLN A 1 325 ? -80.383 -12.879 113.344 1.00 72.81 325 GLN A C 1
ATOM 2550 O O . GLN A 1 325 ? -80.655 -12.611 114.514 1.00 72.81 325 GLN A O 1
ATOM 2555 N N . THR A 1 326 ? -81.184 -12.531 112.330 1.00 73.06 326 THR A N 1
ATOM 2556 C CA . THR A 1 326 ? -82.408 -11.719 112.473 1.00 73.06 326 THR A CA 1
ATOM 2557 C C . THR A 1 326 ? -83.716 -12.520 112.361 1.00 73.06 326 THR A C 1
ATOM 2559 O O . THR A 1 326 ? -84.786 -11.975 112.639 1.00 73.06 326 THR A O 1
ATOM 2562 N N . GLY A 1 327 ? -83.659 -13.812 112.014 1.00 63.91 327 GLY A N 1
ATOM 2563 C CA . GLY A 1 327 ? -84.820 -14.712 111.964 1.00 63.91 327 GLY A CA 1
ATOM 2564 C C . GLY A 1 327 ? -85.380 -15.131 113.345 1.00 63.91 327 GLY A C 1
ATOM 2565 O O . GLY A 1 327 ? -84.690 -15.024 114.361 1.00 63.91 327 GLY A O 1
ATOM 2566 N N . PRO A 1 328 ? -86.639 -15.615 113.431 1.00 51.41 328 PRO A N 1
ATOM 2567 C CA . PRO A 1 328 ? -87.282 -15.958 114.701 1.00 51.41 328 PRO A CA 1
ATOM 2568 C C . PRO A 1 328 ? -86.874 -17.352 115.230 1.00 51.41 328 PRO A C 1
ATOM 2570 O O . PRO A 1 328 ? -87.071 -18.352 114.551 1.00 51.41 328 PRO A O 1
ATOM 2573 N N . LEU A 1 329 ? -86.404 -17.382 116.490 1.00 52.22 329 LEU A N 1
ATOM 2574 C CA . LEU A 1 329 ? -86.030 -18.531 117.347 1.00 52.22 329 LEU A CA 1
ATOM 2575 C C . LEU A 1 329 ? -84.833 -19.386 116.877 1.00 52.22 329 LEU A C 1
ATOM 2577 O O . LEU A 1 329 ? -84.960 -20.300 116.070 1.00 52.22 329 LEU A O 1
ATOM 2581 N N . VAL A 1 330 ? -83.681 -19.115 117.502 1.00 56.34 330 VAL A N 1
ATOM 2582 C CA . VAL A 1 330 ? -82.419 -19.864 117.394 1.00 56.34 330 VAL A CA 1
ATOM 2583 C C . VAL A 1 330 ? -82.545 -21.210 118.122 1.00 56.34 330 VAL A C 1
ATOM 2585 O O . VAL A 1 330 ? -82.613 -21.258 119.350 1.00 56.34 330 VAL A O 1
ATOM 2588 N N . ASP A 1 331 ? -82.579 -22.306 117.374 1.00 65.88 331 ASP A N 1
ATOM 2589 C CA . ASP A 1 331 ? -82.404 -23.669 117.874 1.00 65.88 331 ASP A CA 1
ATOM 2590 C C . ASP A 1 331 ? -80.931 -24.131 117.769 1.00 65.88 331 ASP A C 1
ATOM 2592 O O . ASP A 1 331 ? -80.058 -23.463 117.212 1.00 65.88 331 ASP A O 1
ATOM 2596 N N . ALA A 1 332 ? -80.599 -25.293 118.336 1.00 60.12 332 ALA A N 1
ATOM 2597 C CA . ALA A 1 332 ? -79.222 -25.803 118.307 1.00 60.12 332 ALA A CA 1
ATOM 2598 C C . ALA A 1 332 ? -78.712 -26.101 116.876 1.00 60.12 332 ALA A C 1
ATOM 2600 O O . ALA A 1 332 ? -77.501 -26.120 116.650 1.00 60.12 332 ALA A O 1
ATOM 2601 N N . GLN A 1 333 ? -79.619 -26.306 115.910 1.00 66.25 333 GLN A N 1
ATOM 2602 C CA . GLN A 1 333 ? -79.290 -26.517 114.497 1.00 66.25 333 GLN A CA 1
ATOM 2603 C C . GLN A 1 333 ? -78.917 -25.203 113.789 1.00 66.25 333 GLN A C 1
ATOM 2605 O O . GLN A 1 333 ? -77.951 -25.179 113.025 1.00 66.25 333 GLN A O 1
ATOM 2610 N N . THR A 1 334 ? -79.583 -24.088 114.103 1.00 68.88 334 THR A N 1
ATOM 2611 C CA . THR A 1 334 ? -79.209 -22.746 113.613 1.00 68.88 334 THR A CA 1
ATOM 2612 C C . THR A 1 334 ? -77.869 -22.272 114.181 1.00 68.88 334 THR A C 1
ATOM 2614 O O . THR A 1 334 ? -77.095 -21.648 113.457 1.00 68.88 334 THR A O 1
ATOM 2617 N N . GLY A 1 335 ? -77.517 -22.653 115.417 1.00 70.12 335 GLY A N 1
ATOM 2618 C CA . GLY A 1 335 ? -76.191 -22.383 115.993 1.00 70.12 335 GLY A CA 1
ATOM 2619 C C . GLY A 1 335 ? -75.025 -23.056 115.248 1.00 70.12 335 GLY A C 1
ATOM 2620 O O . GLY A 1 335 ? -73.980 -22.436 115.048 1.00 70.12 335 GLY A O 1
ATOM 2621 N N . GLN A 1 336 ? -75.201 -24.298 114.781 1.00 76.75 336 GLN A N 1
ATOM 2622 C CA . GLN A 1 336 ? -74.183 -24.996 113.979 1.00 76.75 336 GLN A CA 1
ATOM 2623 C C . GLN A 1 336 ? -74.063 -24.418 112.561 1.00 76.75 336 GLN A C 1
ATOM 2625 O O . GLN A 1 336 ? -72.955 -24.289 112.042 1.00 76.75 336 GLN A O 1
ATOM 2630 N N . ALA A 1 337 ? -75.185 -24.025 111.950 1.00 75.12 337 ALA A N 1
ATOM 2631 C CA . ALA A 1 337 ? -75.191 -23.373 110.640 1.00 75.12 337 ALA A CA 1
ATOM 2632 C C . ALA A 1 337 ? -74.503 -21.993 110.669 1.00 75.12 337 ALA A C 1
ATOM 2634 O O . ALA A 1 337 ? -73.763 -21.661 109.745 1.00 75.12 337 ALA A O 1
ATOM 2635 N N . LEU A 1 338 ? -74.685 -21.224 111.750 1.00 78.81 338 LEU A N 1
ATOM 2636 C CA . LEU A 1 338 ? -73.995 -19.949 111.979 1.00 78.81 338 LEU A CA 1
ATOM 2637 C C . LEU A 1 338 ? -72.477 -20.125 112.093 1.00 78.81 338 LEU A C 1
ATOM 2639 O O . LEU A 1 338 ? -71.742 -19.420 111.411 1.00 78.81 338 LEU A O 1
ATOM 2643 N N . GLN A 1 339 ? -72.001 -21.098 112.877 1.00 82.25 339 GLN A N 1
ATOM 2644 C CA . GLN A 1 339 ? -70.562 -21.375 112.998 1.00 82.25 339 GLN A CA 1
ATOM 2645 C C . GLN A 1 339 ? -69.936 -21.822 111.669 1.00 82.25 339 GLN A C 1
ATOM 2647 O O . GLN A 1 339 ? -68.821 -21.417 111.345 1.00 82.25 339 GLN A O 1
ATOM 2652 N N . ALA A 1 340 ? -70.653 -22.625 110.876 1.00 81.62 340 ALA A N 1
ATOM 2653 C CA . ALA A 1 340 ? -70.196 -23.033 109.549 1.00 81.62 340 ALA A CA 1
ATOM 2654 C C . ALA A 1 340 ? -70.125 -21.845 108.570 1.00 81.62 340 ALA A C 1
ATOM 2656 O O . ALA A 1 340 ? -69.146 -21.719 107.839 1.00 81.62 340 ALA A O 1
ATOM 2657 N N . ALA A 1 341 ? -71.114 -20.946 108.590 1.00 78.50 341 ALA A N 1
ATOM 2658 C CA . ALA A 1 341 ? -71.131 -19.746 107.755 1.00 78.50 341 ALA A CA 1
ATOM 2659 C C . ALA A 1 341 ? -70.110 -18.680 108.208 1.00 78.50 341 ALA A C 1
ATOM 2661 O O . ALA A 1 341 ? -69.547 -17.977 107.373 1.00 78.50 341 ALA A O 1
ATOM 2662 N N . GLU A 1 342 ? -69.822 -18.565 109.509 1.00 84.81 342 GLU A N 1
ATOM 2663 C CA . GLU A 1 342 ? -68.727 -17.733 110.031 1.00 84.81 342 GLU A CA 1
ATOM 2664 C C . GLU A 1 342 ? -67.361 -18.280 109.606 1.00 84.81 342 GLU A C 1
ATOM 2666 O O . GLU A 1 342 ? -66.511 -17.511 109.157 1.00 84.81 342 GLU A O 1
ATOM 2671 N N . ALA A 1 343 ? -67.175 -19.602 109.649 1.00 84.31 343 ALA A N 1
ATOM 2672 C CA . ALA A 1 343 ? -65.973 -20.245 109.128 1.00 84.31 343 ALA A CA 1
ATOM 2673 C C . ALA A 1 343 ? -65.829 -20.056 107.604 1.00 84.31 343 ALA A C 1
ATOM 2675 O O . ALA A 1 343 ? -64.729 -19.777 107.131 1.00 84.31 343 ALA A O 1
ATOM 2676 N N . GLU A 1 344 ? -66.924 -20.146 106.838 1.00 86.25 344 GLU A N 1
ATOM 2677 C CA . GLU A 1 344 ? -66.957 -19.854 105.394 1.00 86.25 344 GLU A CA 1
ATOM 2678 C C . GLU A 1 344 ? -66.615 -18.382 105.116 1.00 86.25 344 GLU A C 1
ATOM 2680 O O . GLU A 1 344 ? -65.801 -18.092 104.243 1.00 86.25 344 GLU A O 1
ATOM 2685 N N . ARG A 1 345 ? -67.156 -17.442 105.904 1.00 87.12 345 ARG A N 1
ATOM 2686 C CA . ARG A 1 345 ? -66.842 -16.009 105.806 1.00 87.12 345 ARG A CA 1
ATOM 2687 C C . ARG A 1 345 ? -65.366 -15.735 106.068 1.00 87.12 345 ARG A C 1
ATOM 2689 O O . ARG A 1 345 ? -64.746 -15.003 105.303 1.00 87.12 345 ARG A O 1
ATOM 2696 N N . ASP A 1 346 ? -64.814 -16.279 107.147 1.00 87.19 346 ASP A N 1
ATOM 2697 C CA . ASP A 1 346 ? -63.420 -16.038 107.523 1.00 87.19 346 ASP A CA 1
ATOM 2698 C C . ASP A 1 346 ? -62.461 -16.704 106.521 1.00 87.19 346 ASP A C 1
ATOM 2700 O O . ASP A 1 346 ? -61.432 -16.122 106.167 1.00 87.19 346 ASP A O 1
ATOM 2704 N N . HIS A 1 347 ? -62.835 -17.870 105.979 1.00 89.44 347 HIS A N 1
ATOM 2705 C CA . HIS A 1 347 ? -62.123 -18.523 104.880 1.00 89.44 347 HIS A CA 1
ATOM 2706 C C . HIS A 1 347 ? -62.139 -17.682 103.594 1.00 89.44 347 HIS A C 1
ATOM 2708 O O . HIS A 1 347 ? -61.073 -17.401 103.046 1.00 89.44 347 HIS A O 1
ATOM 2714 N N . LEU A 1 348 ? -63.313 -17.213 103.153 1.00 88.25 348 LEU A N 1
ATOM 2715 C CA . LEU A 1 348 ? -63.465 -16.357 101.969 1.00 88.25 348 LEU A CA 1
ATOM 2716 C C . LEU A 1 348 ? -62.775 -15.000 102.144 1.00 88.25 348 LEU A C 1
ATOM 2718 O O . LEU A 1 348 ? -62.199 -14.482 101.194 1.00 88.25 348 LEU A O 1
ATOM 2722 N N . ALA A 1 349 ? -62.770 -14.427 103.351 1.00 85.06 349 ALA A N 1
ATOM 2723 C CA . ALA A 1 349 ? -62.045 -13.191 103.647 1.00 85.06 349 ALA A CA 1
ATOM 2724 C C . ALA A 1 349 ? -60.526 -13.392 103.550 1.00 85.06 349 ALA A C 1
ATOM 2726 O O . ALA A 1 349 ? -59.823 -12.551 102.987 1.00 85.06 349 ALA A O 1
ATOM 2727 N N . ALA A 1 350 ? -60.017 -14.516 104.063 1.00 87.00 350 ALA A N 1
ATOM 2728 C CA . ALA A 1 350 ? -58.610 -14.874 103.942 1.00 87.00 350 ALA A CA 1
ATOM 2729 C C . ALA A 1 350 ? -58.216 -15.171 102.484 1.00 87.00 350 ALA A C 1
ATOM 2731 O O . ALA A 1 350 ? -57.137 -14.761 102.050 1.00 87.00 350 ALA A O 1
ATOM 2732 N N . GLU A 1 351 ? -59.079 -15.843 101.715 1.00 89.19 351 GLU A N 1
ATOM 2733 C CA . GLU A 1 351 ? -58.845 -16.108 100.294 1.00 89.19 351 GLU A CA 1
ATOM 2734 C C . GLU A 1 351 ? -58.904 -14.824 99.459 1.00 89.19 351 GLU A C 1
ATOM 2736 O O . GLU A 1 351 ? -57.991 -14.587 98.670 1.00 89.19 351 GLU A O 1
ATOM 2741 N N . LEU A 1 352 ? -59.888 -13.949 99.694 1.00 87.06 352 LEU A N 1
ATOM 2742 C CA . LEU A 1 352 ? -59.979 -12.632 99.060 1.00 87.06 352 LEU A CA 1
ATOM 2743 C C . LEU A 1 352 ? -58.727 -11.803 99.347 1.00 87.06 352 LEU A C 1
ATOM 2745 O O . LEU A 1 352 ? -58.117 -11.289 98.419 1.00 87.06 352 LEU A O 1
ATOM 2749 N N . HIS A 1 353 ? -58.289 -11.729 100.604 1.00 87.31 353 HIS A N 1
ATOM 2750 C CA . HIS A 1 353 ? -57.076 -11.001 100.971 1.00 87.31 353 HIS A CA 1
ATOM 2751 C C . HIS A 1 353 ? -55.817 -11.603 100.322 1.00 87.31 353 HIS A C 1
ATOM 2753 O O . HIS A 1 353 ? -54.944 -10.876 99.850 1.00 87.31 353 HIS A O 1
ATOM 2759 N N . ARG A 1 354 ? -55.715 -12.937 100.238 1.00 93.25 354 ARG A N 1
ATOM 2760 C CA . ARG A 1 354 ? -54.611 -13.612 99.536 1.00 93.25 354 ARG A CA 1
ATOM 2761 C C . ARG A 1 354 ? -54.619 -13.300 98.040 1.00 93.25 354 ARG A C 1
ATOM 2763 O O . ARG A 1 354 ? -53.559 -13.026 97.481 1.00 93.25 354 ARG A O 1
ATOM 2770 N N . VAL A 1 355 ? -55.790 -13.339 97.407 1.00 88.31 355 VAL A N 1
ATOM 2771 C CA . VAL A 1 355 ? -55.967 -13.015 95.986 1.00 88.31 355 VAL A CA 1
ATOM 2772 C C . VAL A 1 355 ? -55.693 -11.537 95.729 1.00 88.31 355 VAL A C 1
ATOM 2774 O O . VAL A 1 355 ? -55.001 -11.237 94.768 1.00 88.31 355 VAL A O 1
ATOM 2777 N N . GLN A 1 356 ? -56.122 -10.626 96.603 1.00 86.50 356 GLN A N 1
ATOM 2778 C CA . GLN A 1 356 ? -55.844 -9.190 96.502 1.00 86.50 356 GLN A CA 1
ATOM 2779 C C . GLN A 1 356 ? -54.359 -8.871 96.666 1.00 86.50 356 GLN A C 1
ATOM 2781 O O . GLN A 1 356 ? -53.815 -8.126 95.859 1.00 86.50 356 GLN A O 1
ATOM 2786 N N . ASN A 1 357 ? -53.676 -9.474 97.643 1.00 87.81 357 ASN A N 1
ATOM 2787 C CA . ASN A 1 357 ? -52.232 -9.287 97.799 1.00 87.81 357 ASN A CA 1
ATOM 2788 C C . ASN A 1 357 ? -51.466 -9.858 96.603 1.00 87.81 357 ASN A C 1
ATOM 2790 O O . ASN A 1 357 ? -50.570 -9.204 96.077 1.00 87.81 357 ASN A O 1
ATOM 2794 N N . SER A 1 358 ? -51.856 -11.046 96.129 1.00 88.12 358 SER A N 1
ATOM 2795 C CA . SER A 1 358 ? -51.296 -11.626 94.906 1.00 88.12 358 SER A CA 1
ATOM 2796 C C . SER A 1 358 ? -51.553 -10.727 93.695 1.00 88.12 358 SER A C 1
ATOM 2798 O O . SER A 1 358 ? -50.644 -10.513 92.902 1.00 88.12 358 SER A O 1
ATOM 2800 N N . HIS A 1 359 ? -52.761 -10.176 93.564 1.00 87.56 359 HIS A N 1
ATOM 2801 C CA . HIS A 1 359 ? -53.145 -9.273 92.485 1.00 87.56 359 HIS A CA 1
ATOM 2802 C C . HIS A 1 359 ? -52.362 -7.961 92.543 1.00 87.56 359 HIS A C 1
ATOM 2804 O O . HIS A 1 359 ? -51.870 -7.526 91.515 1.00 87.56 359 HIS A O 1
ATOM 2810 N N . GLN A 1 360 ? -52.180 -7.355 93.720 1.00 86.12 360 GLN A N 1
ATOM 2811 C CA . GLN A 1 360 ? -51.443 -6.101 93.883 1.00 86.12 360 GLN A CA 1
ATOM 2812 C C . GLN A 1 360 ? -49.955 -6.266 93.549 1.00 86.12 360 GLN A C 1
ATOM 2814 O O . GLN A 1 360 ? -49.392 -5.427 92.843 1.00 86.12 360 GLN A O 1
ATOM 2819 N N . SER A 1 361 ? -49.331 -7.362 93.997 1.00 87.12 361 SER A N 1
ATOM 2820 C CA . SER A 1 361 ? -47.962 -7.708 93.598 1.00 87.12 361 SER A CA 1
ATOM 2821 C C . SER A 1 361 ? -47.864 -7.966 92.093 1.00 87.12 361 SER A C 1
ATOM 2823 O O . SER A 1 361 ? -46.991 -7.403 91.438 1.00 87.12 361 SER A O 1
ATOM 2825 N N . GLN A 1 362 ? -48.804 -8.728 91.525 1.00 84.50 362 GLN A N 1
ATOM 2826 C CA . GLN A 1 362 ? -48.850 -9.013 90.090 1.00 84.50 362 GLN A CA 1
ATOM 2827 C C . GLN A 1 362 ? -49.133 -7.757 89.253 1.00 84.50 362 GLN A C 1
ATOM 2829 O O . GLN A 1 362 ? -48.616 -7.631 88.152 1.00 84.50 362 GLN A O 1
ATOM 2834 N N . MET A 1 363 ? -49.898 -6.795 89.771 1.00 82.50 363 MET A N 1
ATOM 2835 C CA . MET A 1 363 ? -50.143 -5.504 89.131 1.00 82.50 363 MET A CA 1
ATOM 2836 C C . MET A 1 363 ? -48.883 -4.643 89.088 1.00 82.50 363 MET A C 1
ATOM 2838 O O . MET A 1 363 ? -48.598 -4.037 88.061 1.00 82.50 363 MET A O 1
ATOM 2842 N N . GLN A 1 364 ? -48.134 -4.574 90.191 1.00 85.88 364 GLN A N 1
ATOM 2843 C CA . GLN A 1 364 ? -46.881 -3.818 90.240 1.00 85.88 364 GLN A CA 1
ATOM 2844 C C . GLN A 1 364 ? -45.833 -4.419 89.301 1.00 85.88 364 GLN A C 1
ATOM 2846 O O . GLN A 1 364 ? -45.189 -3.683 88.554 1.00 85.88 364 GLN A O 1
ATOM 2851 N N . GLU A 1 365 ? -45.707 -5.747 89.301 1.00 85.50 365 GLU A N 1
ATOM 2852 C CA . GLU A 1 365 ? -44.822 -6.472 88.389 1.00 85.50 365 GLU A CA 1
ATOM 2853 C C . GLU A 1 365 ? -45.269 -6.312 86.929 1.00 85.50 365 GLU A C 1
ATOM 2855 O O . GLU A 1 365 ? -44.450 -5.974 86.080 1.00 85.50 365 GLU A O 1
ATOM 2860 N N . SER A 1 366 ? -46.571 -6.435 86.642 1.00 84.62 366 SER A N 1
ATOM 2861 C CA . SER A 1 366 ? -47.134 -6.249 85.296 1.00 84.62 366 SER A CA 1
ATOM 2862 C C . SER A 1 366 ? -46.968 -4.816 84.791 1.00 84.62 366 SER A C 1
ATOM 2864 O O . SER A 1 366 ? -46.652 -4.623 83.626 1.00 84.62 366 SER A O 1
ATOM 2866 N N . MET A 1 367 ? -47.116 -3.795 85.642 1.00 84.00 367 MET A N 1
ATOM 2867 C CA . MET A 1 367 ? -46.923 -2.398 85.236 1.00 84.00 367 MET A CA 1
ATOM 2868 C C . MET A 1 367 ? -45.459 -2.112 84.885 1.00 84.00 367 MET A C 1
ATOM 2870 O O . MET A 1 367 ? -45.181 -1.444 83.890 1.00 84.00 367 MET A O 1
ATOM 2874 N N . MET A 1 368 ? -44.524 -2.646 85.675 1.00 86.50 368 MET A N 1
ATOM 2875 C CA . MET A 1 368 ? -43.092 -2.549 85.391 1.00 86.50 368 MET A CA 1
ATOM 2876 C C . MET A 1 368 ? -42.741 -3.294 84.098 1.00 86.50 368 MET A C 1
ATOM 2878 O O . MET A 1 368 ? -42.122 -2.721 83.205 1.00 86.50 368 MET A O 1
ATOM 2882 N N . TRP A 1 369 ? -43.227 -4.529 83.958 1.00 89.12 369 TRP A N 1
ATOM 2883 C CA . TRP A 1 369 ? -43.018 -5.354 82.773 1.00 89.12 369 TRP A CA 1
ATOM 2884 C C . TRP A 1 369 ? -43.646 -4.728 81.520 1.00 89.12 369 TRP A C 1
ATOM 2886 O O . TRP A 1 369 ? -43.026 -4.732 80.465 1.00 89.12 369 TRP A O 1
ATOM 2896 N N . ALA A 1 370 ? -44.831 -4.119 81.624 1.00 81.62 370 ALA A N 1
ATOM 2897 C CA . ALA A 1 370 ? -45.494 -3.431 80.520 1.00 81.62 370 ALA A CA 1
ATOM 2898 C C . ALA A 1 370 ? -44.663 -2.242 80.020 1.00 81.62 370 ALA A C 1
ATOM 2900 O O . ALA A 1 370 ? -44.419 -2.142 78.819 1.00 81.62 370 ALA A O 1
ATOM 2901 N N . MET A 1 371 ? -44.160 -1.396 80.925 1.00 84.50 371 MET A N 1
ATOM 2902 C CA . MET A 1 371 ? -43.285 -0.278 80.553 1.00 84.50 371 MET A CA 1
ATOM 2903 C C . MET A 1 371 ? -41.966 -0.754 79.928 1.00 84.50 371 MET A C 1
ATOM 2905 O O . MET A 1 371 ? -41.534 -0.204 78.913 1.00 84.50 371 MET A O 1
ATOM 2909 N N . ASP A 1 372 ? -41.342 -1.790 80.493 1.00 90.69 372 ASP A N 1
ATOM 2910 C CA . ASP A 1 372 ? -40.114 -2.369 79.940 1.00 90.69 372 ASP A CA 1
ATOM 2911 C C . ASP A 1 372 ? -40.363 -3.020 78.571 1.00 90.69 372 ASP A C 1
ATOM 2913 O O . ASP A 1 372 ? -39.562 -2.843 77.651 1.00 90.69 372 ASP A O 1
ATOM 2917 N N . SER A 1 373 ? -41.501 -3.699 78.397 1.00 89.56 373 SER A N 1
ATOM 2918 C CA . SER A 1 373 ? -41.908 -4.319 77.134 1.00 89.56 373 SER A CA 1
ATOM 2919 C C . SER A 1 373 ? -42.213 -3.282 76.056 1.00 89.56 373 SER A C 1
ATOM 2921 O O . SER A 1 373 ? -41.824 -3.473 74.911 1.00 89.56 373 SER A O 1
ATOM 2923 N N . GLU A 1 374 ? -42.836 -2.151 76.398 1.00 88.25 374 GLU A N 1
ATOM 2924 C CA . GLU A 1 374 ? -43.116 -1.066 75.455 1.00 88.25 374 GLU A CA 1
ATOM 2925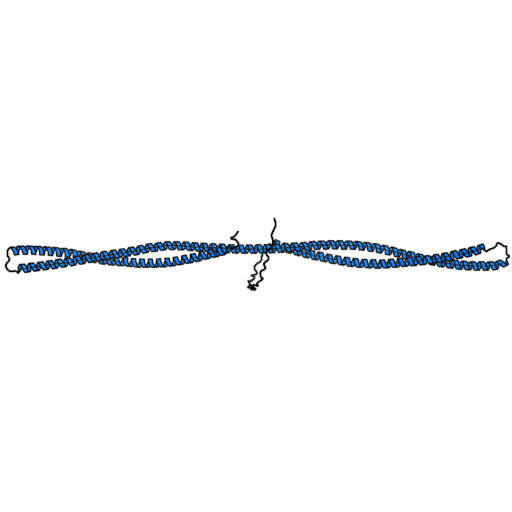 C C . GLU A 1 374 ? -41.822 -0.381 75.011 1.00 88.25 374 GLU A C 1
ATOM 2927 O O . GLU A 1 374 ? -41.631 -0.106 73.824 1.00 88.25 374 GLU A O 1
ATOM 2932 N N . LYS A 1 375 ? -40.887 -0.187 75.946 1.00 92.19 375 LYS A N 1
ATOM 2933 C CA . LYS A 1 375 ? -39.551 0.317 75.633 1.00 92.19 375 LYS A CA 1
ATOM 2934 C C . LYS A 1 375 ? -38.786 -0.644 74.719 1.00 92.19 375 LYS A C 1
ATOM 2936 O O . LYS A 1 375 ? -38.242 -0.200 73.710 1.00 92.19 375 LYS A O 1
ATOM 2941 N N . GLN A 1 376 ? -38.764 -1.941 75.037 1.00 91.19 376 GLN A N 1
ATOM 2942 C CA . GLN A 1 376 ? -38.144 -2.968 74.190 1.00 91.19 376 GLN A CA 1
ATOM 2943 C C . GLN A 1 376 ? -38.797 -3.010 72.804 1.00 91.19 376 GLN A C 1
ATOM 2945 O O . GLN A 1 376 ? -38.103 -2.979 71.794 1.00 91.19 376 GLN A O 1
ATOM 2950 N N . LEU A 1 377 ? -40.129 -2.984 72.742 1.00 91.88 377 LEU A N 1
ATOM 2951 C CA . LEU A 1 377 ? -40.894 -2.963 71.499 1.00 91.88 377 LEU A CA 1
ATOM 2952 C C . LEU A 1 377 ? -40.563 -1.734 70.646 1.00 91.88 377 LEU A C 1
ATOM 2954 O O . LEU A 1 377 ? -40.442 -1.860 69.430 1.00 91.88 377 LEU A O 1
ATOM 2958 N N . SER A 1 378 ? -40.418 -0.557 71.261 1.00 93.50 378 SER A N 1
ATOM 2959 C CA . SER A 1 378 ? -40.014 0.666 70.561 1.00 93.50 378 SER A CA 1
ATOM 2960 C C . SER A 1 378 ? -38.623 0.516 69.949 1.00 93.50 378 SER A C 1
ATOM 2962 O O . SER A 1 378 ? -38.460 0.783 68.763 1.00 93.50 378 SER A O 1
ATOM 2964 N N . MET A 1 379 ? -37.652 0.017 70.721 1.00 94.44 379 MET A N 1
ATOM 2965 C CA . MET A 1 379 ? -36.279 -0.186 70.246 1.00 94.44 379 MET A CA 1
ATOM 2966 C C . MET A 1 379 ? -36.208 -1.198 69.092 1.00 94.44 379 MET A C 1
ATOM 2968 O O . MET A 1 379 ? -35.620 -0.905 68.056 1.00 94.44 379 MET A O 1
ATOM 2972 N N . VAL A 1 380 ? -36.864 -2.358 69.221 1.00 94.50 380 VAL A N 1
ATOM 2973 C CA . VAL A 1 380 ? -36.869 -3.396 68.169 1.00 94.50 380 VAL A CA 1
ATOM 2974 C C . VAL A 1 380 ? -37.612 -2.911 66.915 1.00 94.50 380 VAL A C 1
ATOM 2976 O O . VAL A 1 380 ? -37.253 -3.264 65.792 1.00 94.50 380 VAL A O 1
ATOM 2979 N N . ARG A 1 381 ? -38.644 -2.067 67.067 1.00 94.81 381 ARG A N 1
ATOM 2980 C CA . ARG A 1 381 ? -39.341 -1.444 65.929 1.00 94.81 381 ARG A CA 1
ATOM 2981 C C . ARG A 1 381 ? -38.478 -0.424 65.201 1.00 94.81 381 ARG A C 1
ATOM 2983 O O . ARG A 1 381 ? -38.532 -0.400 63.975 1.00 94.81 381 ARG A O 1
ATOM 2990 N N . GLU A 1 382 ? -37.720 0.396 65.920 1.00 94.50 382 GLU A N 1
ATOM 2991 C CA . GLU A 1 382 ? -36.758 1.326 65.319 1.00 94.50 382 GLU A CA 1
ATOM 2992 C C . GLU A 1 382 ? -35.682 0.554 64.549 1.00 94.50 382 GLU A C 1
ATOM 2994 O O . GLU A 1 382 ? -35.503 0.801 63.357 1.00 94.50 382 GLU A O 1
ATOM 2999 N N . GLU A 1 383 ? -35.083 -0.475 65.158 1.00 94.31 383 GLU A N 1
ATOM 3000 C CA . GLU A 1 383 ? -34.100 -1.333 64.483 1.00 94.31 383 GLU A CA 1
ATOM 3001 C C . GLU A 1 383 ? -34.696 -2.019 63.241 1.00 94.31 383 GLU A C 1
ATOM 3003 O O . GLU A 1 383 ? -34.054 -2.104 62.192 1.00 94.31 383 GLU A O 1
ATOM 3008 N N . LEU A 1 384 ? -35.959 -2.461 63.302 1.00 93.88 384 LEU A N 1
ATOM 3009 C CA . LEU A 1 384 ? -36.657 -3.036 62.150 1.00 93.88 384 LEU A CA 1
ATOM 3010 C C . LEU A 1 384 ? -36.858 -2.012 61.025 1.00 93.88 384 LEU A C 1
ATOM 3012 O O . LEU A 1 384 ? -36.788 -2.379 59.850 1.00 93.88 384 LEU A O 1
ATOM 3016 N N . VAL A 1 385 ? -37.149 -0.753 61.357 1.00 95.12 385 VAL A N 1
ATOM 3017 C CA . VAL A 1 385 ? -37.280 0.321 60.363 1.00 95.12 385 VAL A CA 1
ATOM 3018 C C . VAL A 1 385 ? -35.930 0.582 59.700 1.00 95.12 385 VAL A C 1
ATOM 3020 O O . VAL A 1 385 ? -35.856 0.523 58.473 1.00 95.12 385 VAL A O 1
ATOM 3023 N N . GLU A 1 386 ? -34.862 0.747 60.479 1.00 93.81 386 GLU A N 1
ATOM 3024 C CA . GLU A 1 386 ? -33.503 0.944 59.957 1.00 93.81 386 GLU A CA 1
ATOM 3025 C C . GLU A 1 386 ? -33.059 -0.231 59.068 1.00 93.81 386 GLU A C 1
ATOM 3027 O O . GLU A 1 386 ? -32.574 -0.034 57.952 1.00 93.81 386 GLU A O 1
ATOM 3032 N N . THR A 1 387 ? -33.312 -1.470 59.503 1.00 93.19 387 THR A N 1
ATOM 3033 C CA . THR A 1 387 ? -32.989 -2.682 58.730 1.00 93.19 387 THR A CA 1
ATOM 3034 C C . THR A 1 387 ? -33.777 -2.739 57.413 1.00 93.19 387 THR A C 1
ATOM 3036 O O . THR A 1 387 ? -33.260 -3.179 56.385 1.00 93.19 387 THR A O 1
ATOM 3039 N N . ARG A 1 388 ? -35.033 -2.268 57.389 1.00 92.88 388 ARG A N 1
ATOM 3040 C CA . ARG A 1 388 ? -35.840 -2.190 56.156 1.00 92.88 388 ARG A CA 1
ATOM 3041 C C . ARG A 1 388 ? -35.329 -1.130 55.185 1.00 92.88 388 ARG A C 1
ATOM 3043 O O . ARG A 1 388 ? -35.353 -1.373 53.979 1.00 92.88 388 ARG A O 1
ATOM 3050 N N . GLU A 1 389 ? -34.868 0.013 55.681 1.00 93.12 389 GLU A N 1
ATOM 3051 C CA . GLU A 1 389 ? -34.253 1.053 54.847 1.00 93.12 389 GLU A CA 1
ATOM 3052 C C . GLU A 1 389 ? -32.935 0.564 54.228 1.00 93.12 389 GLU A C 1
ATOM 3054 O O . GLU A 1 389 ? -32.691 0.767 53.033 1.00 93.12 389 GLU A O 1
ATOM 3059 N N . GLN A 1 390 ? -32.122 -0.168 54.999 1.00 91.25 390 GLN A N 1
ATOM 3060 C CA . GLN A 1 390 ? -30.929 -0.848 54.485 1.00 91.25 390 GLN A CA 1
ATOM 3061 C C . GLN A 1 390 ? -31.291 -1.871 53.402 1.00 91.25 390 GLN A C 1
ATOM 3063 O O . GLN A 1 390 ? -30.710 -1.848 52.316 1.00 91.25 390 GLN A O 1
ATOM 3068 N N . LEU A 1 391 ? -32.302 -2.713 53.643 1.00 90.19 391 LEU A N 1
ATOM 3069 C CA . LEU A 1 391 ? -32.778 -3.699 52.670 1.00 90.19 391 LEU A CA 1
ATOM 3070 C C . LEU A 1 391 ? -33.226 -3.041 51.355 1.00 90.19 391 LEU A C 1
ATOM 3072 O O . LEU A 1 391 ? -32.859 -3.500 50.271 1.00 90.19 391 LEU A O 1
ATOM 3076 N N . GLN A 1 392 ? -33.985 -1.943 51.436 1.00 92.06 392 GLN A N 1
ATOM 3077 C CA . GLN A 1 392 ? -34.385 -1.185 50.253 1.00 92.06 392 GLN A CA 1
ATOM 3078 C C . GLN A 1 392 ? -33.156 -0.662 49.501 1.00 92.06 392 GLN A C 1
ATOM 3080 O O . GLN A 1 392 ? -33.041 -0.887 48.293 1.00 92.06 392 GLN A O 1
ATOM 3085 N N . THR A 1 393 ? -32.213 -0.047 50.215 1.00 91.44 393 THR A N 1
ATOM 3086 C CA . THR A 1 393 ? -30.979 0.509 49.643 1.00 91.44 393 THR A CA 1
ATOM 3087 C C . THR A 1 393 ? -30.159 -0.560 48.918 1.00 91.44 393 THR A C 1
ATOM 3089 O O . THR A 1 393 ? -29.766 -0.370 47.763 1.00 91.44 393 THR A O 1
ATOM 3092 N N . TYR A 1 394 ? -29.945 -1.719 49.546 1.00 91.06 394 TYR A N 1
ATOM 3093 C CA . TYR A 1 394 ? -29.220 -2.822 48.920 1.00 91.06 394 TYR A CA 1
ATOM 3094 C C . TYR A 1 394 ? -29.967 -3.395 47.708 1.00 91.06 394 TYR A C 1
ATOM 3096 O O . TYR A 1 394 ? -29.337 -3.724 46.700 1.00 91.06 394 TYR A O 1
ATOM 3104 N N . SER A 1 395 ? -31.303 -3.449 47.750 1.00 90.25 395 SER A N 1
ATOM 3105 C CA . SER A 1 395 ? -32.113 -3.970 46.641 1.00 90.25 395 SER A CA 1
ATOM 3106 C C . SER A 1 395 ? -32.061 -3.060 45.409 1.00 90.25 395 SER A C 1
ATOM 3108 O O . SER A 1 395 ? -31.970 -3.532 44.273 1.00 90.25 395 SER A O 1
ATOM 3110 N N . GLU A 1 396 ? -32.055 -1.742 45.616 1.00 91.31 396 GLU A N 1
ATOM 3111 C CA . GLU A 1 396 ? -31.882 -0.758 44.549 1.00 91.31 396 GLU A CA 1
ATOM 3112 C C . GLU A 1 396 ? -30.463 -0.833 43.972 1.00 91.31 396 GLU A C 1
ATOM 3114 O O . GLU A 1 396 ? -30.290 -0.882 42.749 1.00 91.31 396 GLU A O 1
ATOM 3119 N N . ALA A 1 397 ? -29.448 -0.947 44.834 1.00 82.31 397 ALA A N 1
ATOM 3120 C CA . ALA A 1 397 ? -28.059 -1.113 44.418 1.00 82.31 397 ALA A CA 1
ATOM 3121 C C . ALA A 1 397 ? -27.824 -2.408 43.615 1.00 82.31 397 ALA A C 1
ATOM 3123 O O . ALA A 1 397 ? -27.061 -2.393 42.643 1.00 82.31 397 ALA A O 1
ATOM 3124 N N . GLN A 1 398 ? -28.481 -3.520 43.971 1.00 87.56 398 GLN A N 1
ATOM 3125 C CA . GLN A 1 398 ? -28.431 -4.770 43.205 1.00 87.56 398 GLN A CA 1
ATOM 3126 C C . GLN A 1 398 ? -29.006 -4.569 41.800 1.00 87.56 398 GLN A C 1
ATOM 3128 O O . GLN A 1 398 ? -28.322 -4.854 40.816 1.00 87.56 398 GLN A O 1
ATOM 3133 N N . ARG A 1 399 ? -30.211 -3.992 41.683 1.00 90.44 399 ARG A N 1
ATOM 3134 C CA . ARG A 1 399 ? -30.856 -3.729 40.381 1.00 90.44 399 ARG A CA 1
ATOM 3135 C C . ARG A 1 399 ? -29.985 -2.870 39.464 1.00 90.44 399 ARG A C 1
ATOM 3137 O O . ARG A 1 399 ? -29.886 -3.152 38.268 1.00 90.44 399 ARG A O 1
ATOM 3144 N N . VAL A 1 400 ? -29.344 -1.834 40.010 1.00 89.06 400 VAL A N 1
ATOM 3145 C CA . VAL A 1 400 ? -28.426 -0.971 39.248 1.00 89.06 400 VAL A CA 1
ATOM 3146 C C . VAL A 1 400 ? -27.220 -1.764 38.747 1.00 89.06 400 VAL A C 1
ATOM 3148 O O . VAL A 1 400 ? -26.876 -1.670 37.566 1.00 89.06 400 VAL A O 1
ATOM 3151 N N . SER A 1 401 ? -26.596 -2.577 39.599 1.00 88.44 401 SER A N 1
ATOM 3152 C CA . SER A 1 401 ? -25.442 -3.379 39.188 1.00 88.44 401 SER A CA 1
ATOM 3153 C C . SER A 1 401 ? -25.802 -4.478 38.188 1.00 88.44 401 SER A C 1
ATOM 3155 O O . SER A 1 401 ? -25.051 -4.680 37.236 1.00 88.44 401 SER A O 1
ATOM 3157 N N . GLU A 1 402 ? -26.971 -5.112 38.294 1.00 88.62 402 GLU A N 1
ATOM 3158 C CA . GLU A 1 402 ? -27.442 -6.071 37.284 1.00 88.62 402 GLU A CA 1
ATOM 3159 C C . GLU A 1 402 ? -27.616 -5.412 35.912 1.00 88.62 402 GLU A C 1
ATOM 3161 O O . GLU A 1 402 ? -27.254 -5.980 34.875 1.00 88.62 402 GLU A O 1
ATOM 3166 N N . ALA A 1 403 ? -28.175 -4.199 35.890 1.00 88.38 403 ALA A N 1
ATOM 3167 C CA . ALA A 1 403 ? -28.335 -3.434 34.662 1.00 88.38 403 ALA A CA 1
ATOM 3168 C C . ALA A 1 403 ? -26.974 -3.063 34.046 1.00 88.38 403 ALA A C 1
ATOM 3170 O O . ALA A 1 403 ? -26.805 -3.175 32.828 1.00 88.38 403 ALA A O 1
ATOM 3171 N N . GLN A 1 404 ? -25.992 -2.679 34.871 1.00 88.56 404 GLN A N 1
ATOM 3172 C CA . GLN A 1 404 ? -24.624 -2.387 34.428 1.00 88.56 404 GLN A CA 1
ATOM 3173 C C . GLN A 1 404 ? -23.928 -3.624 33.847 1.00 88.56 404 GLN A C 1
ATOM 3175 O O . GLN A 1 404 ? -23.361 -3.531 32.758 1.00 88.56 404 GLN A O 1
ATOM 3180 N N . VAL A 1 405 ? -24.036 -4.786 34.502 1.00 87.94 405 VAL A N 1
ATOM 3181 C CA . VAL A 1 405 ? -23.497 -6.062 33.996 1.00 87.94 405 VAL A CA 1
ATOM 3182 C C . VAL A 1 405 ? -24.090 -6.389 32.627 1.00 87.94 405 VAL A C 1
ATOM 3184 O O . VAL A 1 405 ? -23.351 -6.594 31.667 1.00 87.94 405 VAL A O 1
ATOM 3187 N N . LYS A 1 406 ? -25.423 -6.347 32.484 1.00 90.19 406 LYS A N 1
ATOM 3188 C CA . LYS A 1 406 ? -26.097 -6.625 31.201 1.00 90.19 406 LYS A CA 1
ATOM 3189 C C . LYS A 1 406 ? -25.666 -5.665 30.091 1.00 90.19 406 LYS A C 1
ATOM 3191 O O . LYS A 1 406 ? -25.591 -6.070 28.931 1.00 90.19 406 LYS A O 1
ATOM 3196 N N . ARG A 1 407 ? -25.412 -4.394 30.418 1.00 92.56 407 ARG A N 1
ATOM 3197 C CA . ARG A 1 407 ? -24.908 -3.403 29.459 1.00 92.56 407 ARG A CA 1
ATOM 3198 C C . ARG A 1 407 ? -23.481 -3.736 29.019 1.00 92.56 407 ARG A C 1
ATOM 3200 O O . ARG A 1 407 ? -23.245 -3.846 27.819 1.00 92.56 407 ARG A O 1
ATOM 3207 N N . LEU A 1 408 ? -22.566 -3.937 29.965 1.00 87.00 408 LEU A N 1
ATOM 3208 C CA . LEU A 1 408 ? -21.161 -4.232 29.673 1.00 87.00 408 LEU A CA 1
ATOM 3209 C C . LEU A 1 408 ? -20.989 -5.564 28.939 1.00 87.00 408 LEU A C 1
ATOM 3211 O O . LEU A 1 408 ? -20.198 -5.649 28.005 1.00 87.00 408 LEU A O 1
ATOM 3215 N N . GLU A 1 409 ? -21.796 -6.577 29.258 1.00 88.31 409 GLU A N 1
ATOM 3216 C CA . GLU A 1 409 ? -21.814 -7.832 28.503 1.00 88.31 409 GLU A CA 1
ATOM 3217 C C . GLU A 1 409 ? -22.213 -7.632 27.038 1.00 88.31 409 GLU A C 1
ATOM 3219 O O . GLU A 1 409 ? -21.651 -8.275 26.152 1.00 88.31 409 GLU A O 1
ATOM 3224 N N . ARG A 1 410 ? -23.187 -6.757 26.754 1.00 91.31 410 ARG A N 1
ATOM 3225 C CA . ARG A 1 410 ? -23.575 -6.442 25.370 1.00 91.31 410 ARG A CA 1
ATOM 3226 C C . ARG A 1 410 ? -22.454 -5.708 24.641 1.00 91.31 410 ARG A C 1
ATOM 3228 O O . ARG A 1 410 ? -22.179 -6.041 23.492 1.00 91.31 410 ARG A O 1
ATOM 3235 N N . GLU A 1 411 ? -21.802 -4.755 25.303 1.00 87.00 411 GLU A N 1
ATOM 3236 C CA . GLU A 1 411 ? -20.661 -4.015 24.751 1.00 87.00 411 GLU A CA 1
ATOM 3237 C C . GLU A 1 411 ? -19.482 -4.955 24.443 1.00 87.00 411 GLU A C 1
ATOM 3239 O O . GLU A 1 411 ? -18.980 -4.952 23.318 1.00 87.00 411 GLU A O 1
ATOM 3244 N N . ALA A 1 412 ? -19.116 -5.839 25.378 1.00 80.62 412 ALA A N 1
ATOM 3245 C CA . ALA A 1 412 ? -18.062 -6.838 25.192 1.00 80.62 412 ALA A CA 1
ATOM 3246 C C . ALA A 1 412 ? -18.373 -7.807 24.038 1.00 80.62 412 ALA A C 1
ATOM 3248 O O . ALA A 1 412 ? -17.518 -8.078 23.192 1.00 80.62 412 ALA A O 1
ATOM 3249 N N . ARG A 1 413 ? -19.619 -8.297 23.947 1.00 88.38 413 ARG A N 1
ATOM 3250 C CA . ARG A 1 413 ? -20.059 -9.148 22.826 1.00 88.38 413 ARG A CA 1
ATOM 3251 C C . ARG A 1 413 ? -19.999 -8.403 21.489 1.00 88.38 413 ARG A C 1
ATOM 3253 O O . ARG A 1 413 ? -19.558 -8.985 20.503 1.00 88.38 413 ARG A O 1
ATOM 3260 N N . ALA A 1 414 ? -20.400 -7.132 21.447 1.00 84.75 414 ALA A N 1
ATOM 3261 C CA . ALA A 1 414 ? -20.354 -6.316 20.234 1.00 84.75 414 ALA A CA 1
ATOM 3262 C C . ALA A 1 414 ? -18.919 -5.987 19.786 1.00 84.75 414 ALA A C 1
ATOM 3264 O O . ALA A 1 414 ? -18.657 -5.916 18.587 1.00 84.75 414 ALA A O 1
ATOM 3265 N N . LEU A 1 415 ? -17.984 -5.783 20.720 1.00 83.31 415 LEU A N 1
ATOM 3266 C CA . LEU A 1 415 ? -16.554 -5.638 20.415 1.00 83.31 415 LEU A CA 1
ATOM 3267 C C . LEU A 1 415 ? -15.984 -6.934 19.832 1.00 83.31 415 LEU A C 1
ATOM 3269 O O . LEU A 1 415 ? -15.360 -6.910 18.775 1.00 83.31 415 LEU A O 1
ATOM 3273 N N . ARG A 1 416 ? -16.301 -8.080 20.447 1.00 83.56 416 ARG A N 1
ATOM 3274 C CA . ARG A 1 416 ? -15.887 -9.396 19.944 1.00 83.56 416 ARG A CA 1
ATOM 3275 C C . ARG A 1 416 ? -16.443 -9.697 18.551 1.00 83.56 416 ARG A C 1
ATOM 3277 O O . ARG A 1 416 ? -15.716 -10.234 17.725 1.00 83.56 416 ARG A O 1
ATOM 3284 N N . GLN A 1 417 ? -17.704 -9.352 18.278 1.00 82.56 417 GLN A N 1
ATOM 3285 C CA . GLN A 1 417 ? -18.287 -9.526 16.945 1.00 82.56 417 GLN A CA 1
ATOM 3286 C C . GLN A 1 417 ? -17.578 -8.646 15.909 1.00 82.56 417 GLN A C 1
ATOM 3288 O O . GLN A 1 417 ? -17.189 -9.157 14.869 1.00 82.56 417 GLN A O 1
ATOM 3293 N N . ARG A 1 418 ? -17.314 -7.369 16.218 1.00 82.50 418 ARG A N 1
ATOM 3294 C CA . ARG A 1 418 ? -16.549 -6.474 15.331 1.00 82.50 418 ARG A CA 1
ATOM 3295 C C . ARG A 1 418 ? -15.130 -6.985 15.056 1.00 82.50 418 ARG A C 1
ATOM 3297 O O . ARG A 1 418 ? -14.677 -6.919 13.919 1.00 82.50 418 ARG A O 1
ATOM 3304 N N . ALA A 1 419 ? -14.453 -7.540 16.062 1.00 76.94 419 ALA A N 1
ATOM 3305 C CA . ALA A 1 419 ? -13.149 -8.183 15.882 1.00 76.94 419 ALA A CA 1
ATOM 3306 C C . ALA A 1 419 ? -13.236 -9.428 14.977 1.00 76.94 419 ALA A C 1
ATOM 3308 O O . ALA A 1 419 ? -12.379 -9.640 14.122 1.00 76.94 419 ALA A O 1
ATOM 3309 N N . LEU A 1 420 ? -14.288 -10.243 15.124 1.00 78.75 420 LEU A N 1
ATOM 3310 C CA . LEU A 1 420 ? -14.540 -11.389 14.242 1.00 78.75 420 LEU A CA 1
ATOM 3311 C C . LEU A 1 420 ? -14.877 -10.960 12.809 1.00 78.75 420 LEU A C 1
ATOM 3313 O O . LEU A 1 420 ? -14.426 -11.615 11.877 1.00 78.75 420 LEU A O 1
ATOM 3317 N N . ASP A 1 421 ? -15.609 -9.863 12.625 1.00 78.56 421 ASP A N 1
ATOM 3318 C CA . ASP A 1 421 ? -15.954 -9.331 11.302 1.00 78.56 421 ASP A CA 1
ATOM 3319 C C . ASP A 1 421 ? -14.719 -8.766 10.567 1.00 78.56 421 ASP A C 1
ATOM 3321 O O . ASP A 1 421 ? -14.662 -8.792 9.337 1.00 78.56 421 ASP A O 1
ATOM 3325 N N . LEU A 1 422 ? -13.696 -8.311 11.305 1.00 72.75 422 LEU A N 1
ATOM 3326 C CA . LEU A 1 422 ? -12.395 -7.914 10.748 1.00 72.75 422 LEU A CA 1
ATOM 3327 C C . LEU A 1 422 ? -11.521 -9.100 10.314 1.00 72.75 422 LEU A C 1
ATOM 3329 O O . LEU A 1 422 ? -10.609 -8.912 9.505 1.00 72.75 422 LEU A O 1
ATOM 3333 N N . LYS A 1 423 ? -11.794 -10.330 10.777 1.00 70.00 423 LYS A N 1
ATOM 3334 C CA . LYS A 1 423 ? -11.185 -11.523 10.173 1.00 70.00 423 LYS A CA 1
ATOM 3335 C C . LYS A 1 423 ? -11.770 -11.698 8.774 1.00 70.00 423 LYS A C 1
ATOM 3337 O O . LYS A 1 423 ? -12.866 -12.220 8.600 1.00 70.00 423 LYS A O 1
ATOM 3342 N N . CYS A 1 424 ? -11.009 -11.257 7.774 1.00 59.25 424 CYS A N 1
ATOM 3343 C CA . CYS A 1 424 ? -11.339 -11.376 6.359 1.00 59.25 424 CYS A CA 1
ATOM 3344 C C . CYS A 1 424 ? -11.929 -12.768 6.027 1.00 59.25 424 CYS A C 1
ATOM 3346 O O . CYS A 1 424 ? -11.237 -13.776 6.206 1.00 59.25 424 CYS A O 1
ATOM 3348 N N . PRO A 1 425 ? -13.161 -12.865 5.485 1.00 53.69 425 PRO A N 1
ATOM 3349 C CA . PRO A 1 425 ? -13.780 -14.146 5.134 1.00 53.69 425 PRO A CA 1
ATOM 3350 C C . PRO A 1 425 ? -13.077 -14.873 3.974 1.00 53.69 425 PRO A C 1
ATOM 3352 O O . PRO A 1 425 ? -13.395 -16.025 3.698 1.00 53.69 425 PRO A O 1
ATOM 3355 N N . LYS A 1 426 ? -12.105 -14.236 3.298 1.00 49.75 426 LYS A N 1
ATOM 3356 C CA . LYS A 1 426 ? -11.224 -14.905 2.324 1.00 49.75 426 LYS A CA 1
ATOM 3357 C C . LYS A 1 426 ? -10.012 -15.599 2.962 1.00 49.75 426 LYS A C 1
ATOM 3359 O O . LYS A 1 426 ? -9.402 -16.421 2.291 1.00 49.75 426 LYS A O 1
ATOM 3364 N N . CYS A 1 427 ? -9.687 -15.318 4.228 1.00 56.88 427 CYS A N 1
ATOM 3365 C CA . CYS A 1 427 ? -8.536 -15.903 4.931 1.00 56.88 427 CYS A CA 1
ATOM 3366 C C . CYS A 1 427 ? -8.922 -17.038 5.901 1.00 56.88 427 CYS A C 1
ATOM 3368 O O . CYS A 1 427 ? -8.044 -17.712 6.423 1.00 56.88 427 CYS A O 1
ATOM 3370 N N . SER A 1 428 ? -10.216 -17.270 6.158 1.00 47.06 428 SER A N 1
ATOM 3371 C CA . SER A 1 428 ? -10.707 -18.353 7.032 1.00 47.06 428 SER A CA 1
ATOM 3372 C C . SER A 1 428 ? -10.961 -19.685 6.305 1.00 47.06 428 SER A C 1
ATOM 3374 O O . SER A 1 428 ? -11.466 -20.627 6.914 1.00 47.06 428 SER A O 1
ATOM 3376 N N . GLY A 1 429 ? -10.620 -19.760 5.011 1.00 42.78 429 GLY A N 1
ATOM 3377 C CA . GLY A 1 429 ? -10.761 -20.944 4.156 1.00 42.78 429 GLY A CA 1
ATOM 3378 C C . GLY A 1 429 ? -9.446 -21.544 3.639 1.00 42.78 429 GLY A C 1
ATOM 3379 O O . GLY A 1 429 ? -9.506 -22.396 2.754 1.00 42.78 429 GLY A O 1
ATOM 3380 N N . THR A 1 430 ? -8.289 -21.109 4.151 1.00 38.47 430 THR A N 1
ATOM 3381 C CA . THR A 1 430 ? -6.986 -21.772 3.941 1.00 38.47 430 THR A CA 1
ATOM 3382 C C . THR A 1 430 ? -6.508 -22.432 5.214 1.00 38.47 430 THR A C 1
ATOM 3384 O O . THR A 1 430 ? -6.447 -21.703 6.232 1.00 38.47 430 THR A O 1
#

Organism: NCBI:txid73025